Protein AF-A0A939XTM3-F1 (afdb_monomer)

Radius of gyration: 48.1 Å; Cα contacts (8 Å, |Δi|>4): 481; chains: 1; bounding box: 72×71×160 Å

Nearest PDB structures (foldseek):
  4gyo-assembly3_B  TM=5.994E-01  e=8.500E-05  Bacillus subtilis subsp. subtilis str. 168
  1hz4-assembly1_A  TM=5.408E-01  e=3.241E-03  Escherichia coli
  8rte-assembly1_A  TM=5.990E-01  e=7.246E-03  Bacillus phage phi105
  1qqe-assembly1_A  TM=4.190E-01  e=3.241E-03  Saccharomyces cerevisiae
  3jco-assembly1_Q  TM=5.150E-01  e=4.220E-01  Saccharomyces cerevisiae S288C

Foldseek 3Di:
DVVVVVVVVVVVVVVVVVVVPDPCPDPLVVVLVVLVCCLPPPNLVVSQVVLVPDDCVPDDLQSQLSSLLSNLSSCLVVVNAQDDLVSLVSSLVVCVVVVLLLSNLSSLQSSLSNCVSVVVNLSSLVSLVVNLPPDCVSPVQSNLSSLQSNLVSQLPAPDDRLVVSLVSLVVSLVSCVVVVVLPSNLSSLLSNLLSQLVPPVRLVVSLVSLVVSLVSCVVVVPLPSVLSSLLSQLVSCVPPVVVLVSSLVSLCVNVVDDCVNDLAQSSLLSNLSSCVSVLNLVVSVVSLVVGHDQPDLVSLLSSLQSQLSSCCSPVVDNPSNVVSNVVSVVSVVVCVVVRPDCPVVVSVVVVVVVVVVVVVVVVVVVVVVVVVVVVVVVVVVVVVVVVVVVVVVVVVVLVVVLVVVLVVLVVVLVVLVVVLVVLVVVCVPDVPDPPVSVVVNVVSVVVNVVSVVLVVCSVVDDRVVSVVVVVVVCVVVPD

Structure (mmCIF, N/CA/C/O backbone):
data_AF-A0A939XTM3-F1
#
_entry.id   AF-A0A939XTM3-F1
#
loop_
_atom_site.group_PDB
_atom_site.id
_atom_site.type_symbol
_atom_site.label_atom_id
_atom_site.label_alt_id
_atom_site.label_comp_id
_atom_site.label_asym_id
_atom_site.label_entity_id
_atom_site.label_seq_id
_atom_site.pdbx_PDB_ins_code
_atom_site.Cartn_x
_atom_site.Cartn_y
_atom_site.Cartn_z
_atom_site.occupancy
_atom_site.B_iso_or_equiv
_atom_site.auth_seq_id
_atom_site.auth_comp_id
_atom_site.auth_asym_id
_atom_site.auth_atom_id
_atom_site.pdbx_PDB_model_num
ATOM 1 N N . MET A 1 1 ? 22.898 -42.899 -48.467 1.00 51.53 1 MET A N 1
ATOM 2 C CA . MET A 1 1 ? 21.648 -42.665 -47.702 1.00 51.53 1 MET A CA 1
ATOM 3 C C . MET A 1 1 ? 21.580 -43.394 -46.353 1.00 51.53 1 MET A C 1
ATOM 5 O O . MET A 1 1 ? 20.879 -42.914 -45.477 1.00 51.53 1 MET A O 1
ATOM 9 N N . ILE A 1 2 ? 22.319 -44.492 -46.133 1.00 51.59 2 ILE A N 1
ATOM 10 C CA . ILE A 1 2 ? 22.261 -45.262 -44.870 1.00 51.59 2 ILE A CA 1
ATOM 11 C C . ILE A 1 2 ? 23.042 -44.582 -43.721 1.00 51.59 2 ILE A C 1
ATOM 13 O O . ILE A 1 2 ? 22.596 -44.610 -42.580 1.00 51.59 2 ILE A O 1
ATOM 17 N N . HIS A 1 3 ? 24.134 -43.864 -44.014 1.00 50.91 3 HIS A N 1
ATOM 18 C CA . HIS A 1 3 ? 24.928 -43.170 -42.985 1.00 50.91 3 HIS A CA 1
ATOM 19 C C . HIS A 1 3 ? 24.251 -41.944 -42.352 1.00 50.91 3 HIS A C 1
ATOM 21 O O . HIS A 1 3 ? 24.504 -41.650 -41.190 1.00 50.91 3 HIS A O 1
ATOM 27 N N . PHE A 1 4 ? 23.352 -41.263 -43.069 1.00 47.72 4 PHE A N 1
ATOM 28 C CA . PHE A 1 4 ? 22.661 -40.072 -42.552 1.00 47.72 4 PHE A CA 1
ATOM 29 C C . PHE A 1 4 ? 21.600 -40.434 -41.496 1.00 47.72 4 PHE A C 1
ATOM 31 O O . PHE A 1 4 ? 21.377 -39.696 -40.540 1.00 47.72 4 PHE A O 1
ATOM 38 N N . ARG A 1 5 ? 20.990 -41.621 -41.621 1.00 51.50 5 ARG A N 1
ATOM 39 C CA . ARG A 1 5 ? 19.947 -42.109 -40.707 1.00 51.50 5 ARG A CA 1
ATOM 40 C C . ARG A 1 5 ? 20.506 -42.545 -39.346 1.00 51.50 5 ARG A C 1
ATOM 42 O O . ARG A 1 5 ? 19.820 -42.407 -38.342 1.00 51.50 5 ARG A O 1
ATOM 49 N N . ASN A 1 6 ? 21.763 -42.992 -39.303 1.00 52.38 6 ASN A N 1
ATOM 50 C CA . ASN A 1 6 ? 22.410 -43.478 -38.078 1.00 52.38 6 ASN A CA 1
ATOM 51 C C . ASN A 1 6 ? 22.975 -42.360 -37.181 1.00 52.38 6 ASN A C 1
ATOM 53 O O . ASN A 1 6 ? 23.348 -42.642 -36.050 1.00 52.38 6 ASN A O 1
ATOM 57 N N . ILE A 1 7 ? 23.020 -41.110 -37.661 1.00 59.09 7 ILE A N 1
ATOM 58 C CA . ILE A 1 7 ? 23.468 -39.941 -36.880 1.00 59.09 7 ILE A CA 1
ATOM 59 C C . ILE A 1 7 ? 22.268 -39.132 -36.369 1.00 59.09 7 ILE A C 1
ATOM 61 O O . ILE A 1 7 ? 22.281 -38.655 -35.239 1.00 59.09 7 ILE A O 1
ATOM 65 N N . ILE A 1 8 ? 21.194 -39.028 -37.159 1.00 63.69 8 ILE A N 1
ATOM 66 C CA . ILE A 1 8 ? 20.004 -38.246 -36.786 1.00 63.69 8 ILE A CA 1
ATOM 67 C C . ILE A 1 8 ? 19.239 -38.883 -35.619 1.00 63.69 8 ILE A C 1
ATOM 69 O O . ILE A 1 8 ? 18.767 -38.164 -34.748 1.00 63.69 8 ILE A O 1
ATOM 73 N N . ILE A 1 9 ? 19.137 -40.214 -35.564 1.00 63.91 9 ILE A N 1
ATOM 74 C CA . ILE A 1 9 ? 18.405 -40.914 -34.495 1.00 63.91 9 ILE A CA 1
ATOM 75 C C . ILE A 1 9 ? 19.047 -40.700 -33.108 1.00 63.91 9 ILE A C 1
ATOM 77 O O . ILE A 1 9 ? 18.319 -40.310 -32.195 1.00 63.91 9 ILE A O 1
ATOM 81 N N . PRO A 1 10 ? 20.372 -40.872 -32.909 1.00 62.06 10 PRO A N 1
ATOM 82 C CA . PRO A 1 10 ? 20.985 -40.569 -31.616 1.00 62.06 10 PRO A CA 1
ATOM 83 C C . PRO A 1 10 ? 20.986 -39.066 -31.299 1.00 62.06 10 PRO A C 1
ATOM 85 O O . PRO A 1 10 ? 20.814 -38.705 -30.141 1.00 62.06 10 PRO A O 1
ATOM 88 N N . LEU A 1 11 ? 21.094 -38.179 -32.298 1.00 62.78 11 LEU A N 1
ATOM 89 C CA . LEU A 1 11 ? 21.013 -36.728 -32.078 1.00 62.78 11 LEU A CA 1
ATOM 90 C C . LEU A 1 11 ? 19.604 -36.292 -31.635 1.00 62.78 11 LEU A C 1
ATOM 92 O O . LEU A 1 11 ? 19.465 -35.499 -30.710 1.00 62.78 11 LEU A O 1
ATOM 96 N N . ALA A 1 12 ? 18.556 -36.854 -32.244 1.00 63.50 12 ALA A N 1
ATOM 97 C CA . ALA A 1 12 ? 17.171 -36.630 -31.842 1.00 63.50 12 ALA A CA 1
ATOM 98 C C . ALA A 1 12 ? 16.884 -37.214 -30.451 1.00 63.50 12 ALA A C 1
ATOM 100 O O . ALA A 1 12 ? 16.183 -36.585 -29.668 1.00 63.50 12 ALA A O 1
ATOM 101 N N . ALA A 1 13 ? 17.471 -38.364 -30.102 1.00 60.53 13 ALA A N 1
ATOM 102 C CA . ALA A 1 13 ? 17.362 -38.937 -28.761 1.00 60.53 13 ALA A CA 1
ATOM 103 C C . ALA A 1 13 ? 18.062 -38.077 -27.695 1.00 60.53 13 ALA A C 1
ATOM 105 O O . ALA A 1 13 ? 17.527 -37.933 -26.603 1.00 60.53 13 ALA A O 1
ATOM 106 N N . VAL A 1 14 ? 19.205 -37.454 -28.013 1.00 63.06 14 VAL A N 1
ATOM 107 C CA . VAL A 1 14 ? 19.889 -36.496 -27.124 1.00 63.06 14 VAL A CA 1
ATOM 108 C C . VAL A 1 14 ? 19.088 -35.200 -26.981 1.00 63.06 14 VAL A C 1
ATOM 110 O O . VAL A 1 14 ? 18.982 -34.688 -25.876 1.00 63.06 14 VAL A O 1
ATOM 113 N N . VAL A 1 15 ? 18.453 -34.699 -28.045 1.00 59.09 15 VAL A N 1
ATOM 114 C CA . VAL A 1 15 ? 17.561 -33.524 -27.969 1.00 59.09 15 VAL A CA 1
ATOM 115 C C . VAL A 1 15 ? 16.281 -33.836 -27.183 1.00 59.09 15 VAL A C 1
ATOM 117 O O . VAL A 1 15 ? 15.842 -33.006 -26.396 1.00 59.09 15 VAL A O 1
ATOM 120 N N . VAL A 1 16 ? 15.718 -35.041 -27.310 1.00 57.25 16 VAL A N 1
ATOM 121 C CA . VAL A 1 16 ? 14.581 -35.493 -26.489 1.00 57.25 16 VAL A CA 1
ATOM 122 C C . VAL A 1 16 ? 14.998 -35.719 -25.031 1.00 57.25 16 VAL A C 1
ATOM 124 O O . VAL A 1 16 ? 14.233 -35.377 -24.142 1.00 57.25 16 VAL A O 1
ATOM 127 N N . PHE A 1 17 ? 16.219 -36.194 -24.754 1.00 54.12 17 PHE A N 1
ATOM 128 C CA . PHE A 1 17 ? 16.754 -36.279 -23.385 1.00 54.12 17 PHE A CA 1
ATOM 129 C C . PHE A 1 17 ? 17.086 -34.905 -22.781 1.00 54.12 17 PHE A C 1
ATOM 131 O O . PHE A 1 17 ? 16.922 -34.721 -21.580 1.00 54.12 17 PHE A O 1
ATOM 138 N N . LEU A 1 18 ? 17.503 -33.933 -23.598 1.00 49.38 18 LEU A N 1
ATOM 139 C CA . LEU A 1 18 ? 17.719 -32.545 -23.176 1.00 49.38 18 LEU A CA 1
ATOM 140 C C . LEU A 1 18 ? 16.400 -31.779 -22.982 1.00 49.38 18 LEU A C 1
ATOM 142 O O . LEU A 1 18 ? 16.364 -30.872 -22.162 1.00 49.38 18 LEU A O 1
ATOM 146 N N . MET A 1 19 ? 15.319 -32.164 -23.672 1.00 45.78 19 MET A N 1
ATOM 147 C CA . MET A 1 19 ? 13.963 -31.636 -23.438 1.00 45.78 19 MET A CA 1
ATOM 148 C C . MET A 1 19 ? 13.157 -32.427 -22.394 1.00 45.78 19 MET A C 1
ATOM 150 O O . MET A 1 19 ? 12.114 -31.959 -21.953 1.00 45.78 19 MET A O 1
ATOM 154 N N . ALA A 1 20 ? 13.635 -33.601 -21.969 1.00 40.91 20 ALA A N 1
ATOM 155 C CA . ALA A 1 20 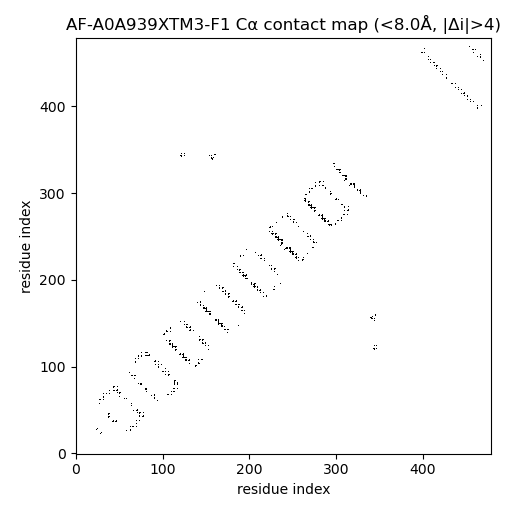? 13.096 -34.352 -20.831 1.00 40.91 20 ALA A CA 1
ATOM 156 C C . ALA A 1 20 ? 13.749 -33.955 -19.491 1.00 40.91 20 ALA A C 1
ATOM 158 O O . ALA A 1 20 ? 13.351 -34.448 -18.436 1.00 40.91 20 ALA A O 1
ATOM 159 N N . GLY A 1 21 ? 14.745 -33.065 -19.515 1.00 44.44 21 GLY A N 1
ATOM 160 C CA . GLY A 1 21 ? 15.274 -32.405 -18.328 1.00 44.44 21 GLY A CA 1
ATOM 161 C C . GLY A 1 21 ? 14.507 -31.112 -18.056 1.00 44.44 21 GLY A C 1
ATOM 162 O O . GLY A 1 21 ? 14.548 -30.207 -18.880 1.00 44.44 21 GLY A O 1
ATOM 163 N N . CYS A 1 22 ? 13.874 -31.036 -16.881 1.00 43.62 22 CYS A N 1
ATOM 164 C CA . CYS A 1 22 ? 13.187 -29.870 -16.297 1.00 43.62 22 CYS A CA 1
ATOM 165 C C . CYS A 1 22 ? 11.677 -29.733 -16.585 1.00 43.62 22 CYS A C 1
ATOM 167 O O . CYS A 1 22 ? 11.182 -28.688 -16.996 1.00 43.62 22 CYS A O 1
ATOM 169 N N . HIS A 1 23 ? 10.910 -30.764 -16.240 1.00 44.00 23 HIS A N 1
ATOM 170 C CA . HIS A 1 23 ? 9.681 -30.545 -15.469 1.00 44.00 23 HIS A CA 1
ATOM 171 C C . HIS A 1 23 ? 9.853 -31.324 -14.166 1.00 44.00 23 HIS A C 1
ATOM 173 O O . HIS A 1 23 ? 9.680 -32.542 -14.135 1.00 44.00 23 HIS A O 1
ATOM 179 N N . HIS A 1 24 ? 10.322 -30.647 -13.114 1.00 51.16 24 HIS A N 1
ATOM 180 C CA . HIS A 1 24 ? 10.414 -31.227 -11.774 1.00 51.16 24 HIS A CA 1
ATOM 181 C C . HIS A 1 24 ? 9.009 -31.200 -11.160 1.00 51.16 24 HIS A C 1
ATOM 183 O O . HIS A 1 24 ? 8.694 -30.397 -10.292 1.00 51.16 24 HIS A O 1
ATOM 189 N N . ASP A 1 25 ? 8.138 -32.059 -11.681 1.00 60.69 25 ASP A N 1
ATOM 190 C CA . ASP A 1 25 ? 6.764 -32.232 -11.214 1.00 60.69 25 ASP A CA 1
ATOM 191 C C . ASP A 1 25 ? 6.774 -33.096 -9.939 1.00 60.69 25 ASP A C 1
ATOM 193 O O . ASP A 1 25 ? 6.330 -34.246 -9.914 1.00 60.69 25 ASP A O 1
ATOM 197 N N . SER A 1 26 ? 7.443 -32.594 -8.897 1.00 82.44 26 SER A N 1
ATOM 198 C CA . SER A 1 26 ? 7.511 -33.268 -7.605 1.00 82.44 26 SER A CA 1
ATOM 199 C C . SER A 1 26 ? 6.161 -33.139 -6.900 1.00 82.44 26 SER A C 1
ATOM 201 O O . SER A 1 26 ? 5.472 -32.123 -7.009 1.00 82.44 26 SER A O 1
ATOM 203 N N . ALA A 1 27 ? 5.787 -34.153 -6.116 1.00 87.25 27 ALA A N 1
ATOM 204 C CA . ALA A 1 27 ? 4.575 -34.084 -5.298 1.00 87.25 27 ALA A CA 1
ATOM 205 C C . ALA A 1 27 ? 4.591 -32.866 -4.350 1.00 87.25 27 ALA A C 1
ATOM 207 O O . ALA A 1 27 ? 3.550 -32.270 -4.088 1.00 87.25 27 ALA A O 1
ATOM 208 N N . THR A 1 28 ? 5.778 -32.462 -3.883 1.00 91.38 28 THR A N 1
ATOM 209 C CA . THR A 1 28 ? 5.977 -31.257 -3.070 1.00 91.38 28 THR A CA 1
ATOM 210 C C . THR A 1 28 ? 5.626 -29.987 -3.842 1.00 91.38 28 THR A C 1
ATOM 212 O O . THR A 1 28 ? 4.915 -29.140 -3.313 1.00 91.38 28 THR A O 1
ATOM 215 N N . MET A 1 29 ? 6.091 -29.847 -5.087 1.00 91.25 29 MET A N 1
ATOM 216 C CA . MET A 1 29 ? 5.832 -28.663 -5.909 1.00 91.25 29 MET A CA 1
ATOM 217 C C . MET A 1 29 ? 4.346 -28.528 -6.262 1.00 91.25 29 MET A C 1
ATOM 219 O O . MET A 1 29 ? 3.785 -27.431 -6.203 1.00 91.25 29 MET A O 1
ATOM 223 N N . GLN A 1 30 ? 3.683 -29.649 -6.560 1.00 90.50 30 GLN A N 1
ATOM 224 C CA . GLN A 1 30 ? 2.234 -29.680 -6.779 1.00 90.50 30 GLN A CA 1
ATOM 225 C C . GLN A 1 30 ? 1.466 -29.243 -5.527 1.00 90.50 30 GLN A C 1
ATOM 227 O O . GLN A 1 30 ? 0.523 -28.457 -5.620 1.00 90.50 30 GLN A O 1
ATOM 232 N N . GLU A 1 31 ? 1.892 -29.707 -4.352 1.00 92.06 31 GLU A N 1
ATOM 233 C CA . GLU A 1 31 ? 1.275 -29.329 -3.084 1.00 92.06 31 GLU A CA 1
ATOM 234 C C . GLU A 1 31 ? 1.501 -27.847 -2.751 1.00 92.06 31 GLU A C 1
ATOM 236 O O . GLU A 1 31 ? 0.557 -27.161 -2.364 1.00 92.06 31 GLU A O 1
ATOM 241 N N . LEU A 1 32 ? 2.705 -27.310 -2.976 1.00 93.88 32 LEU A N 1
ATOM 242 C CA . LEU A 1 32 ? 2.981 -25.877 -2.816 1.00 93.88 32 LEU A CA 1
ATOM 243 C C . LEU A 1 32 ? 2.118 -25.030 -3.758 1.00 93.88 32 LEU A C 1
ATOM 245 O O . LEU A 1 32 ? 1.516 -24.055 -3.319 1.00 93.88 32 LEU A O 1
ATOM 249 N N . SER A 1 33 ? 1.974 -25.444 -5.018 1.00 91.88 33 SER A N 1
ATOM 250 C CA . SER A 1 33 ? 1.120 -24.759 -6.001 1.00 91.88 33 SER A CA 1
ATOM 251 C C . SER A 1 33 ? -0.361 -24.779 -5.597 1.00 91.88 33 SER A C 1
ATOM 253 O O . SER A 1 33 ? -1.090 -23.802 -5.789 1.00 91.88 33 SER A O 1
ATOM 255 N N . ARG A 1 34 ? -0.818 -25.885 -4.993 1.00 90.75 34 ARG A N 1
ATOM 256 C CA . ARG A 1 34 ? -2.167 -26.002 -4.424 1.00 90.75 34 ARG A CA 1
ATOM 257 C C . ARG A 1 34 ? -2.361 -25.029 -3.262 1.00 90.75 34 ARG A C 1
ATOM 259 O O . ARG A 1 34 ? -3.382 -24.345 -3.211 1.00 90.75 34 ARG A O 1
ATOM 266 N N . ILE A 1 35 ? -1.385 -24.950 -2.359 1.00 92.31 35 ILE A N 1
ATOM 267 C CA . ILE A 1 35 ? -1.420 -24.056 -1.197 1.00 92.31 35 ILE A CA 1
ATOM 268 C C . ILE A 1 35 ? -1.325 -22.581 -1.613 1.00 92.31 35 ILE A C 1
ATOM 270 O O . ILE A 1 35 ? -1.998 -21.751 -1.009 1.00 92.31 35 ILE A O 1
ATOM 274 N N . ASP A 1 36 ? -0.561 -22.238 -2.653 1.00 91.75 36 ASP A N 1
ATOM 275 C CA . ASP A 1 36 ? -0.450 -20.869 -3.184 1.00 91.75 36 ASP A CA 1
ATOM 276 C C . ASP A 1 36 ? -1.836 -20.277 -3.470 1.00 91.75 36 ASP A C 1
ATOM 278 O O . ASP A 1 36 ? -2.204 -19.231 -2.937 1.00 91.75 36 ASP A O 1
ATOM 282 N N . SER A 1 37 ? -2.684 -21.031 -4.173 1.00 86.31 37 SER A N 1
ATOM 283 C CA . SER A 1 37 ? -4.064 -20.609 -4.441 1.00 86.31 37 SER A CA 1
ATOM 284 C C . SER A 1 37 ? -4.862 -20.337 -3.154 1.00 86.31 37 SER A C 1
ATOM 286 O O . SER A 1 37 ? -5.687 -19.428 -3.127 1.00 86.31 37 SER A O 1
ATOM 288 N N . MET A 1 38 ? -4.606 -21.074 -2.068 1.00 86.69 38 MET A N 1
ATOM 289 C CA . MET A 1 38 ? -5.281 -20.878 -0.777 1.00 86.69 38 MET A CA 1
ATOM 290 C C . MET A 1 38 ? -4.803 -19.610 -0.056 1.00 86.69 38 MET A C 1
ATOM 292 O O . MET A 1 38 ? -5.622 -18.883 0.505 1.00 86.69 38 MET A O 1
ATOM 296 N N . VAL A 1 39 ? -3.497 -19.320 -0.098 1.00 84.88 39 VAL A N 1
ATOM 297 C CA . VAL A 1 39 ? -2.889 -18.137 0.541 1.00 84.88 39 VAL A CA 1
ATOM 298 C C . VAL A 1 39 ? -3.435 -16.831 -0.050 1.00 84.88 39 VAL A C 1
ATOM 300 O O . VAL A 1 39 ? -3.565 -15.837 0.669 1.00 84.88 39 VAL A O 1
ATOM 303 N N . TYR A 1 40 ? -3.774 -16.817 -1.342 1.00 76.12 40 TYR A N 1
ATOM 304 C CA . TYR A 1 40 ? -4.205 -15.603 -2.044 1.00 76.12 40 TYR A CA 1
ATOM 305 C C . TYR A 1 40 ? -5.714 -15.518 -2.349 1.00 76.12 40 TYR A C 1
ATOM 307 O O . TYR A 1 40 ? -6.165 -14.442 -2.736 1.00 76.12 40 TYR A O 1
ATOM 315 N N . HIS A 1 41 ? -6.509 -16.576 -2.123 1.00 71.12 41 HIS A N 1
ATOM 316 C CA . HIS A 1 41 ? -7.959 -16.597 -2.401 1.00 71.12 41 HIS A CA 1
ATOM 317 C C . HIS A 1 41 ? -8.847 -16.923 -1.181 1.00 71.12 41 HIS A C 1
ATOM 319 O O . HIS A 1 41 ? -9.794 -17.697 -1.298 1.00 71.12 41 HIS A O 1
ATOM 325 N N . TYR A 1 42 ? -8.598 -16.282 -0.034 1.00 63.00 42 TYR A N 1
ATOM 326 C CA . TYR A 1 42 ? -9.479 -16.292 1.153 1.00 63.00 42 TYR A CA 1
ATOM 327 C C . TYR A 1 42 ? -9.543 -17.615 1.952 1.00 63.00 42 TYR A C 1
ATOM 329 O O . TYR A 1 42 ? -10.491 -17.839 2.705 1.00 63.00 42 TYR A O 1
ATOM 337 N N . HIS A 1 43 ? -8.532 -18.484 1.816 1.00 68.50 43 HIS A N 1
ATOM 338 C CA . HIS A 1 43 ? -8.352 -19.704 2.624 1.00 68.50 43 HIS A CA 1
ATOM 339 C C . HIS A 1 43 ? -7.044 -19.669 3.438 1.00 68.50 43 HIS A C 1
ATOM 341 O O . HIS A 1 43 ? -6.429 -20.703 3.718 1.00 68.50 43 HIS A O 1
ATOM 347 N N . GLU A 1 44 ? -6.591 -18.478 3.836 1.00 74.19 44 GLU A N 1
ATOM 348 C CA . GLU A 1 44 ? -5.308 -18.276 4.517 1.00 74.19 44 GLU A CA 1
ATOM 349 C C . GLU A 1 44 ? -5.176 -19.060 5.832 1.00 74.19 44 GLU A C 1
ATOM 351 O O . GLU A 1 44 ? -4.085 -19.542 6.149 1.00 74.19 44 GLU A O 1
ATOM 356 N N . GLN A 1 45 ? -6.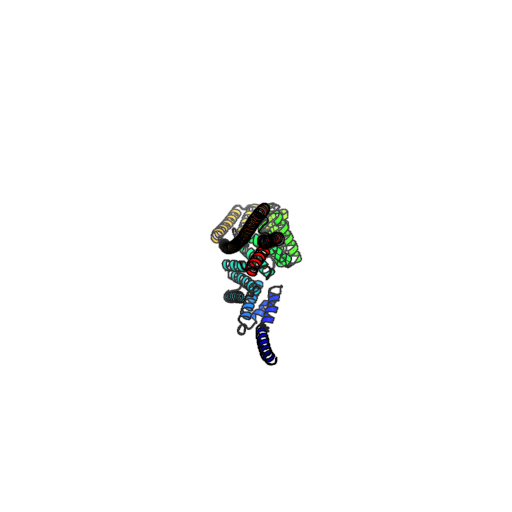273 -19.237 6.576 1.00 77.25 45 GLN A N 1
ATOM 357 C CA . GLN A 1 45 ? -6.289 -19.980 7.845 1.00 77.25 45 GLN A CA 1
ATOM 358 C C . GLN A 1 45 ? -6.067 -21.485 7.644 1.00 77.25 45 GLN A C 1
ATOM 360 O O . GLN A 1 45 ? -5.506 -22.155 8.510 1.00 77.25 45 GLN A O 1
ATOM 365 N N . GLU A 1 46 ? -6.464 -22.019 6.488 1.00 86.25 46 GLU A N 1
ATOM 366 C CA . GLU A 1 46 ? -6.276 -23.427 6.131 1.00 86.25 46 GLU A CA 1
ATOM 367 C C . GLU A 1 46 ? -4.881 -23.682 5.539 1.00 86.25 46 GLU A C 1
ATOM 369 O O . GLU A 1 46 ? -4.323 -24.766 5.707 1.00 86.25 46 GLU A O 1
ATOM 374 N N . ALA A 1 47 ? -4.289 -22.680 4.882 1.00 89.62 47 ALA A N 1
ATOM 375 C CA . ALA A 1 47 ? -2.976 -22.783 4.246 1.00 89.62 47 ALA A CA 1
ATOM 376 C C . ALA A 1 47 ? -1.820 -22.896 5.255 1.00 89.62 47 ALA A C 1
ATOM 378 O O . ALA A 1 47 ? -0.900 -23.697 5.073 1.00 89.62 47 ALA A O 1
ATOM 379 N N . LEU A 1 48 ? -1.860 -22.109 6.335 1.00 92.06 48 LEU A N 1
ATOM 380 C CA . LEU A 1 48 ? -0.779 -22.047 7.320 1.00 92.06 48 LEU A CA 1
ATOM 381 C C . LEU A 1 48 ? -0.426 -23.404 7.967 1.00 92.06 48 LEU A C 1
ATOM 383 O O . LEU A 1 48 ? 0.757 -23.760 7.953 1.00 92.06 48 LEU A O 1
ATOM 387 N N . PRO A 1 49 ? -1.378 -24.188 8.518 1.00 92.75 49 PRO A N 1
ATOM 388 C CA . PRO A 1 49 ? -1.040 -25.468 9.136 1.00 92.75 49 PRO A CA 1
ATOM 389 C C . PRO A 1 49 ? -0.460 -26.467 8.128 1.00 92.75 49 PRO A C 1
ATOM 391 O O . PRO A 1 49 ? 0.417 -27.246 8.500 1.00 92.75 49 PRO A O 1
ATOM 394 N N . LEU A 1 50 ? -0.890 -26.426 6.859 1.00 93.50 50 LEU A N 1
ATOM 395 C CA . LEU A 1 50 ? -0.328 -27.273 5.803 1.00 93.50 50 LEU A CA 1
ATOM 396 C C . LEU A 1 50 ? 1.149 -26.943 5.570 1.00 93.50 50 LEU A C 1
ATOM 398 O O . LEU A 1 50 ? 1.980 -27.848 5.579 1.00 93.50 50 LEU A O 1
ATOM 402 N N . LEU A 1 51 ? 1.491 -25.655 5.459 1.00 93.69 51 LEU A N 1
ATOM 403 C CA . LEU A 1 51 ? 2.872 -25.192 5.274 1.00 93.69 51 LEU A CA 1
ATOM 404 C C . LEU A 1 51 ? 3.767 -25.541 6.466 1.00 93.69 51 LEU A C 1
ATOM 406 O O . LEU A 1 51 ? 4.909 -25.955 6.272 1.00 93.69 51 LEU A O 1
ATOM 410 N N . GLN A 1 52 ? 3.263 -25.402 7.694 1.00 92.94 52 GLN A N 1
ATOM 411 C CA . GLN A 1 52 ? 4.025 -25.692 8.915 1.00 92.94 52 GLN A CA 1
ATOM 412 C C . GLN A 1 52 ? 4.330 -27.185 9.102 1.00 92.94 52 GLN A C 1
ATOM 414 O O . GLN A 1 52 ? 5.319 -27.529 9.747 1.00 92.94 52 GLN A O 1
ATOM 419 N N . GLN A 1 53 ? 3.501 -28.073 8.550 1.00 92.94 53 GLN A N 1
ATOM 420 C CA . GLN A 1 53 ? 3.674 -29.524 8.665 1.00 92.94 53 GLN A CA 1
ATOM 421 C C . GLN A 1 53 ? 4.621 -30.115 7.609 1.00 92.94 53 GLN A C 1
ATOM 423 O O . GLN A 1 53 ? 5.002 -31.283 7.719 1.00 92.94 53 GLN A O 1
ATOM 428 N N . MET A 1 54 ? 5.015 -29.345 6.588 1.00 92.56 54 MET A N 1
ATOM 429 C CA . MET A 1 54 ? 5.874 -29.857 5.520 1.00 92.56 54 MET A CA 1
ATOM 430 C C . MET A 1 54 ? 7.305 -30.129 6.005 1.00 92.56 54 MET A C 1
ATOM 432 O O . MET A 1 54 ? 7.913 -29.335 6.723 1.00 92.56 54 MET A O 1
ATOM 436 N N . ASN A 1 55 ? 7.889 -31.242 5.552 1.00 88.06 55 ASN A N 1
ATOM 437 C CA . ASN A 1 55 ? 9.273 -31.594 5.865 1.00 88.06 55 ASN A CA 1
ATOM 438 C C . ASN A 1 55 ? 10.263 -30.890 4.919 1.00 88.06 55 ASN A C 1
ATOM 440 O O . ASN A 1 55 ? 10.648 -31.433 3.882 1.00 88.06 55 ASN A O 1
ATOM 444 N N . THR A 1 56 ? 10.725 -29.705 5.315 1.00 89.38 56 THR A N 1
ATOM 445 C CA . THR A 1 56 ? 11.636 -28.866 4.517 1.00 89.38 56 THR A CA 1
ATOM 446 C C . THR A 1 56 ? 13.054 -29.432 4.362 1.00 89.38 56 THR A C 1
ATOM 448 O O . THR A 1 56 ? 13.812 -28.965 3.508 1.00 89.38 56 THR A O 1
ATOM 451 N N . ALA A 1 57 ? 13.437 -30.459 5.134 1.00 88.62 57 ALA A N 1
ATOM 452 C CA . ALA A 1 57 ? 14.780 -31.046 5.083 1.00 88.62 57 ALA A CA 1
ATOM 453 C C . ALA A 1 57 ? 15.082 -31.755 3.752 1.00 88.62 57 ALA A C 1
ATOM 455 O O . ALA A 1 57 ? 16.245 -31.899 3.380 1.00 88.62 57 ALA A O 1
ATOM 456 N N . GLN A 1 58 ? 14.042 -32.200 3.043 1.00 87.12 58 GLN A N 1
ATOM 457 C CA . GLN A 1 58 ? 14.154 -32.900 1.759 1.00 87.12 58 GLN A CA 1
ATOM 458 C C . GLN A 1 58 ? 13.924 -31.982 0.555 1.00 87.12 58 GLN A C 1
ATOM 460 O O . GLN A 1 58 ? 14.029 -32.440 -0.579 1.00 87.12 58 GLN A O 1
ATOM 465 N N . PHE A 1 59 ? 13.616 -30.705 0.793 1.00 93.12 59 PHE A N 1
ATOM 466 C CA . PHE A 1 59 ? 13.271 -29.779 -0.276 1.00 93.12 59 PHE A CA 1
ATOM 467 C C . PHE A 1 59 ? 14.478 -29.457 -1.149 1.00 93.12 59 PHE A C 1
ATOM 469 O O . PHE A 1 59 ? 15.583 -29.194 -0.649 1.00 93.12 59 PHE A O 1
ATOM 476 N N . SER A 1 60 ? 14.225 -29.397 -2.454 1.00 93.50 60 SER A N 1
ATOM 477 C CA . SER A 1 60 ? 15.099 -28.726 -3.405 1.00 93.50 60 SER A CA 1
ATOM 478 C C . SER A 1 60 ? 15.246 -27.241 -3.037 1.00 93.50 60 SER A C 1
ATOM 480 O O . SER A 1 60 ? 14.517 -26.695 -2.203 1.00 93.50 60 SER A O 1
ATOM 482 N N . GLN A 1 61 ? 16.217 -26.557 -3.644 1.00 93.75 61 GLN A N 1
ATOM 483 C CA . GLN A 1 61 ? 16.396 -25.125 -3.398 1.00 93.75 61 GLN A CA 1
ATOM 484 C C . GLN A 1 61 ? 15.167 -24.306 -3.835 1.00 93.75 61 GLN A C 1
ATOM 486 O O . GLN A 1 61 ? 14.800 -23.356 -3.149 1.00 93.75 61 GLN A O 1
ATOM 491 N N . GLU A 1 62 ? 14.525 -24.710 -4.932 1.00 94.94 62 GLU A N 1
ATOM 492 C CA . GLU A 1 62 ? 13.310 -24.089 -5.468 1.00 94.94 62 GLU A CA 1
ATOM 493 C C . GLU A 1 62 ? 12.118 -24.275 -4.528 1.00 94.94 62 GLU A C 1
ATOM 495 O O . GLU A 1 62 ? 11.476 -23.307 -4.134 1.00 94.94 62 GLU A O 1
ATOM 500 N N . GLU A 1 63 ? 11.876 -25.514 -4.092 1.00 95.56 63 GLU A N 1
ATOM 501 C CA . GLU A 1 63 ? 10.784 -25.855 -3.174 1.00 95.56 63 GLU A CA 1
ATOM 502 C C . GLU A 1 63 ? 10.933 -25.117 -1.841 1.00 95.56 63 GLU A C 1
ATOM 504 O O . GLU A 1 63 ? 9.953 -24.630 -1.283 1.00 95.56 63 GLU A O 1
ATOM 509 N N . ARG A 1 64 ? 12.168 -24.980 -1.340 1.00 96.25 64 ARG A N 1
ATOM 510 C CA . ARG A 1 64 ? 12.454 -24.216 -0.121 1.00 96.25 64 ARG A CA 1
ATOM 511 C C . ARG A 1 64 ? 12.206 -22.723 -0.303 1.00 96.25 64 ARG A C 1
ATOM 513 O O . ARG A 1 64 ? 11.642 -22.106 0.596 1.00 96.25 64 ARG A O 1
ATOM 520 N N . ALA A 1 65 ? 12.605 -22.153 -1.439 1.00 97.25 65 ALA A N 1
ATOM 521 C CA . ALA A 1 65 ? 12.345 -20.751 -1.746 1.00 97.25 65 ALA A CA 1
ATOM 522 C C . ALA A 1 65 ? 10.838 -20.481 -1.863 1.00 97.25 65 ALA A C 1
ATOM 524 O O . ALA A 1 65 ? 10.335 -19.541 -1.252 1.00 97.25 65 ALA A O 1
ATOM 525 N N . TYR A 1 66 ? 10.101 -21.333 -2.576 1.00 96.94 66 TYR A N 1
ATOM 526 C CA . TYR A 1 66 ? 8.658 -21.180 -2.749 1.00 96.94 66 TYR A CA 1
ATOM 527 C C . TYR A 1 66 ? 7.902 -21.361 -1.427 1.00 96.94 66 TYR A C 1
ATOM 529 O O . TYR A 1 66 ? 7.053 -20.543 -1.075 1.00 96.94 66 TYR A O 1
ATOM 537 N N . HIS A 1 67 ? 8.273 -22.370 -0.635 1.00 97.19 67 HIS A N 1
ATOM 538 C CA . HIS A 1 67 ? 7.732 -22.566 0.709 1.00 97.19 67 HIS A CA 1
ATOM 539 C C . HIS A 1 67 ? 7.969 -21.359 1.616 1.00 97.19 67 HIS A C 1
ATOM 541 O O . HIS A 1 67 ? 7.041 -20.951 2.307 1.00 97.19 67 HIS A O 1
ATOM 547 N N . ALA A 1 68 ? 9.158 -20.746 1.577 1.00 97.75 68 ALA A N 1
ATOM 548 C CA . ALA A 1 68 ? 9.447 -19.544 2.356 1.00 97.75 68 ALA A CA 1
ATOM 549 C C . ALA A 1 68 ? 8.524 -18.376 1.975 1.00 97.75 68 ALA A C 1
ATOM 551 O O . ALA A 1 68 ? 7.970 -17.732 2.863 1.00 97.75 68 ALA A O 1
ATOM 552 N N . VAL A 1 69 ? 8.291 -18.147 0.676 1.00 97.69 69 VAL A N 1
ATOM 553 C CA . VAL A 1 69 ? 7.347 -17.119 0.197 1.00 97.69 69 VAL A CA 1
ATOM 554 C C . VAL A 1 69 ? 5.938 -17.381 0.730 1.00 97.69 69 VAL A C 1
ATOM 556 O O . VAL A 1 69 ? 5.324 -16.489 1.319 1.00 97.69 69 VAL A O 1
ATOM 559 N N . LEU A 1 70 ? 5.434 -18.609 0.571 1.00 96.50 70 LEU A N 1
ATOM 560 C CA . LEU A 1 70 ? 4.083 -18.970 1.004 1.00 96.50 70 LEU A CA 1
ATOM 561 C C . LEU A 1 70 ? 3.923 -18.916 2.523 1.00 96.50 70 LEU A C 1
ATOM 563 O O . LEU A 1 70 ? 2.918 -18.403 3.008 1.00 96.50 70 LEU A O 1
ATOM 567 N N . LEU A 1 71 ? 4.904 -19.410 3.281 1.00 96.31 71 LEU A N 1
ATOM 568 C CA . LEU A 1 71 ? 4.870 -19.401 4.741 1.00 96.31 71 LEU A CA 1
ATOM 569 C C . LEU A 1 71 ? 4.888 -17.973 5.282 1.00 96.31 71 LEU A C 1
ATOM 571 O O . LEU A 1 71 ? 4.064 -17.654 6.135 1.00 96.31 71 LEU A O 1
ATOM 575 N N . SER A 1 72 ? 5.766 -17.108 4.768 1.00 96.44 72 SER A N 1
ATOM 576 C CA . SER A 1 72 ? 5.817 -15.700 5.174 1.00 96.44 72 SER A CA 1
ATOM 577 C C . SER A 1 72 ? 4.491 -14.988 4.918 1.00 96.44 72 SER A C 1
ATOM 579 O O . SER A 1 72 ? 3.981 -14.307 5.807 1.00 96.44 72 SER A O 1
ATOM 581 N N . MET A 1 73 ? 3.885 -15.202 3.746 1.00 94.81 73 MET A N 1
ATOM 582 C CA . MET A 1 73 ? 2.577 -14.629 3.413 1.00 94.81 73 MET A CA 1
ATOM 583 C C . MET A 1 73 ? 1.439 -15.208 4.254 1.00 94.81 73 MET A C 1
ATOM 585 O O . MET A 1 73 ? 0.554 -14.463 4.673 1.00 94.81 73 MET A O 1
ATOM 589 N N . ALA A 1 74 ? 1.448 -16.515 4.521 1.00 93.88 74 ALA A N 1
ATOM 590 C CA . ALA A 1 74 ? 0.443 -17.162 5.355 1.00 93.88 74 ALA A CA 1
ATOM 591 C C . ALA A 1 74 ? 0.519 -16.663 6.802 1.00 93.88 74 ALA A C 1
ATOM 593 O O . ALA A 1 74 ? -0.514 -16.332 7.376 1.00 93.88 74 ALA A O 1
ATOM 594 N N . LEU A 1 75 ? 1.719 -16.550 7.378 1.00 93.75 75 LEU A N 1
ATOM 595 C CA . LEU A 1 75 ? 1.928 -15.954 8.703 1.00 93.75 75 LEU A CA 1
ATOM 596 C C . LEU A 1 75 ? 1.386 -14.525 8.743 1.00 93.75 75 LEU A C 1
ATOM 598 O O . LEU A 1 75 ? 0.543 -14.206 9.583 1.00 93.75 75 LEU A O 1
ATOM 602 N N . TYR A 1 76 ? 1.787 -13.721 7.758 1.00 92.56 76 TYR A N 1
ATOM 603 C CA . TYR A 1 76 ? 1.391 -12.327 7.638 1.00 92.56 76 TYR A CA 1
ATOM 604 C C . TYR A 1 76 ? -0.138 -12.153 7.581 1.00 92.56 76 TYR A C 1
ATOM 606 O O . TYR A 1 76 ? -0.724 -11.395 8.353 1.00 92.56 76 TYR A O 1
ATOM 614 N N . LYS A 1 77 ? -0.818 -12.905 6.704 1.00 89.75 77 LYS A N 1
ATOM 615 C CA . LYS A 1 77 ? -2.283 -12.856 6.538 1.00 89.75 77 LYS A CA 1
ATOM 616 C C . LYS A 1 77 ? -3.058 -13.406 7.739 1.00 89.75 77 LYS A C 1
ATOM 618 O O . LYS A 1 77 ? -4.196 -13.008 7.951 1.00 89.75 77 LYS A O 1
ATOM 623 N N . ASN A 1 78 ? -2.447 -14.284 8.532 1.00 88.62 78 ASN A N 1
ATOM 624 C CA . ASN A 1 78 ? -3.027 -14.800 9.773 1.00 88.62 78 ASN A CA 1
ATOM 625 C C . ASN A 1 78 ? -2.672 -13.950 11.006 1.00 88.62 78 ASN A C 1
ATOM 627 O O . ASN A 1 78 ? -2.942 -14.378 12.127 1.00 88.62 78 ASN A O 1
ATOM 631 N N . TYR A 1 79 ? -2.079 -12.763 10.822 1.00 88.56 79 TYR A N 1
ATOM 632 C CA . TYR A 1 79 ? -1.658 -11.866 11.905 1.00 88.56 79 TYR A CA 1
ATOM 633 C C . TYR A 1 79 ? -0.680 -12.521 12.896 1.00 88.56 79 TYR A C 1
ATOM 635 O O . TYR A 1 79 ? -0.669 -12.207 14.089 1.00 88.56 79 TYR A O 1
ATOM 643 N N . ILE A 1 80 ? 0.152 -13.442 12.406 1.00 91.75 80 ILE A N 1
ATOM 644 C CA . ILE A 1 80 ? 1.231 -14.066 13.171 1.00 91.75 80 ILE A CA 1
ATOM 645 C C . ILE A 1 80 ? 2.539 -13.431 12.718 1.00 91.75 80 ILE A C 1
ATOM 647 O O . ILE A 1 80 ? 2.925 -13.559 11.561 1.00 91.75 80 ILE A O 1
ATOM 651 N N . LEU A 1 81 ? 3.226 -12.769 13.650 1.00 89.88 81 LEU A N 1
ATOM 652 C CA . LEU A 1 81 ? 4.431 -12.002 13.345 1.00 89.88 81 LEU A CA 1
ATOM 653 C C . LEU A 1 81 ? 5.539 -12.884 12.764 1.00 89.88 81 LEU A C 1
ATOM 655 O O . LEU A 1 81 ? 5.981 -13.854 13.390 1.00 89.88 81 LEU A O 1
ATOM 659 N N . ASN A 1 82 ? 6.052 -12.484 11.603 1.00 93.62 82 ASN A N 1
ATOM 660 C CA . ASN A 1 82 ? 7.333 -12.966 11.114 1.00 93.62 82 ASN A CA 1
ATOM 661 C C . ASN A 1 82 ? 8.466 -12.437 12.009 1.00 93.62 82 ASN A C 1
ATOM 663 O O . ASN A 1 82 ? 8.536 -11.253 12.327 1.00 93.62 82 ASN A O 1
ATOM 667 N N . THR A 1 83 ? 9.371 -13.326 12.423 1.00 89.88 83 THR A N 1
ATOM 668 C CA . THR A 1 83 ? 10.457 -12.997 13.369 1.00 89.88 83 THR A CA 1
ATOM 669 C C . THR A 1 83 ? 11.853 -13.045 12.748 1.00 89.88 83 THR A C 1
ATOM 671 O O . THR A 1 83 ? 12.836 -12.721 13.415 1.00 89.88 83 THR A O 1
ATOM 674 N N . SER A 1 84 ? 11.962 -13.450 11.480 1.00 93.19 84 SER A N 1
ATOM 675 C CA . SER A 1 84 ? 13.222 -13.524 10.742 1.00 93.19 84 SER A CA 1
ATOM 676 C C . SER A 1 84 ? 12.999 -13.298 9.250 1.00 93.19 84 SER A C 1
ATOM 678 O O . SER A 1 84 ? 12.047 -13.816 8.672 1.00 93.19 84 SER A O 1
ATOM 680 N N . ASP A 1 85 ? 13.935 -12.588 8.630 1.00 94.00 85 ASP A N 1
ATOM 681 C CA . ASP A 1 85 ? 13.988 -12.276 7.204 1.00 94.00 85 ASP A CA 1
ATOM 682 C C . ASP A 1 85 ? 14.924 -13.207 6.409 1.00 94.00 85 ASP A C 1
ATOM 684 O O . ASP A 1 85 ? 14.969 -13.151 5.182 1.00 94.00 85 ASP A O 1
ATOM 688 N N . SER A 1 86 ? 15.657 -14.109 7.072 1.00 95.12 86 SER A N 1
ATOM 689 C CA . SER A 1 86 ? 16.691 -14.931 6.423 1.00 95.12 86 SER A CA 1
ATOM 690 C C . SER A 1 86 ? 16.130 -15.792 5.288 1.00 95.12 86 SER A C 1
ATOM 692 O O . SER A 1 86 ? 16.653 -15.770 4.176 1.00 95.12 86 SER A O 1
ATOM 694 N N . ALA A 1 87 ? 15.052 -16.536 5.553 1.00 95.75 87 ALA A N 1
ATOM 695 C CA . ALA A 1 87 ? 14.467 -17.448 4.572 1.00 95.75 87 ALA A CA 1
ATOM 696 C C . ALA A 1 87 ? 13.861 -16.698 3.377 1.00 95.75 87 ALA A C 1
ATOM 698 O O . ALA A 1 87 ? 14.020 -17.128 2.233 1.00 95.75 87 ALA A O 1
ATOM 699 N N . ILE A 1 88 ? 13.209 -15.556 3.626 1.00 98.19 88 ILE A N 1
ATOM 700 C CA . ILE A 1 88 ? 12.605 -14.773 2.549 1.00 98.19 88 ILE A CA 1
ATOM 701 C C . ILE A 1 88 ? 13.669 -14.057 1.706 1.00 98.19 88 ILE A C 1
ATOM 703 O O . ILE A 1 88 ? 13.568 -14.049 0.482 1.00 98.19 88 ILE A O 1
ATOM 707 N N . ASN A 1 89 ? 14.748 -13.561 2.318 1.00 97.94 89 ASN A N 1
ATOM 708 C CA . ASN A 1 89 ? 15.875 -12.958 1.602 1.00 97.94 89 ASN A CA 1
ATOM 709 C C . ASN A 1 89 ? 16.579 -13.978 0.690 1.00 97.94 89 ASN A C 1
ATOM 711 O O . ASN A 1 89 ? 16.943 -13.658 -0.446 1.00 97.94 89 ASN A O 1
ATOM 715 N N . GLU A 1 90 ? 16.739 -15.222 1.153 1.00 97.50 90 GLU A N 1
ATOM 716 C CA . GLU A 1 90 ? 17.243 -16.321 0.322 1.00 97.50 90 GLU A CA 1
ATOM 717 C C . GLU A 1 90 ? 16.310 -16.620 -0.858 1.00 97.50 90 GLU A C 1
ATOM 719 O O . GLU A 1 90 ? 16.790 -16.778 -1.985 1.00 97.50 90 GLU A O 1
ATOM 724 N N . ALA A 1 91 ? 14.992 -16.644 -0.629 1.00 98.06 91 ALA A N 1
ATOM 725 C CA . ALA A 1 91 ? 13.998 -16.878 -1.674 1.00 98.06 91 ALA A CA 1
ATOM 726 C C . ALA A 1 91 ? 13.998 -15.771 -2.740 1.00 98.06 91 ALA A C 1
ATOM 728 O O . ALA A 1 91 ? 14.060 -16.070 -3.932 1.00 98.06 91 ALA A O 1
ATOM 729 N N . VAL A 1 92 ? 14.029 -14.497 -2.333 1.00 98.44 92 VAL A N 1
ATOM 730 C CA . VAL A 1 92 ? 14.158 -13.347 -3.248 1.00 98.44 92 VAL A CA 1
ATOM 731 C C . VAL A 1 92 ? 15.425 -13.478 -4.096 1.00 98.44 92 VAL A C 1
ATOM 733 O O . VAL A 1 92 ? 15.383 -13.341 -5.321 1.00 98.44 92 VAL A O 1
ATOM 736 N N . GLY A 1 93 ? 16.560 -13.797 -3.466 1.00 97.88 93 GLY A N 1
ATOM 737 C CA . GLY A 1 93 ? 17.833 -13.991 -4.159 1.00 97.88 93 GLY A CA 1
ATOM 738 C C . GLY A 1 93 ? 17.832 -15.180 -5.124 1.00 97.88 93 GLY A C 1
ATOM 739 O O . GLY A 1 93 ? 18.499 -15.121 -6.161 1.00 97.88 93 GLY A O 1
ATOM 740 N N . TYR A 1 94 ? 17.097 -16.244 -4.802 1.00 98.00 94 TYR A N 1
ATOM 741 C CA . TYR A 1 94 ? 16.910 -17.404 -5.667 1.00 98.00 94 TYR A CA 1
ATOM 742 C C . TYR A 1 94 ? 16.059 -17.054 -6.892 1.00 98.00 94 TYR A C 1
ATOM 744 O O . TYR A 1 94 ? 16.537 -17.205 -8.019 1.00 98.00 94 TYR A O 1
ATOM 752 N N . PHE A 1 95 ? 14.851 -16.515 -6.696 1.00 97.94 95 PHE A N 1
ATOM 753 C CA . PHE A 1 95 ? 13.931 -16.249 -7.803 1.00 97.94 95 PHE A CA 1
ATOM 754 C C . PHE A 1 95 ? 14.464 -15.183 -8.760 1.00 97.94 95 PHE A C 1
ATOM 756 O O . PHE A 1 95 ? 14.407 -15.376 -9.975 1.00 97.94 95 PHE A O 1
ATOM 763 N N . LYS A 1 96 ? 15.158 -14.162 -8.239 1.00 97.31 96 LYS A N 1
ATOM 764 C CA . LYS A 1 96 ? 15.884 -13.185 -9.065 1.00 97.31 96 LYS A CA 1
ATOM 765 C C . LYS A 1 96 ? 16.888 -13.830 -10.023 1.00 97.31 96 LYS A C 1
ATOM 767 O O . LYS A 1 96 ? 17.059 -13.367 -11.145 1.00 97.31 96 LYS A O 1
ATOM 772 N N . LYS A 1 97 ? 17.602 -14.867 -9.572 1.00 97.50 97 LYS A N 1
ATOM 773 C CA . LYS A 1 97 ? 18.600 -15.583 -10.386 1.00 97.50 97 LYS A CA 1
ATOM 774 C C . LYS A 1 97 ? 17.959 -16.593 -11.331 1.00 97.50 97 LYS A C 1
ATOM 776 O O . LYS A 1 97 ? 18.533 -16.861 -12.381 1.00 97.50 97 LYS A O 1
ATOM 781 N N . SER A 1 98 ? 16.818 -17.160 -10.944 1.00 95.56 98 SER A N 1
ATOM 782 C CA . SER A 1 98 ? 16.082 -18.136 -11.752 1.00 95.56 98 SER A CA 1
ATOM 783 C C . SER A 1 98 ? 15.463 -17.522 -13.013 1.00 95.56 98 SER A C 1
ATOM 785 O O . SER A 1 98 ? 15.356 -18.209 -14.024 1.00 95.56 98 SER A O 1
ATOM 787 N N . GLY A 1 99 ? 15.102 -16.232 -12.969 1.00 93.56 99 GLY A N 1
ATOM 788 C CA . GLY A 1 99 ? 14.357 -15.561 -14.038 1.00 93.56 99 GLY A CA 1
ATOM 789 C C . GLY A 1 99 ? 12.845 -15.816 -14.002 1.00 93.56 99 GLY A C 1
ATOM 790 O O . GLY A 1 99 ? 12.157 -15.467 -14.956 1.00 93.56 99 GLY A O 1
ATOM 791 N N . ASP A 1 100 ? 12.325 -16.427 -12.932 1.00 95.50 100 ASP A N 1
ATOM 792 C CA . ASP A 1 100 ? 10.887 -16.504 -12.670 1.00 95.50 100 ASP A CA 1
ATOM 793 C C . ASP A 1 100 ? 10.389 -15.165 -12.106 1.00 95.50 100 ASP A C 1
ATOM 795 O O . ASP A 1 100 ? 10.440 -14.909 -10.900 1.00 95.50 100 ASP A O 1
ATOM 799 N N . ASP A 1 101 ? 9.937 -14.291 -13.005 1.00 96.44 101 ASP A N 1
ATOM 800 C CA . ASP A 1 101 ? 9.471 -12.947 -12.662 1.00 96.44 101 ASP A CA 1
ATOM 801 C C . ASP A 1 101 ? 8.228 -12.958 -11.755 1.00 96.44 101 ASP A C 1
ATOM 803 O O . ASP A 1 101 ? 8.073 -12.065 -10.918 1.00 96.44 101 ASP A O 1
ATOM 807 N N . LEU A 1 102 ? 7.357 -13.969 -11.876 1.00 96.06 102 LEU A N 1
ATOM 808 C CA . LEU A 1 102 ? 6.161 -14.092 -11.040 1.00 96.06 102 LEU A CA 1
ATOM 809 C C . LEU A 1 102 ? 6.545 -14.447 -9.603 1.00 96.06 102 LEU A C 1
ATOM 811 O O . LEU A 1 102 ? 6.099 -13.788 -8.660 1.00 96.06 102 LEU A O 1
ATOM 815 N N . MET A 1 103 ? 7.388 -15.464 -9.420 1.00 96.81 103 MET A N 1
ATOM 816 C CA . MET A 1 103 ? 7.849 -15.847 -8.086 1.00 96.81 103 MET A CA 1
ATOM 817 C C . MET A 1 103 ? 8.765 -14.794 -7.475 1.00 96.81 103 MET A C 1
ATOM 819 O O . MET A 1 103 ? 8.701 -14.557 -6.270 1.00 96.81 103 MET A O 1
ATOM 823 N N . TYR A 1 104 ? 9.562 -14.098 -8.287 1.00 98.38 104 TYR A N 1
ATOM 824 C CA . TYR A 1 104 ? 10.351 -12.962 -7.821 1.00 98.38 104 TYR A CA 1
ATOM 825 C C . TYR A 1 104 ? 9.457 -11.827 -7.306 1.00 98.38 104 TYR A C 1
ATOM 827 O O . TYR A 1 104 ? 9.696 -11.325 -6.207 1.00 98.38 104 TYR A O 1
ATOM 835 N N . LEU A 1 105 ? 8.384 -11.481 -8.027 1.00 98.31 105 LEU A N 1
ATOM 836 C CA . LEU A 1 105 ? 7.391 -10.500 -7.583 1.00 98.31 105 LEU A CA 1
ATOM 837 C C . LEU A 1 105 ? 6.728 -10.912 -6.260 1.00 98.31 105 LEU A C 1
ATOM 839 O O . LEU A 1 105 ? 6.702 -10.123 -5.314 1.00 98.31 105 LEU A O 1
ATOM 843 N N . LYS A 1 106 ? 6.237 -12.155 -6.157 1.00 97.75 106 LYS A N 1
ATOM 844 C CA . LYS A 1 106 ? 5.638 -12.673 -4.914 1.00 97.75 106 LYS A CA 1
ATOM 845 C C . LYS A 1 106 ? 6.633 -12.655 -3.751 1.00 97.75 106 LYS A C 1
ATOM 847 O O . LYS A 1 106 ? 6.261 -12.287 -2.638 1.00 97.75 106 LYS A O 1
ATOM 852 N N . ALA A 1 107 ? 7.894 -13.003 -4.006 1.00 98.31 107 ALA A N 1
ATOM 853 C CA . ALA A 1 107 ? 8.947 -12.987 -2.999 1.00 98.31 107 ALA A CA 1
ATOM 854 C C . ALA A 1 107 ? 9.269 -11.569 -2.508 1.00 98.31 107 ALA A C 1
ATOM 856 O O . ALA A 1 107 ? 9.428 -11.384 -1.307 1.00 98.31 107 ALA A O 1
ATOM 857 N N . LEU A 1 108 ? 9.315 -10.566 -3.394 1.00 98.62 108 LEU A N 1
ATOM 858 C CA . LEU A 1 108 ? 9.507 -9.159 -3.011 1.00 98.62 108 LEU A CA 1
ATOM 859 C C . LEU A 1 108 ? 8.352 -8.639 -2.146 1.00 98.62 108 LEU A C 1
ATOM 861 O O . LEU A 1 108 ? 8.580 -7.978 -1.134 1.00 98.62 108 LEU A O 1
ATOM 865 N N . VAL A 1 109 ? 7.110 -8.976 -2.505 1.00 98.25 109 VAL A N 1
ATOM 866 C CA . VAL A 1 109 ? 5.928 -8.628 -1.700 1.00 98.25 109 VAL A CA 1
ATOM 867 C C . VAL A 1 109 ? 6.003 -9.273 -0.314 1.00 98.25 109 VAL A C 1
ATOM 869 O O . VAL A 1 109 ? 5.820 -8.591 0.694 1.00 98.25 109 VAL A O 1
ATOM 872 N N . ALA A 1 110 ? 6.315 -10.567 -0.252 1.00 98.00 110 ALA A N 1
ATOM 873 C CA . ALA A 1 110 ? 6.465 -11.294 1.004 1.00 98.00 110 ALA A CA 1
ATOM 874 C C . ALA A 1 110 ? 7.633 -10.759 1.851 1.00 98.00 110 ALA A C 1
ATOM 876 O O . ALA A 1 110 ? 7.500 -10.637 3.065 1.00 98.00 110 ALA A O 1
ATOM 877 N N . GLN A 1 111 ? 8.748 -10.373 1.226 1.00 98.62 111 GLN A N 1
ATOM 878 C CA . GLN A 1 111 ? 9.878 -9.720 1.890 1.00 98.62 111 GLN A CA 1
ATOM 879 C C . GLN A 1 111 ? 9.458 -8.387 2.513 1.00 98.62 111 GLN A C 1
ATOM 881 O O . GLN A 1 111 ? 9.783 -8.126 3.670 1.00 98.62 111 GLN A O 1
ATOM 886 N N . GLY A 1 112 ? 8.687 -7.580 1.780 1.00 97.69 112 GLY A N 1
ATOM 887 C CA . GLY A 1 112 ? 8.091 -6.359 2.311 1.00 97.69 112 GLY A CA 1
ATOM 888 C C . GLY A 1 112 ? 7.253 -6.640 3.559 1.00 97.69 112 GLY A C 1
ATOM 889 O O . GLY A 1 112 ? 7.478 -6.021 4.594 1.00 97.69 112 GLY A O 1
ATOM 890 N N . CYS A 1 113 ? 6.373 -7.643 3.499 1.00 96.12 113 CYS A N 1
ATOM 891 C CA . CYS A 1 113 ? 5.509 -8.042 4.614 1.00 96.12 113 CYS A CA 1
ATOM 892 C C . CYS A 1 113 ? 6.304 -8.504 5.848 1.00 96.12 113 CYS A C 1
ATOM 894 O O . CYS A 1 113 ? 5.998 -8.103 6.969 1.00 96.12 113 CYS A O 1
ATOM 896 N N . VAL A 1 114 ? 7.354 -9.305 5.652 1.00 97.81 114 VAL A N 1
ATOM 897 C CA . VAL A 1 114 ? 8.238 -9.758 6.738 1.00 97.81 114 VAL A CA 1
ATOM 898 C C . VAL A 1 114 ? 8.956 -8.578 7.391 1.00 97.81 114 VAL A C 1
ATOM 900 O O . VAL A 1 114 ? 9.011 -8.487 8.616 1.00 97.81 114 VAL A O 1
ATOM 903 N N . ASN A 1 115 ? 9.467 -7.646 6.586 1.00 95.88 115 ASN A N 1
ATOM 904 C CA . ASN A 1 115 ? 10.131 -6.450 7.096 1.00 95.88 115 ASN A CA 1
ATOM 905 C C . ASN A 1 115 ? 9.162 -5.544 7.870 1.00 95.88 115 ASN A C 1
ATOM 907 O O . ASN A 1 115 ? 9.551 -4.978 8.891 1.00 95.88 115 ASN A O 1
ATOM 911 N N . GLU A 1 116 ? 7.898 -5.447 7.446 1.00 92.38 116 GLU A N 1
ATOM 912 C CA . GLU A 1 116 ? 6.860 -4.745 8.209 1.00 92.38 116 GLU A CA 1
ATOM 913 C C . GLU A 1 116 ? 6.635 -5.364 9.594 1.00 92.38 116 GLU A C 1
ATOM 915 O O . GLU A 1 116 ? 6.680 -4.636 10.587 1.00 92.38 116 GLU A O 1
ATOM 920 N N . ASP A 1 117 ? 6.460 -6.688 9.681 1.00 91.94 117 ASP A N 1
ATOM 921 C CA . ASP A 1 117 ? 6.279 -7.398 10.960 1.00 91.94 117 ASP A CA 1
ATOM 922 C C . ASP A 1 117 ? 7.472 -7.202 11.907 1.00 91.94 117 ASP A C 1
ATOM 924 O O . ASP A 1 117 ? 7.311 -7.109 13.126 1.00 91.94 117 ASP A O 1
ATOM 928 N N . MET A 1 118 ? 8.680 -7.101 11.347 1.00 92.75 118 MET A N 1
ATOM 929 C CA . MET A 1 118 ? 9.917 -6.853 12.091 1.00 92.75 118 MET A CA 1
ATOM 930 C C . MET A 1 118 ? 10.143 -5.369 12.438 1.00 92.75 118 MET A C 1
ATOM 932 O O . MET A 1 118 ? 11.145 -5.039 13.077 1.00 92.75 118 MET A O 1
ATOM 936 N N . GLY A 1 119 ? 9.253 -4.461 12.022 1.00 87.50 119 GLY A N 1
ATOM 937 C CA . GLY A 1 119 ? 9.381 -3.013 12.230 1.00 87.50 119 GLY A CA 1
ATOM 938 C C . GLY A 1 119 ? 10.446 -2.334 11.356 1.00 87.50 119 GLY A C 1
ATOM 939 O O . GLY A 1 119 ? 10.796 -1.176 11.588 1.00 87.50 119 GLY A O 1
ATOM 940 N N . GLN A 1 120 ? 10.961 -3.034 10.346 1.00 90.00 120 GLN A N 1
ATOM 941 C CA . GLN A 1 120 ? 11.970 -2.578 9.388 1.00 90.00 120 GLN A CA 1
ATOM 942 C C . GLN A 1 120 ? 11.308 -1.836 8.217 1.00 90.00 120 GLN A C 1
ATOM 944 O O . GLN A 1 120 ? 11.305 -2.285 7.071 1.00 90.00 120 GLN A O 1
ATOM 949 N N . LEU A 1 121 ? 10.684 -0.695 8.520 1.00 87.69 121 LEU A N 1
ATOM 950 C CA . LEU A 1 121 ? 9.806 -0.001 7.570 1.00 87.69 121 LEU A CA 1
ATOM 951 C C . LEU A 1 121 ? 10.543 0.508 6.320 1.00 87.69 121 LEU A C 1
ATOM 953 O O . LEU A 1 121 ? 9.959 0.545 5.242 1.00 87.69 121 LEU A O 1
ATOM 957 N N . GLU A 1 122 ? 11.815 0.888 6.451 1.00 88.62 122 GLU A N 1
ATOM 958 C CA . GLU A 1 122 ? 12.637 1.364 5.330 1.00 88.62 122 GLU A CA 1
ATOM 959 C C . GLU A 1 122 ? 12.876 0.236 4.311 1.00 88.62 122 GLU A C 1
ATOM 961 O O . GLU A 1 122 ? 12.643 0.411 3.117 1.00 88.62 122 GLU A O 1
ATOM 966 N N . GLN A 1 123 ? 13.247 -0.951 4.793 1.00 91.50 123 GLN A N 1
ATOM 967 C CA . GLN A 1 123 ? 13.462 -2.153 3.986 1.00 91.50 123 GLN A CA 1
ATOM 968 C C . GLN A 1 123 ? 12.150 -2.673 3.388 1.00 91.50 123 GLN A C 1
ATOM 970 O O . GLN A 1 123 ? 12.132 -3.175 2.261 1.00 91.50 123 GLN A O 1
ATOM 975 N N . ALA A 1 124 ? 11.042 -2.550 4.125 1.00 94.19 124 ALA A N 1
ATOM 976 C CA . ALA A 1 124 ? 9.721 -2.896 3.619 1.00 94.19 124 ALA A CA 1
ATOM 977 C C . ALA A 1 124 ? 9.345 -2.028 2.411 1.00 94.19 124 ALA A C 1
ATOM 979 O O . ALA A 1 124 ? 8.982 -2.557 1.361 1.00 94.19 124 ALA A O 1
ATOM 980 N N . VAL A 1 125 ? 9.508 -0.706 2.536 1.00 93.50 125 VAL A N 1
ATOM 981 C CA . VAL A 1 125 ? 9.283 0.255 1.447 1.00 93.50 125 VAL A CA 1
ATOM 982 C C . VAL A 1 125 ? 10.155 -0.070 0.232 1.00 93.50 125 VAL A C 1
ATOM 984 O O . VAL A 1 125 ? 9.624 -0.186 -0.870 1.00 93.50 125 VAL A O 1
ATOM 987 N N . GLU A 1 126 ? 11.460 -0.302 0.415 1.00 93.31 126 GLU A N 1
ATOM 988 C CA . GLU A 1 126 ? 12.363 -0.689 -0.683 1.00 93.31 126 GLU A CA 1
ATOM 989 C C . GLU A 1 126 ? 11.887 -1.968 -1.401 1.00 93.31 126 GLU A C 1
ATOM 991 O O . GLU A 1 126 ? 11.848 -2.016 -2.633 1.00 93.31 126 GLU A O 1
ATOM 996 N N . SER A 1 127 ? 11.454 -2.982 -0.645 1.00 96.62 127 SER A N 1
ATOM 997 C CA . SER A 1 127 ? 10.961 -4.253 -1.200 1.00 96.62 127 SER A CA 1
ATOM 998 C C . SER A 1 127 ? 9.693 -4.056 -2.039 1.00 96.62 127 SER A C 1
ATOM 1000 O O . SER A 1 127 ? 9.583 -4.595 -3.143 1.00 96.62 127 SER A O 1
ATOM 1002 N N . TYR A 1 128 ? 8.746 -3.245 -1.559 1.00 97.81 128 TYR A N 1
ATOM 1003 C CA . TYR A 1 128 ? 7.518 -2.958 -2.302 1.00 97.81 128 TYR A CA 1
ATOM 1004 C C . TYR A 1 128 ? 7.739 -2.071 -3.522 1.00 97.81 128 TYR A C 1
ATOM 1006 O O . TYR A 1 128 ? 7.049 -2.262 -4.523 1.00 97.81 128 TYR A O 1
ATOM 1014 N N . HIS A 1 129 ? 8.697 -1.144 -3.484 1.00 95.62 129 HIS A N 1
ATOM 1015 C CA . HIS A 1 129 ? 9.038 -0.384 -4.682 1.00 95.62 129 HIS A CA 1
ATOM 1016 C C . HIS A 1 129 ? 9.634 -1.272 -5.771 1.00 95.62 129 HIS A C 1
ATOM 1018 O O . HIS A 1 129 ? 9.213 -1.209 -6.924 1.00 95.62 129 HIS A O 1
ATOM 1024 N N . HIS A 1 130 ? 10.544 -2.175 -5.401 1.00 95.69 130 HIS A N 1
ATOM 1025 C CA . HIS A 1 130 ? 11.054 -3.167 -6.342 1.00 95.69 130 HIS A CA 1
ATOM 1026 C C . HIS A 1 130 ? 9.942 -4.057 -6.915 1.00 95.69 130 HIS A C 1
ATOM 1028 O O . HIS A 1 130 ? 10.013 -4.438 -8.082 1.00 95.69 130 HIS A O 1
ATOM 1034 N N . ALA A 1 131 ? 8.908 -4.370 -6.127 1.00 97.50 131 ALA A N 1
ATOM 1035 C CA . ALA A 1 131 ? 7.745 -5.111 -6.607 1.00 97.50 131 ALA A CA 1
ATOM 1036 C C . ALA A 1 131 ? 6.885 -4.291 -7.589 1.00 97.50 131 ALA A C 1
ATOM 1038 O O . ALA A 1 131 ? 6.498 -4.811 -8.633 1.00 97.50 131 ALA A O 1
ATOM 1039 N N . GLU A 1 132 ? 6.583 -3.020 -7.298 1.00 94.81 132 GLU A N 1
ATOM 1040 C CA . GLU A 1 132 ? 5.699 -2.206 -8.153 1.00 94.81 132 GLU A CA 1
ATOM 1041 C C . GLU A 1 132 ? 6.341 -1.747 -9.474 1.00 94.81 132 GLU A C 1
ATOM 1043 O O . GLU A 1 132 ? 5.620 -1.322 -10.379 1.00 94.81 132 GLU A O 1
ATOM 1048 N N . GLU A 1 133 ? 7.671 -1.815 -9.588 1.00 92.12 133 GLU A N 1
ATOM 1049 C CA . GLU A 1 133 ? 8.414 -1.552 -10.829 1.00 92.12 133 GLU A CA 1
ATOM 1050 C C . GLU A 1 133 ? 8.309 -2.683 -11.852 1.00 92.12 133 GLU A C 1
ATOM 1052 O O . GLU A 1 133 ? 8.542 -2.463 -13.047 1.00 92.12 133 GLU A O 1
ATOM 1057 N N . LEU A 1 134 ? 7.970 -3.896 -11.406 1.00 95.81 134 LEU A N 1
ATOM 1058 C CA . LEU A 1 134 ? 7.787 -5.019 -12.311 1.00 95.81 134 LEU A CA 1
ATOM 1059 C C . LEU A 1 134 ? 6.577 -4.772 -13.234 1.00 95.81 134 LEU A C 1
ATOM 1061 O O . LEU A 1 134 ? 5.581 -4.170 -12.823 1.00 95.81 134 LEU A O 1
ATOM 1065 N N . PRO A 1 135 ? 6.636 -5.214 -14.506 1.00 96.25 135 PRO A N 1
ATOM 1066 C CA . PRO A 1 135 ? 5.533 -5.044 -15.443 1.00 96.25 135 PRO A CA 1
ATOM 1067 C C . PRO A 1 135 ? 4.189 -5.553 -14.907 1.00 96.25 135 PRO A C 1
ATOM 1069 O O . PRO A 1 135 ? 4.064 -6.712 -14.519 1.00 96.25 135 PRO A O 1
ATOM 1072 N N . ILE A 1 136 ? 3.145 -4.722 -15.015 1.00 94.62 136 ILE A N 1
ATOM 1073 C CA . ILE A 1 136 ? 1.758 -5.063 -14.628 1.00 94.62 136 ILE A CA 1
ATOM 1074 C C . ILE A 1 136 ? 1.261 -6.357 -15.300 1.00 94.62 136 ILE A C 1
ATOM 1076 O O . ILE A 1 136 ? 0.411 -7.051 -14.751 1.00 94.62 136 ILE A O 1
ATOM 1080 N N . SER A 1 137 ? 1.807 -6.709 -16.468 1.00 95.81 137 SER A N 1
ATOM 1081 C CA . SER A 1 137 ? 1.492 -7.948 -17.187 1.00 95.81 137 SER A CA 1
ATOM 1082 C C . SER A 1 137 ? 1.966 -9.232 -16.500 1.00 95.81 137 SER A C 1
ATOM 1084 O O . SER A 1 137 ? 1.537 -10.299 -16.926 1.00 95.81 137 SER A O 1
ATOM 1086 N N . ILE A 1 138 ? 2.859 -9.152 -15.506 1.00 96.31 138 ILE A N 1
ATOM 1087 C CA . ILE A 1 138 ? 3.315 -10.315 -14.727 1.00 96.31 138 ILE A CA 1
ATOM 1088 C C . ILE A 1 138 ? 2.201 -10.759 -13.781 1.00 96.31 138 ILE A C 1
ATOM 1090 O O . ILE A 1 138 ? 1.714 -11.879 -13.890 1.00 96.31 138 ILE A O 1
ATOM 1094 N N . ASP A 1 139 ? 1.787 -9.869 -12.877 1.00 95.25 139 ASP A N 1
ATOM 1095 C CA . ASP A 1 139 ? 0.669 -10.090 -11.962 1.00 95.25 139 ASP A CA 1
ATOM 1096 C C . ASP A 1 139 ? 0.146 -8.742 -11.448 1.00 95.25 139 ASP A C 1
ATOM 1098 O O . ASP A 1 139 ? 0.720 -8.105 -10.557 1.00 95.25 139 ASP A O 1
ATOM 1102 N N . SER A 1 140 ? -0.976 -8.293 -12.011 1.00 96.19 140 SER A N 1
ATOM 1103 C CA . SER A 1 140 ? -1.598 -7.030 -11.614 1.00 96.19 140 SER A CA 1
ATOM 1104 C C . SER A 1 140 ? -2.115 -7.042 -10.175 1.00 96.19 140 SER A C 1
ATOM 1106 O O . SER A 1 140 ? -2.214 -5.975 -9.573 1.00 96.19 140 SER A O 1
ATOM 1108 N N . SER A 1 141 ? -2.444 -8.213 -9.619 1.00 94.56 141 SER A N 1
ATOM 1109 C CA . SER A 1 141 ? -2.932 -8.349 -8.245 1.00 94.56 141 SER A CA 1
ATOM 1110 C C . SER A 1 141 ? -1.806 -8.125 -7.245 1.00 94.56 141 SER A C 1
ATOM 1112 O O . SER A 1 141 ? -1.945 -7.316 -6.329 1.00 94.56 141 SER A O 1
ATOM 1114 N N . MET A 1 142 ? -0.654 -8.770 -7.448 1.00 95.19 142 MET A N 1
ATOM 1115 C CA . MET A 1 142 ? 0.513 -8.578 -6.578 1.00 95.19 142 MET A CA 1
ATOM 1116 C C . MET A 1 142 ? 1.065 -7.151 -6.655 1.00 95.19 142 MET A C 1
ATOM 1118 O O . MET A 1 142 ? 1.423 -6.581 -5.626 1.00 95.19 142 MET A O 1
ATOM 1122 N N . ILE A 1 143 ? 1.071 -6.534 -7.840 1.00 97.62 143 ILE A N 1
ATOM 1123 C CA . ILE A 1 143 ? 1.495 -5.133 -7.998 1.00 97.62 143 ILE A CA 1
ATOM 1124 C C . ILE A 1 143 ? 0.510 -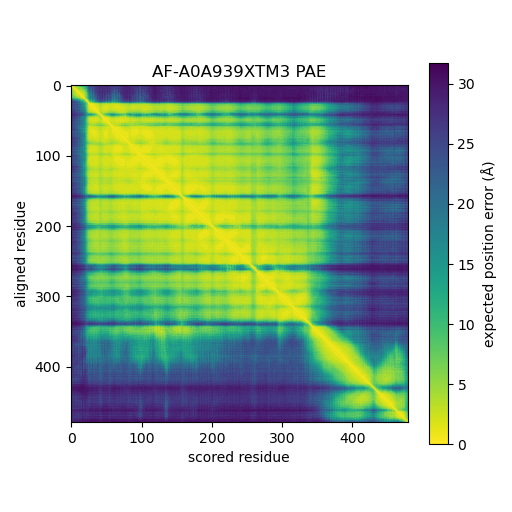4.173 -7.320 1.00 97.62 143 ILE A C 1
ATOM 1126 O O . ILE A 1 143 ? 0.933 -3.244 -6.630 1.00 97.62 143 ILE A O 1
ATOM 1130 N N . ALA A 1 144 ? -0.801 -4.400 -7.461 1.00 97.25 144 ALA A N 1
ATOM 1131 C CA . ALA A 1 144 ? -1.810 -3.623 -6.741 1.00 97.25 144 ALA A CA 1
ATOM 1132 C C . ALA A 1 144 ? -1.656 -3.772 -5.223 1.00 97.25 144 ALA A C 1
ATOM 1134 O O . ALA A 1 144 ? -1.747 -2.785 -4.492 1.00 97.25 144 ALA A O 1
ATOM 1135 N N . TYR A 1 145 ? -1.362 -4.985 -4.752 1.00 96.00 145 TYR A N 1
ATOM 1136 C CA . TYR A 1 145 ? -1.109 -5.255 -3.344 1.00 96.00 145 TYR A CA 1
ATOM 1137 C C . TYR A 1 145 ? 0.147 -4.531 -2.842 1.00 96.00 145 TYR A C 1
ATOM 1139 O O . TYR A 1 145 ? 0.064 -3.836 -1.835 1.00 96.00 145 TYR A O 1
ATOM 1147 N N . ALA A 1 146 ? 1.273 -4.577 -3.562 1.00 97.81 146 ALA A N 1
ATOM 1148 C CA . ALA A 1 146 ? 2.480 -3.818 -3.209 1.00 97.81 146 ALA A CA 1
ATOM 1149 C C . ALA A 1 146 ? 2.203 -2.307 -3.089 1.00 97.81 146 ALA A C 1
ATOM 1151 O O . ALA A 1 146 ? 2.592 -1.669 -2.109 1.00 97.81 146 ALA A O 1
ATOM 1152 N N . LYS A 1 147 ? 1.447 -1.740 -4.039 1.00 98.06 147 LYS A N 1
ATOM 1153 C CA . LYS A 1 147 ? 1.010 -0.334 -4.005 1.00 98.06 147 LYS A CA 1
ATOM 1154 C C . LYS A 1 147 ? 0.131 -0.030 -2.798 1.00 98.06 147 LYS A C 1
ATOM 1156 O O . LYS A 1 147 ? 0.345 0.971 -2.117 1.00 98.06 147 LYS A O 1
ATOM 1161 N N . LEU A 1 148 ? -0.828 -0.902 -2.496 1.00 97.19 148 LEU A N 1
ATOM 1162 C CA . LEU A 1 148 ? -1.654 -0.795 -1.296 1.00 97.19 148 LEU A CA 1
ATOM 1163 C C . LEU A 1 148 ? -0.784 -0.763 -0.031 1.00 97.19 148 LEU A C 1
ATOM 1165 O O . LEU A 1 148 ? -1.003 0.088 0.829 1.00 97.19 148 LEU A O 1
ATOM 1169 N N . ARG A 1 149 ? 0.224 -1.640 0.062 1.00 96.25 149 ARG A N 1
ATOM 1170 C CA . ARG A 1 149 ? 1.145 -1.706 1.206 1.00 96.25 149 ARG A CA 1
ATOM 1171 C C . ARG A 1 149 ? 1.966 -0.441 1.383 1.00 96.25 149 ARG A C 1
ATOM 1173 O O . ARG A 1 149 ? 2.013 0.088 2.492 1.00 96.25 149 ARG A O 1
ATOM 1180 N N . LEU A 1 150 ? 2.527 0.095 0.299 1.00 95.69 150 LEU A N 1
ATOM 1181 C CA . LEU A 1 150 ? 3.187 1.404 0.318 1.00 95.69 150 LEU A CA 1
ATOM 1182 C C . LEU A 1 150 ? 2.229 2.494 0.811 1.00 95.69 150 LEU A C 1
ATOM 1184 O O . LEU A 1 150 ? 2.595 3.293 1.670 1.00 95.69 150 LEU A O 1
ATOM 1188 N N . GLY A 1 151 ? 0.983 2.496 0.326 1.00 94.62 151 GLY A N 1
ATOM 1189 C CA . GLY A 1 151 ? -0.060 3.412 0.788 1.00 94.62 151 GLY A CA 1
ATOM 1190 C C . GLY A 1 151 ? -0.275 3.354 2.303 1.00 94.62 151 GLY A C 1
ATOM 1191 O O . GLY A 1 151 ? -0.281 4.397 2.961 1.00 94.62 151 GLY A O 1
ATOM 1192 N N . VAL A 1 152 ? -0.383 2.146 2.865 1.00 91.75 152 VAL A N 1
ATOM 1193 C CA . VAL A 1 152 ? -0.556 1.913 4.312 1.00 91.75 152 VAL A CA 1
ATOM 1194 C C . VAL A 1 152 ? 0.650 2.413 5.103 1.00 91.75 152 VAL A C 1
ATOM 1196 O O . VAL A 1 152 ? 0.484 3.167 6.066 1.00 91.75 152 VAL A O 1
ATOM 1199 N N . LEU A 1 153 ? 1.865 2.062 4.675 1.00 90.06 153 LEU A N 1
ATOM 1200 C CA . LEU A 1 153 ? 3.096 2.490 5.338 1.00 90.06 153 LEU A CA 1
ATOM 1201 C C . LEU A 1 153 ? 3.236 4.012 5.336 1.00 90.06 153 LEU A C 1
ATOM 1203 O O . LEU A 1 153 ? 3.489 4.606 6.387 1.00 90.06 153 LEU A O 1
ATOM 1207 N N . TYR A 1 154 ? 2.990 4.664 4.200 1.00 88.44 154 TYR A N 1
ATOM 1208 C CA . TYR A 1 154 ? 3.050 6.119 4.108 1.00 88.44 154 TYR A CA 1
ATOM 1209 C C . TYR A 1 154 ? 1.951 6.811 4.910 1.00 88.44 154 TYR A C 1
ATOM 1211 O O . TYR A 1 154 ? 2.221 7.845 5.517 1.00 88.44 154 TYR A O 1
ATOM 1219 N N . GLN A 1 155 ? 0.740 6.259 4.964 1.00 84.75 155 GLN A N 1
ATOM 1220 C CA . GLN A 1 155 ? -0.351 6.825 5.761 1.00 84.75 155 GLN A CA 1
ATOM 1221 C C . GLN A 1 155 ? -0.118 6.686 7.271 1.00 84.75 155 GLN A C 1
ATOM 1223 O O . GLN A 1 155 ? -0.577 7.528 8.040 1.00 84.75 155 GLN A O 1
ATOM 1228 N N . SER A 1 156 ? 0.597 5.644 7.705 1.00 77.44 156 SER A N 1
ATOM 1229 C CA . SER A 1 156 ? 0.926 5.427 9.120 1.00 77.44 156 SER A CA 1
ATOM 1230 C C . SER A 1 156 ? 1.930 6.444 9.684 1.00 77.44 156 SER A C 1
ATOM 1232 O O . SER A 1 156 ? 2.072 6.562 10.902 1.00 77.44 156 SER A O 1
ATOM 1234 N N . GLN A 1 157 ? 2.607 7.211 8.821 1.00 73.69 157 GLN A N 1
ATOM 1235 C CA . GLN A 1 157 ? 3.541 8.257 9.233 1.00 73.69 157 GLN A CA 1
ATOM 1236 C C . GLN A 1 157 ? 2.806 9.548 9.603 1.00 73.69 157 GLN A C 1
ATOM 1238 O O . GLN A 1 157 ? 1.915 10.023 8.902 1.00 73.69 157 GLN A O 1
ATOM 1243 N N . VAL A 1 158 ? 3.225 10.153 10.714 1.00 57.62 158 VAL A N 1
ATOM 1244 C CA . VAL A 1 158 ? 2.510 11.267 11.357 1.00 57.62 158 VAL A CA 1
ATOM 1245 C C . VAL A 1 158 ? 2.570 12.565 10.527 1.00 57.62 158 VAL A C 1
ATOM 1247 O O . VAL A 1 158 ? 1.676 13.401 10.651 1.00 57.62 158 VAL A O 1
ATOM 1250 N N . ILE A 1 159 ? 3.588 12.765 9.669 1.00 64.50 159 ILE A N 1
ATOM 1251 C CA . ILE A 1 159 ? 3.811 14.036 8.947 1.00 64.50 159 ILE A CA 1
ATOM 1252 C C . ILE A 1 159 ? 4.335 13.822 7.514 1.00 64.50 159 ILE A C 1
ATOM 1254 O O . ILE A 1 159 ? 5.374 13.203 7.303 1.00 64.50 159 ILE A O 1
ATOM 1258 N N . GLY A 1 160 ? 3.687 14.473 6.538 1.00 66.00 160 GLY A N 1
ATOM 1259 C CA . GLY A 1 160 ? 4.289 14.819 5.238 1.00 66.00 160 GLY A CA 1
ATOM 1260 C C . GLY A 1 160 ? 4.183 13.784 4.112 1.00 66.00 160 GLY A C 1
ATOM 1261 O O . GLY A 1 160 ? 4.580 14.088 2.992 1.00 66.00 160 GLY A O 1
ATOM 1262 N N . THR A 1 161 ? 3.624 12.603 4.370 1.00 76.50 161 THR A N 1
ATOM 1263 C CA . THR A 1 161 ? 3.552 11.477 3.412 1.00 76.50 161 THR A CA 1
ATOM 1264 C C . THR A 1 161 ? 2.138 11.165 2.920 1.00 76.50 161 THR A C 1
ATOM 1266 O O . THR A 1 161 ? 1.971 10.327 2.039 1.00 76.50 161 THR A O 1
ATOM 1269 N N . ASN A 1 162 ? 1.107 11.855 3.422 1.00 82.00 162 ASN A N 1
ATOM 1270 C CA . ASN A 1 162 ? -0.291 11.620 3.026 1.00 82.00 162 ASN A CA 1
ATOM 1271 C C . ASN A 1 162 ? -0.537 11.788 1.518 1.00 82.00 162 ASN A C 1
ATOM 1273 O O . ASN A 1 162 ? -1.396 11.111 0.961 1.00 82.00 162 ASN A O 1
ATOM 1277 N N . THR A 1 163 ? 0.204 12.672 0.849 1.00 87.00 163 THR A N 1
ATOM 1278 C CA . THR A 1 163 ? 0.127 12.844 -0.610 1.00 87.00 163 THR A CA 1
ATOM 1279 C C . THR A 1 163 ? 0.681 11.634 -1.358 1.00 87.00 163 THR A C 1
ATOM 1281 O O . THR A 1 163 ? 0.065 11.197 -2.326 1.00 87.00 163 THR A O 1
ATOM 1284 N N . ILE A 1 164 ? 1.790 11.061 -0.879 1.00 89.44 164 ILE A N 1
ATOM 1285 C CA . ILE A 1 164 ? 2.390 9.840 -1.435 1.00 89.44 164 ILE A CA 1
ATOM 1286 C C . ILE A 1 164 ? 1.450 8.657 -1.185 1.00 89.44 164 ILE A C 1
ATOM 1288 O O . ILE A 1 164 ? 1.098 7.941 -2.118 1.00 89.44 164 ILE A O 1
ATOM 1292 N N . ALA A 1 165 ? 0.955 8.505 0.048 1.00 91.81 165 ALA A N 1
ATOM 1293 C CA . ALA A 1 165 ? -0.015 7.469 0.396 1.00 91.81 165 ALA A CA 1
ATOM 1294 C C . ALA A 1 165 ? -1.248 7.521 -0.517 1.00 91.81 165 ALA A C 1
ATOM 1296 O O . ALA A 1 165 ? -1.655 6.511 -1.090 1.00 91.81 165 ALA A O 1
ATOM 1297 N N . LEU A 1 166 ? -1.808 8.721 -0.699 1.00 93.94 166 LEU A N 1
ATOM 1298 C CA . LEU A 1 166 ? -2.946 8.949 -1.579 1.00 93.94 166 LEU A CA 1
ATOM 1299 C C . LEU A 1 166 ? -2.650 8.517 -3.017 1.00 93.94 166 LEU A C 1
ATOM 1301 O O . LEU A 1 166 ? -3.476 7.826 -3.609 1.00 93.94 166 LEU A O 1
ATOM 1305 N N . GLN A 1 167 ? -1.491 8.893 -3.562 1.00 94.50 167 GLN A N 1
ATOM 1306 C CA . GLN A 1 167 ? -1.089 8.483 -4.904 1.00 94.50 167 GLN A CA 1
ATOM 1307 C C . GLN A 1 167 ? -1.057 6.954 -5.024 1.00 94.50 167 GLN A C 1
ATOM 1309 O O . GLN A 1 167 ? -1.673 6.402 -5.934 1.00 94.50 167 GLN A O 1
ATOM 1314 N N . LYS A 1 168 ? -0.420 6.257 -4.076 1.00 96.75 168 LYS A N 1
ATOM 1315 C CA . LYS A 1 168 ? -0.329 4.789 -4.094 1.00 96.75 168 LYS A CA 1
ATOM 1316 C C . LYS A 1 168 ? -1.706 4.121 -4.029 1.00 96.75 168 LYS A C 1
ATOM 1318 O O . LYS A 1 168 ? -1.979 3.205 -4.804 1.00 96.75 168 LYS A O 1
ATOM 1323 N N . TYR A 1 169 ? -2.621 4.624 -3.196 1.00 97.50 169 TYR A N 1
ATOM 1324 C CA . TYR A 1 169 ? -4.001 4.129 -3.167 1.00 97.50 169 TYR A CA 1
ATOM 1325 C C . TYR A 1 169 ? -4.768 4.407 -4.467 1.00 97.50 169 TYR A C 1
ATOM 1327 O O . TYR A 1 169 ? -5.534 3.557 -4.918 1.00 97.50 169 TYR A O 1
ATOM 1335 N N . GLN A 1 170 ? -4.567 5.572 -5.089 1.00 96.69 170 GLN A N 1
ATOM 1336 C CA . GLN A 1 170 ? -5.197 5.918 -6.367 1.00 96.69 170 GLN A CA 1
ATOM 1337 C C . GLN A 1 170 ? -4.674 5.077 -7.535 1.00 96.69 170 GLN A C 1
ATOM 1339 O O . GLN A 1 170 ? -5.436 4.803 -8.460 1.00 96.69 170 GLN A O 1
ATOM 1344 N N . GLU A 1 171 ? -3.412 4.652 -7.492 1.00 97.06 171 GLU A N 1
ATOM 1345 C CA . GLU A 1 171 ? -2.834 3.721 -8.464 1.00 97.06 171 GLU A CA 1
ATOM 1346 C C . GLU A 1 171 ? -3.338 2.282 -8.253 1.00 97.06 171 GLU A C 1
ATOM 1348 O O . GLU A 1 171 ? -3.599 1.580 -9.229 1.00 97.06 171 GLU A O 1
ATOM 1353 N N . ALA A 1 172 ? -3.526 1.844 -7.002 1.00 97.88 172 ALA A N 1
ATOM 1354 C CA . ALA A 1 172 ? -3.998 0.494 -6.674 1.00 97.88 172 ALA A CA 1
ATOM 1355 C C . ALA A 1 172 ? -5.507 0.289 -6.916 1.00 97.88 172 ALA A C 1
ATOM 1357 O O . ALA A 1 172 ? -5.924 -0.746 -7.437 1.00 97.88 172 ALA A O 1
ATOM 1358 N N . LEU A 1 173 ? -6.339 1.283 -6.585 1.00 98.06 173 LEU A N 1
ATOM 1359 C CA . LEU A 1 173 ? -7.802 1.213 -6.691 1.00 98.06 173 LEU A CA 1
ATOM 1360 C C . LEU A 1 173 ? -8.334 0.730 -8.061 1.00 98.06 173 LEU A C 1
ATOM 1362 O O . LEU A 1 173 ? -9.179 -0.169 -8.078 1.00 98.06 173 LEU A O 1
ATOM 1366 N N . PRO A 1 174 ? -7.908 1.281 -9.218 1.00 97.94 174 PRO A N 1
ATOM 1367 C CA . PRO A 1 174 ? -8.399 0.815 -10.514 1.00 97.94 174 PRO A CA 1
ATOM 1368 C C . PRO A 1 174 ? -7.980 -0.627 -10.828 1.00 97.94 174 PRO A C 1
ATOM 1370 O O . PRO A 1 174 ? -8.714 -1.316 -11.534 1.00 97.94 174 PRO A O 1
ATOM 1373 N N . LEU A 1 175 ? -6.848 -1.098 -10.291 1.00 97.69 175 LEU A N 1
ATOM 1374 C CA . LEU A 1 175 ? -6.398 -2.479 -10.467 1.00 97.69 175 LEU A CA 1
ATOM 1375 C C . LEU A 1 175 ? -7.307 -3.444 -9.698 1.00 97.69 175 LEU A C 1
ATOM 1377 O O . LEU A 1 175 ? -7.814 -4.391 -10.292 1.00 97.69 175 LEU A O 1
ATOM 1381 N N . PHE A 1 176 ? -7.609 -3.164 -8.425 1.00 96.75 176 PHE A N 1
ATOM 1382 C CA . PHE A 1 176 ? -8.534 -3.997 -7.644 1.00 96.75 176 PHE A CA 1
ATOM 1383 C C . PHE A 1 176 ? -9.946 -4.019 -8.232 1.00 96.75 176 PHE A C 1
ATOM 1385 O O . PHE A 1 176 ? -10.559 -5.081 -8.320 1.00 96.75 176 PHE A O 1
ATOM 1392 N N . ARG A 1 177 ? -10.431 -2.881 -8.746 1.00 97.06 177 ARG A N 1
ATOM 1393 C CA . ARG A 1 177 ? -11.707 -2.818 -9.476 1.00 97.06 177 ARG A CA 1
ATOM 1394 C C . ARG A 1 177 ? -11.717 -3.686 -10.729 1.00 97.06 177 ARG A C 1
ATOM 1396 O O . ARG A 1 177 ? -12.705 -4.368 -10.981 1.00 97.06 177 ARG A O 1
ATOM 1403 N N . ALA A 1 178 ? -10.638 -3.665 -11.511 1.00 96.94 178 ALA A N 1
ATOM 1404 C CA . ALA A 1 178 ? -10.516 -4.494 -12.709 1.00 96.94 178 ALA A CA 1
ATOM 1405 C C . ALA A 1 178 ? -10.440 -5.993 -12.374 1.00 96.94 178 ALA A C 1
ATOM 1407 O O . ALA A 1 178 ? -10.956 -6.814 -13.129 1.00 96.94 178 ALA A O 1
ATOM 1408 N N . LEU A 1 179 ? -9.835 -6.334 -11.234 1.00 94.75 179 LEU A N 1
ATOM 1409 C CA . LEU A 1 179 ? -9.739 -7.698 -10.711 1.00 94.75 179 LEU A CA 1
ATOM 1410 C C . LEU A 1 179 ? -11.030 -8.180 -10.028 1.00 94.75 179 LEU A C 1
ATOM 1412 O O . LEU A 1 179 ? -11.197 -9.379 -9.826 1.00 94.75 179 LEU A O 1
ATOM 1416 N N . GLY A 1 180 ? -11.942 -7.269 -9.677 1.00 94.38 180 GLY A N 1
ATOM 1417 C CA . GLY A 1 180 ? -13.133 -7.583 -8.887 1.00 94.38 180 GLY A CA 1
ATOM 1418 C C . GLY A 1 180 ? -12.836 -7.874 -7.411 1.00 94.38 180 GLY A C 1
ATOM 1419 O O . GLY A 1 180 ? -13.682 -8.459 -6.733 1.00 94.38 180 GLY A O 1
ATOM 1420 N N . ASP A 1 181 ? -11.665 -7.473 -6.905 1.00 92.94 181 ASP A N 1
ATOM 1421 C CA . ASP A 1 181 ? -11.290 -7.636 -5.498 1.00 92.94 181 ASP A CA 1
ATOM 1422 C C . ASP A 1 181 ? -11.959 -6.552 -4.646 1.00 92.94 181 ASP A C 1
ATOM 1424 O O . ASP A 1 181 ? -11.429 -5.464 -4.406 1.00 92.94 181 ASP A O 1
ATOM 1428 N N . ALA A 1 182 ? -13.178 -6.860 -4.212 1.00 94.75 182 ALA A N 1
ATOM 1429 C CA . ALA A 1 182 ? -14.004 -5.944 -3.442 1.00 94.75 182 ALA A CA 1
ATOM 1430 C C . ALA A 1 182 ? -13.418 -5.632 -2.053 1.00 94.75 182 ALA A C 1
ATOM 1432 O O . ALA A 1 182 ? -13.682 -4.556 -1.515 1.00 94.75 182 ALA A O 1
ATOM 1433 N N . HIS A 1 183 ? -12.631 -6.546 -1.472 1.00 92.88 183 HIS A N 1
ATOM 1434 C CA . HIS A 1 183 ? -12.020 -6.331 -0.164 1.00 92.88 183 HIS A CA 1
ATOM 1435 C C . HIS A 1 183 ? -10.934 -5.257 -0.255 1.00 92.88 183 HIS A C 1
ATOM 1437 O O . HIS A 1 183 ? -11.007 -4.250 0.449 1.00 92.88 183 HIS A O 1
ATOM 1443 N N . TYR A 1 184 ? -9.969 -5.400 -1.166 1.00 94.69 184 TYR A N 1
ATOM 1444 C CA . TYR A 1 184 ? -8.926 -4.383 -1.314 1.00 94.69 184 TYR A CA 1
ATOM 1445 C C . TYR A 1 184 ? -9.430 -3.093 -1.973 1.00 94.69 184 TYR A C 1
ATOM 1447 O O . TYR A 1 184 ? -8.930 -2.016 -1.641 1.00 94.69 184 TYR A O 1
ATOM 1455 N N . GLU A 1 185 ? -10.475 -3.149 -2.810 1.00 97.31 185 GLU A N 1
ATOM 1456 C CA . GLU A 1 185 ? -11.194 -1.941 -3.237 1.00 97.31 185 GLU A CA 1
ATOM 1457 C C . GLU A 1 185 ? -11.707 -1.145 -2.026 1.00 97.31 185 GLU A C 1
ATOM 1459 O O . GLU A 1 185 ? -11.498 0.069 -1.948 1.00 97.31 185 GLU A O 1
ATOM 1464 N N . LEU A 1 186 ? -12.341 -1.819 -1.061 1.00 97.75 186 LEU A N 1
ATOM 1465 C CA . LEU A 1 186 ? -12.876 -1.187 0.143 1.00 97.75 186 LEU A CA 1
ATOM 1466 C C . LEU A 1 186 ? -11.780 -0.559 1.011 1.00 97.75 186 LEU A C 1
ATOM 1468 O O . LEU A 1 186 ? -11.957 0.567 1.496 1.00 97.75 186 LEU A O 1
ATOM 1472 N N . VAL A 1 187 ? -10.645 -1.243 1.172 1.00 96.00 187 VAL A N 1
ATOM 1473 C CA . VAL A 1 187 ? -9.482 -0.698 1.890 1.00 96.00 187 VAL A CA 1
ATOM 1474 C C . VAL A 1 187 ? -9.008 0.591 1.209 1.00 96.00 187 VAL A C 1
ATOM 1476 O O . VAL A 1 187 ? -8.901 1.628 1.866 1.00 96.00 187 VAL A O 1
ATOM 1479 N N . CYS A 1 188 ? -8.811 0.577 -0.116 1.00 97.81 188 CYS A N 1
ATOM 1480 C CA . CYS A 1 188 ? -8.408 1.766 -0.872 1.00 97.81 188 CYS A CA 1
ATOM 1481 C C . CYS A 1 188 ? -9.401 2.925 -0.714 1.00 97.81 188 CYS A C 1
ATOM 1483 O O . CYS A 1 188 ? -8.983 4.052 -0.449 1.00 97.81 188 CYS A O 1
ATOM 1485 N N . LEU A 1 189 ? -10.707 2.674 -0.859 1.00 97.94 189 LEU A N 1
ATOM 1486 C CA . LEU A 1 189 ? -11.732 3.713 -0.717 1.00 97.94 189 LEU A CA 1
ATOM 1487 C C . LEU A 1 189 ? -11.724 4.324 0.686 1.00 97.94 189 LEU A C 1
ATOM 1489 O O . LEU A 1 189 ? -11.739 5.548 0.823 1.00 97.94 189 LEU A O 1
ATOM 1493 N N . THR A 1 190 ? -11.633 3.490 1.722 1.00 96.31 190 THR A N 1
ATOM 1494 C CA . THR A 1 190 ? -11.585 3.949 3.116 1.00 96.31 190 THR A CA 1
ATOM 1495 C C . THR A 1 190 ? -10.367 4.838 3.360 1.00 96.31 190 THR A C 1
ATOM 1497 O O . THR A 1 190 ? -10.496 5.938 3.906 1.00 96.31 190 THR A O 1
ATOM 1500 N N . SER A 1 191 ? -9.189 4.414 2.897 1.00 95.75 191 SER A N 1
ATOM 1501 C CA . SER A 1 191 ? -7.957 5.185 3.058 1.00 95.75 191 SER A CA 1
ATOM 1502 C C . SER A 1 191 ? -7.977 6.498 2.274 1.00 95.75 191 SER A C 1
ATOM 1504 O O . SER A 1 191 ? -7.614 7.540 2.824 1.00 95.75 191 SER A O 1
ATOM 1506 N N . ILE A 1 192 ? -8.465 6.491 1.028 1.00 95.75 192 ILE A N 1
ATOM 1507 C CA . ILE A 1 192 ? -8.617 7.703 0.207 1.00 95.75 192 ILE A CA 1
ATOM 1508 C C . ILE A 1 192 ? -9.590 8.681 0.872 1.00 95.75 192 ILE A C 1
ATOM 1510 O O . ILE A 1 192 ? -9.260 9.859 1.008 1.00 95.75 192 ILE A O 1
ATOM 1514 N N . GLY A 1 193 ? -10.756 8.215 1.332 1.00 94.50 193 GLY A N 1
ATOM 1515 C CA . GLY A 1 193 ? -11.730 9.044 2.047 1.00 94.50 193 GLY A CA 1
ATOM 1516 C C . GLY A 1 193 ? -11.143 9.654 3.324 1.00 94.50 193 GLY A C 1
ATOM 1517 O O . GLY A 1 193 ? -11.309 10.849 3.588 1.00 94.50 193 GLY A O 1
ATOM 1518 N N . GLY A 1 194 ? -10.373 8.856 4.069 1.00 91.00 194 GLY A N 1
ATOM 1519 C CA . GLY A 1 194 ? -9.640 9.287 5.255 1.00 91.00 194 GLY A CA 1
ATOM 1520 C C . GLY A 1 194 ? -8.578 10.356 4.984 1.00 91.00 194 GLY A C 1
ATOM 1521 O O . GLY A 1 194 ? -8.381 11.220 5.835 1.00 91.00 194 GLY A O 1
ATOM 1522 N N . ILE A 1 195 ? -7.928 10.343 3.815 1.00 90.81 195 ILE A N 1
ATOM 1523 C CA . ILE A 1 195 ? -6.956 11.374 3.416 1.00 90.81 195 ILE A CA 1
ATOM 1524 C C . ILE A 1 195 ? -7.666 12.614 2.855 1.00 90.81 195 ILE A C 1
ATOM 1526 O O . ILE A 1 195 ? -7.342 13.734 3.248 1.00 90.81 195 ILE A O 1
ATOM 1530 N N . TYR A 1 196 ? -8.666 12.443 1.984 1.00 91.50 196 TYR A N 1
ATOM 1531 C CA . TYR A 1 196 ? -9.395 13.548 1.347 1.00 91.50 196 TYR A CA 1
ATOM 1532 C C . TYR A 1 196 ? -10.061 14.489 2.348 1.00 91.50 196 TYR A C 1
ATOM 1534 O O . TYR A 1 196 ? -10.090 15.692 2.110 1.00 91.50 196 TYR A O 1
ATOM 1542 N N . ARG A 1 197 ? -10.538 13.989 3.494 1.00 87.81 197 ARG A N 1
ATOM 1543 C CA . ARG A 1 197 ? -11.140 14.843 4.538 1.00 87.81 197 ARG A CA 1
ATOM 1544 C C . ARG A 1 197 ? -10.165 15.881 5.124 1.00 87.81 197 ARG A C 1
ATOM 1546 O O . ARG A 1 197 ? -10.597 16.856 5.736 1.00 87.81 197 ARG A O 1
ATOM 1553 N N . ASN A 1 198 ? -8.861 15.650 4.973 1.00 82.88 198 ASN A N 1
ATOM 1554 C CA . ASN A 1 198 ? -7.798 16.523 5.466 1.00 82.88 198 ASN A CA 1
ATOM 1555 C C . ASN A 1 198 ? -7.254 17.456 4.367 1.00 82.88 198 ASN A C 1
ATOM 1557 O O . ASN A 1 198 ? -6.364 18.254 4.647 1.00 82.88 198 ASN A O 1
ATOM 1561 N N . ILE A 1 199 ? -7.773 17.372 3.136 1.00 83.75 199 ILE A N 1
ATOM 1562 C CA . ILE A 1 199 ? -7.368 18.201 1.995 1.00 83.75 199 ILE A CA 1
ATOM 1563 C C . ILE A 1 199 ? -8.527 19.131 1.636 1.00 83.75 199 ILE A C 1
ATOM 1565 O O . ILE A 1 199 ? -9.570 18.668 1.175 1.00 83.75 199 ILE A O 1
ATOM 1569 N N . ASP A 1 200 ? -8.321 20.441 1.792 1.00 78.38 200 ASP A N 1
ATOM 1570 C CA . ASP A 1 200 ? -9.406 21.424 1.683 1.00 78.38 200 ASP A CA 1
ATOM 1571 C C . ASP A 1 200 ? -10.138 21.394 0.328 1.00 78.38 200 ASP A C 1
ATOM 1573 O O . ASP A 1 200 ? -11.363 21.486 0.271 1.00 78.38 200 ASP A O 1
ATOM 1577 N N . GLU A 1 201 ? -9.412 21.173 -0.769 1.00 81.56 201 GLU A N 1
ATOM 1578 C CA . GLU A 1 201 ? -9.972 21.109 -2.128 1.00 81.56 201 GLU A CA 1
ATOM 1579 C C . GLU A 1 201 ? -10.701 19.789 -2.451 1.00 81.56 201 GLU A C 1
ATOM 1581 O O . GLU A 1 201 ? -11.288 19.651 -3.525 1.00 81.56 201 GLU A O 1
ATOM 1586 N N . LYS A 1 202 ? -10.639 18.779 -1.572 1.00 82.69 202 LYS A N 1
ATOM 1587 C CA . LYS A 1 202 ? -11.160 17.420 -1.829 1.00 82.69 202 LYS A CA 1
ATOM 1588 C C . LYS A 1 202 ? -12.320 17.020 -0.924 1.00 82.69 202 LYS A C 1
ATOM 1590 O O . LYS A 1 202 ? -12.757 15.874 -0.981 1.00 82.69 202 LYS A O 1
ATOM 1595 N N . HIS A 1 203 ? -12.860 17.940 -0.136 1.00 79.31 203 HIS A N 1
ATOM 1596 C CA . HIS A 1 203 ? -13.916 17.662 0.836 1.00 79.31 203 HIS A CA 1
ATOM 1597 C C . HIS A 1 203 ? -15.185 17.030 0.237 1.00 79.31 203 HIS A C 1
ATOM 1599 O O . HIS A 1 203 ? -15.611 15.972 0.705 1.00 79.31 203 HIS A O 1
ATOM 1605 N N . ASP A 1 204 ? -15.723 17.583 -0.855 1.00 80.44 204 ASP A N 1
ATOM 1606 C CA . ASP A 1 204 ? -16.898 17.006 -1.528 1.00 80.44 204 ASP A CA 1
ATOM 1607 C C . ASP A 1 204 ? -16.621 15.582 -2.030 1.00 80.44 204 ASP A C 1
ATOM 1609 O O . ASP A 1 204 ? -17.453 14.680 -1.906 1.00 80.44 204 ASP A O 1
ATOM 1613 N N . SER A 1 205 ? -15.407 15.354 -2.542 1.00 89.62 205 SER A N 1
ATOM 1614 C CA . SER A 1 205 ? -14.959 14.024 -2.965 1.00 89.62 205 SER A CA 1
ATOM 1615 C C . SER A 1 205 ? -14.807 13.071 -1.776 1.00 89.62 205 SER A C 1
ATOM 1617 O O . SER A 1 205 ? -15.111 11.890 -1.907 1.00 89.62 205 SER A O 1
ATOM 1619 N N . ALA A 1 206 ? -14.384 13.566 -0.608 1.00 91.44 206 ALA A N 1
ATOM 1620 C CA . ALA A 1 206 ? -14.214 12.771 0.604 1.00 91.44 206 ALA A CA 1
ATOM 1621 C C . ALA A 1 206 ? -15.539 12.130 1.036 1.00 91.44 206 ALA A C 1
ATOM 1623 O O . ALA A 1 206 ? -15.594 10.926 1.281 1.00 91.44 206 ALA A O 1
ATOM 1624 N N . VAL A 1 207 ? -16.619 12.918 1.088 1.00 94.69 207 VAL A N 1
ATOM 1625 C CA . VAL A 1 207 ? -17.948 12.436 1.500 1.00 94.69 207 VAL A CA 1
ATOM 1626 C C . VAL A 1 207 ? -18.486 11.388 0.531 1.00 94.69 207 VAL A C 1
ATOM 1628 O O . VAL A 1 207 ? -19.068 10.399 0.978 1.00 94.69 207 VAL A O 1
ATOM 1631 N N . VAL A 1 208 ? -18.298 11.585 -0.777 1.00 96.38 208 VAL A N 1
ATOM 1632 C CA . VAL A 1 208 ? -18.710 10.608 -1.798 1.00 96.38 208 VAL A CA 1
ATOM 1633 C C . VAL A 1 208 ? -17.944 9.301 -1.617 1.00 96.38 208 VAL A C 1
ATOM 1635 O O . VAL A 1 208 ? -18.565 8.260 -1.430 1.00 96.38 208 VAL A O 1
ATOM 1638 N N . VAL A 1 209 ? -16.611 9.364 -1.554 1.00 96.88 209 VAL A N 1
ATOM 1639 C CA . VAL A 1 209 ? -15.754 8.178 -1.405 1.00 96.88 209 VAL A CA 1
ATOM 1640 C C . VAL A 1 209 ? -16.066 7.408 -0.116 1.00 96.88 209 VAL A C 1
ATOM 1642 O O . VAL A 1 209 ? -16.189 6.187 -0.150 1.00 96.88 209 VAL A O 1
ATOM 1645 N N . MET A 1 210 ? -16.264 8.098 1.012 1.00 97.19 210 MET A N 1
ATOM 1646 C CA . MET A 1 210 ? -16.636 7.449 2.277 1.00 97.19 210 MET A CA 1
ATOM 1647 C C . MET A 1 210 ? -18.020 6.787 2.215 1.00 97.19 210 MET A C 1
ATOM 1649 O O . MET A 1 210 ? -18.229 5.736 2.818 1.00 97.19 210 MET A O 1
ATOM 1653 N N . LYS A 1 211 ? -18.986 7.369 1.490 1.00 97.00 211 LYS A N 1
ATOM 1654 C CA . LYS A 1 211 ? -20.311 6.756 1.296 1.00 97.00 211 LYS A CA 1
ATOM 1655 C C . LYS A 1 211 ? -20.252 5.536 0.381 1.00 97.00 211 LYS A C 1
ATOM 1657 O O . LYS A 1 211 ? -20.919 4.547 0.680 1.00 97.00 211 LYS A O 1
ATOM 1662 N N . ASP A 1 212 ? -19.439 5.584 -0.670 1.00 97.38 212 ASP A N 1
ATOM 1663 C CA . ASP A 1 212 ? -19.191 4.434 -1.543 1.00 97.38 212 ASP A CA 1
ATOM 1664 C C . ASP A 1 212 ? -18.540 3.289 -0.753 1.00 97.38 212 ASP A C 1
ATOM 1666 O O . ASP A 1 212 ? -18.991 2.145 -0.834 1.00 97.38 212 ASP A O 1
ATOM 1670 N N . ALA A 1 213 ? -17.555 3.604 0.097 1.00 97.75 213 ALA A N 1
ATOM 1671 C CA . ALA A 1 213 ? -16.940 2.644 1.010 1.00 97.75 213 ALA A CA 1
ATOM 1672 C C . ALA A 1 213 ? -17.958 2.040 1.993 1.00 97.75 213 ALA A C 1
ATOM 1674 O O . ALA A 1 213 ? -17.976 0.829 2.182 1.00 97.75 213 ALA A O 1
ATOM 1675 N N . ILE A 1 214 ? -18.862 2.841 2.575 1.00 96.94 214 ILE A N 1
ATOM 1676 C CA . ILE A 1 214 ? -19.946 2.332 3.439 1.00 96.94 214 ILE A CA 1
ATOM 1677 C C . ILE A 1 214 ? -20.842 1.348 2.686 1.00 96.94 214 ILE A C 1
ATOM 1679 O O . ILE A 1 214 ? -21.150 0.282 3.217 1.00 96.94 214 ILE A O 1
ATOM 1683 N N . ALA A 1 215 ? -21.266 1.688 1.468 1.00 97.44 215 ALA A N 1
ATOM 1684 C CA . ALA A 1 215 ? -22.135 0.826 0.672 1.00 97.44 215 ALA A CA 1
ATOM 1685 C C . ALA A 1 215 ? -21.446 -0.504 0.323 1.00 97.44 215 ALA A C 1
ATOM 1687 O O . ALA A 1 215 ? -22.069 -1.567 0.396 1.00 97.44 215 ALA A O 1
ATOM 1688 N N . LEU A 1 216 ? -20.153 -0.458 -0.009 1.00 97.56 216 LEU A N 1
ATOM 1689 C CA . LEU A 1 216 ? -19.361 -1.651 -0.293 1.00 97.56 216 LEU A CA 1
ATOM 1690 C C . LEU A 1 216 ? -19.127 -2.495 0.968 1.00 97.56 216 LEU A C 1
ATOM 1692 O O . LEU A 1 216 ? -19.354 -3.701 0.931 1.00 97.56 216 LEU A O 1
ATOM 1696 N N . ALA A 1 217 ? -18.782 -1.873 2.096 1.00 95.31 217 ALA A N 1
ATOM 1697 C CA . ALA A 1 217 ? -18.627 -2.549 3.383 1.00 95.31 217 ALA A CA 1
ATOM 1698 C C . ALA A 1 217 ? -19.908 -3.286 3.801 1.00 95.31 217 ALA A C 1
ATOM 1700 O O . ALA A 1 217 ? -19.856 -4.453 4.178 1.00 95.31 217 ALA A O 1
ATOM 1701 N N . GLN A 1 218 ? -21.076 -2.653 3.636 1.00 94.69 218 GLN A N 1
ATOM 1702 C CA . GLN A 1 218 ? -22.376 -3.288 3.890 1.00 94.69 218 GLN A CA 1
ATOM 1703 C C . GLN A 1 218 ? -22.625 -4.504 2.996 1.00 94.69 218 GLN A C 1
ATOM 1705 O O . GLN A 1 218 ? -23.176 -5.499 3.458 1.00 94.69 218 GLN A O 1
ATOM 1710 N N . LYS A 1 219 ? -22.227 -4.437 1.721 1.00 96.25 219 LYS A N 1
ATOM 1711 C CA . LYS A 1 219 ? -22.360 -5.558 0.783 1.00 96.25 219 LYS A CA 1
ATOM 1712 C C . LYS A 1 219 ? -21.454 -6.732 1.164 1.00 96.25 219 LYS A C 1
ATOM 1714 O O . LYS A 1 219 ? -21.844 -7.876 0.952 1.00 96.25 219 LYS A O 1
ATOM 1719 N N . LEU A 1 220 ? -20.265 -6.446 1.692 1.00 94.06 220 LEU A N 1
ATOM 1720 C CA . LEU A 1 220 ? -19.288 -7.453 2.110 1.00 94.06 220 LEU A CA 1
ATOM 1721 C C . LEU A 1 220 ? -19.528 -7.988 3.527 1.00 94.06 220 LEU A C 1
ATOM 1723 O O . LEU A 1 220 ? -18.956 -9.012 3.881 1.00 94.06 220 LEU A O 1
ATOM 1727 N N . GLY A 1 221 ? -20.356 -7.315 4.332 1.00 91.56 221 GLY A N 1
ATOM 1728 C CA . GLY A 1 221 ? -20.460 -7.600 5.765 1.00 91.56 221 GLY A CA 1
ATOM 1729 C C . GLY A 1 221 ? -19.196 -7.212 6.542 1.00 91.56 221 GLY A C 1
ATOM 1730 O O . GLY A 1 221 ? -18.929 -7.777 7.598 1.00 91.56 221 GLY A O 1
ATOM 1731 N N . ASP A 1 222 ? -18.401 -6.274 6.015 1.00 90.00 222 ASP A N 1
ATOM 1732 C CA . ASP A 1 222 ? -17.176 -5.787 6.653 1.00 90.00 222 ASP A CA 1
ATOM 1733 C C . ASP A 1 222 ? -17.519 -4.702 7.684 1.00 90.00 222 ASP A C 1
ATOM 1735 O O . ASP A 1 222 ? -17.611 -3.508 7.382 1.00 90.00 222 ASP A O 1
ATOM 1739 N N . GLU A 1 223 ? -17.750 -5.133 8.922 1.00 88.44 223 GLU A N 1
ATOM 1740 C CA . GLU A 1 223 ? -18.126 -4.249 10.029 1.00 88.44 223 GLU A CA 1
ATOM 1741 C C . GLU A 1 223 ? -17.009 -3.260 10.410 1.00 88.44 223 GLU A C 1
ATOM 1743 O O . GLU A 1 223 ? -17.299 -2.134 10.824 1.00 88.44 223 GLU A O 1
ATOM 1748 N N . TYR A 1 224 ? -15.736 -3.628 10.217 1.00 87.75 224 TYR A N 1
ATOM 1749 C CA . TYR A 1 224 ? -14.599 -2.762 10.538 1.00 87.75 224 TYR A CA 1
ATOM 1750 C C . TYR A 1 224 ? -14.566 -1.526 9.634 1.00 87.75 224 TYR A C 1
ATOM 1752 O O . TYR A 1 224 ? -14.551 -0.389 10.115 1.00 87.75 224 TYR A O 1
ATOM 1760 N N . HIS A 1 225 ? -14.604 -1.718 8.316 1.00 91.06 225 HIS A N 1
ATOM 1761 C CA . HIS A 1 225 ? -14.591 -0.606 7.368 1.00 91.06 225 HIS A CA 1
ATOM 1762 C C . HIS A 1 225 ? -15.916 0.163 7.379 1.00 91.06 225 HIS A C 1
ATOM 1764 O O . HIS A 1 225 ? -15.929 1.379 7.156 1.00 91.06 225 HIS A O 1
ATOM 1770 N N . LEU A 1 226 ? -17.032 -0.501 7.698 1.00 91.94 226 LEU A N 1
ATOM 1771 C CA . LEU A 1 226 ? -18.312 0.165 7.921 1.00 91.94 226 LEU A CA 1
ATOM 1772 C C . LEU A 1 226 ? -18.231 1.148 9.094 1.00 91.94 226 LEU A C 1
ATOM 1774 O O . LEU A 1 226 ? -18.642 2.307 8.964 1.00 91.94 226 LEU A O 1
ATOM 1778 N N . PHE A 1 227 ? -17.663 0.708 10.217 1.00 90.56 227 PHE A N 1
ATOM 1779 C CA . PHE A 1 227 ? -17.362 1.560 11.360 1.00 90.56 227 PHE A CA 1
ATOM 1780 C C . PHE A 1 227 ? -16.425 2.702 10.985 1.00 90.56 227 PHE A C 1
ATOM 1782 O O . PHE A 1 227 ? -16.762 3.864 11.224 1.00 90.56 227 PHE A O 1
ATOM 1789 N N . ALA A 1 228 ? -15.284 2.385 10.367 1.00 90.44 228 ALA A N 1
ATOM 1790 C CA . ALA A 1 228 ? -14.248 3.355 10.041 1.00 90.44 228 ALA A CA 1
ATOM 1791 C C . ALA A 1 228 ? -14.810 4.502 9.194 1.00 90.44 228 ALA A C 1
ATOM 1793 O O . ALA A 1 228 ? -14.644 5.668 9.544 1.00 90.44 228 ALA A O 1
ATOM 1794 N N . ASN A 1 229 ? -15.562 4.204 8.132 1.00 94.00 229 ASN A N 1
ATOM 1795 C CA . ASN A 1 229 ? -16.112 5.246 7.263 1.00 94.00 229 ASN A CA 1
ATOM 1796 C C . ASN A 1 229 ? -17.239 6.056 7.918 1.00 94.00 229 ASN A C 1
ATOM 1798 O O . ASN A 1 229 ? -17.339 7.262 7.690 1.00 94.00 229 ASN A O 1
ATOM 1802 N N . ARG A 1 230 ? -18.071 5.449 8.775 1.00 93.62 230 ARG A N 1
ATOM 1803 C CA . ARG A 1 230 ? -19.074 6.194 9.561 1.00 93.62 230 ARG A CA 1
ATOM 1804 C C . ARG A 1 230 ? -18.413 7.120 10.578 1.00 93.62 230 ARG A C 1
ATOM 1806 O O . ARG A 1 230 ? -18.832 8.268 10.724 1.00 93.62 230 ARG A O 1
ATOM 1813 N N . TYR A 1 231 ? -17.357 6.649 11.233 1.00 91.44 231 TYR A N 1
ATOM 1814 C CA . TYR A 1 231 ? -16.517 7.460 12.106 1.00 91.44 231 TYR A CA 1
ATOM 1815 C C . TYR A 1 231 ? -15.894 8.640 11.340 1.00 91.44 231 TYR A C 1
ATOM 1817 O O . TYR A 1 231 ? -16.000 9.782 11.789 1.00 91.44 231 TYR A O 1
ATOM 1825 N N . LEU A 1 232 ? -15.316 8.397 10.158 1.00 92.69 232 LEU A N 1
ATOM 1826 C CA . LEU A 1 232 ? -14.706 9.443 9.330 1.00 92.69 232 LEU A CA 1
ATOM 1827 C C . LEU A 1 232 ? -15.738 10.480 8.854 1.00 92.69 232 LEU A C 1
ATOM 1829 O O . LEU A 1 232 ? -15.450 11.676 8.883 1.00 92.69 232 LEU A O 1
ATOM 1833 N N . LEU A 1 233 ? -16.955 10.057 8.489 1.00 94.50 233 LEU A N 1
ATOM 1834 C CA . LEU A 1 233 ? -18.051 10.980 8.171 1.00 94.50 233 LEU A CA 1
ATOM 1835 C C . LEU A 1 233 ? -18.488 11.797 9.390 1.00 94.50 233 LEU A C 1
ATOM 1837 O O . LEU A 1 233 ? -18.730 12.995 9.257 1.00 94.50 233 LEU A O 1
ATOM 1841 N N . SER A 1 234 ? -18.577 11.182 10.573 1.00 94.06 234 SER A N 1
ATOM 1842 C CA . SER A 1 234 ? -18.867 11.910 11.813 1.00 94.06 234 SER A CA 1
ATOM 1843 C C . SER A 1 234 ? -17.828 13.003 12.055 1.00 94.06 234 SER A C 1
ATOM 1845 O O . SER A 1 234 ? -18.187 14.163 12.238 1.00 94.06 234 SER A O 1
ATOM 1847 N N . GLU A 1 235 ? -16.543 12.662 11.961 1.00 91.62 235 GLU A N 1
ATOM 1848 C CA . GLU A 1 235 ? -15.448 13.619 12.109 1.00 91.62 235 GLU A CA 1
ATOM 1849 C C . GLU A 1 235 ? -15.505 14.742 11.060 1.00 91.62 235 GLU A C 1
ATOM 1851 O O . GLU A 1 235 ? -15.340 15.911 11.413 1.00 91.62 235 GLU A O 1
ATOM 1856 N N . TYR A 1 236 ? -15.795 14.413 9.797 1.00 93.25 236 TYR A N 1
ATOM 1857 C CA . TYR A 1 236 ? -15.954 15.395 8.722 1.00 93.25 236 TYR A CA 1
ATOM 1858 C C . TYR A 1 236 ? -17.035 16.435 9.057 1.00 93.25 236 TYR A C 1
ATOM 1860 O O . TYR A 1 236 ? -16.759 17.638 9.063 1.00 93.25 236 TYR A O 1
ATOM 1868 N N . TYR A 1 237 ? -18.248 15.984 9.395 1.00 94.56 237 TYR A N 1
ATOM 1869 C CA . TYR A 1 237 ? -19.356 16.889 9.710 1.00 94.56 237 TYR A CA 1
ATOM 1870 C C . TYR A 1 237 ? -19.124 17.676 11.004 1.00 94.56 237 TYR A C 1
ATOM 1872 O O . TYR A 1 237 ? -19.544 18.827 11.092 1.00 94.56 237 TYR A O 1
ATOM 1880 N N . LEU A 1 238 ? -18.427 17.094 11.986 1.00 93.19 238 LEU A N 1
ATOM 1881 C CA . LEU A 1 238 ? -18.080 17.761 13.241 1.00 93.19 238 LEU A CA 1
ATOM 1882 C C . LEU A 1 238 ? -17.120 18.934 13.025 1.00 93.19 238 LEU A C 1
ATOM 1884 O O . LEU A 1 238 ? -17.349 20.026 13.540 1.00 93.19 238 LEU A O 1
ATOM 1888 N N . VAL A 1 239 ? -16.014 18.681 12.321 1.00 90.00 239 VAL A N 1
ATOM 1889 C CA . VAL A 1 239 ? -14.873 19.604 12.268 1.00 90.00 239 VAL A CA 1
ATOM 1890 C C . VAL A 1 239 ? -15.024 20.613 11.136 1.00 90.00 239 VAL A C 1
ATOM 1892 O O . VAL A 1 239 ? -14.737 21.794 11.334 1.00 90.00 239 VAL A O 1
ATOM 1895 N N . ARG A 1 240 ? -15.459 20.165 9.953 1.00 88.62 240 ARG A N 1
ATOM 1896 C CA . ARG A 1 240 ? -15.482 20.997 8.742 1.00 88.62 240 ARG A CA 1
ATOM 1897 C C . ARG A 1 240 ? -16.796 21.746 8.592 1.00 88.62 240 ARG A C 1
ATOM 1899 O O . ARG A 1 240 ? -16.801 22.970 8.641 1.00 88.62 240 ARG A O 1
ATOM 1906 N N . GLU A 1 241 ? -17.897 21.010 8.472 1.00 89.69 241 GLU A N 1
ATOM 1907 C CA . GLU A 1 241 ? -19.228 21.606 8.280 1.00 89.69 241 GLU A CA 1
ATOM 1908 C C . GLU A 1 241 ? -19.789 22.214 9.570 1.00 89.69 241 GLU A C 1
ATOM 1910 O O . GLU A 1 241 ? -20.667 23.073 9.527 1.00 89.69 241 GLU A O 1
ATOM 1915 N N . LYS A 1 242 ? -19.301 21.746 10.730 1.00 92.69 242 LYS A N 1
ATOM 1916 C CA . LYS A 1 242 ? -19.890 22.011 12.053 1.00 92.69 242 LYS A CA 1
ATOM 1917 C C . LYS A 1 242 ? -21.380 21.646 12.116 1.00 92.69 242 LYS A C 1
ATOM 1919 O O . LYS A 1 242 ? -22.139 22.201 12.908 1.00 92.69 242 LYS A O 1
ATOM 1924 N N . ASP A 1 243 ? -21.796 20.671 11.308 1.00 96.38 243 ASP A N 1
ATOM 1925 C CA . ASP A 1 243 ? -23.121 20.067 11.386 1.00 96.38 243 ASP A CA 1
ATOM 1926 C C . ASP A 1 243 ? -23.105 18.987 12.470 1.00 96.38 243 ASP A C 1
ATOM 1928 O O . ASP A 1 243 ? -22.881 17.792 12.236 1.00 96.38 243 ASP A O 1
ATOM 1932 N N . TYR A 1 244 ? -23.340 19.428 13.702 1.00 96.44 244 TYR A N 1
ATOM 1933 C CA . TYR A 1 244 ? -23.339 18.552 14.866 1.00 96.44 244 TYR A CA 1
ATOM 1934 C C . TYR A 1 244 ? -24.459 17.497 14.826 1.00 96.44 244 TYR A C 1
ATOM 1936 O O . TYR A 1 244 ? -24.320 16.438 15.443 1.00 96.44 244 TYR A O 1
ATOM 1944 N N . GLN A 1 245 ? -25.553 17.728 14.085 1.00 97.25 245 GLN A N 1
ATOM 1945 C CA . GLN A 1 245 ? -26.634 16.745 13.947 1.00 97.25 245 GLN A CA 1
ATOM 1946 C C . GLN A 1 245 ? -26.224 15.594 13.030 1.00 97.25 245 GLN A C 1
ATOM 1948 O O . GLN A 1 245 ? -26.414 14.428 13.393 1.00 97.25 245 GLN A O 1
ATOM 1953 N N . LEU A 1 246 ? -25.638 15.897 11.868 1.00 96.19 246 LEU A N 1
ATOM 1954 C CA . LEU A 1 246 ? -25.096 14.871 10.977 1.00 96.19 246 LEU A CA 1
ATOM 1955 C C . LEU A 1 246 ? -23.914 14.151 11.616 1.00 96.19 246 LEU A C 1
ATOM 1957 O O . LEU A 1 246 ? -23.869 12.921 11.558 1.00 96.19 246 LEU A O 1
ATOM 1961 N N . SER A 1 247 ? -23.023 14.875 12.297 1.00 96.25 247 SER A N 1
ATOM 1962 C CA . SER A 1 247 ? -21.938 14.247 13.049 1.00 96.25 247 SER A CA 1
ATOM 1963 C C . SER A 1 247 ? -22.474 13.238 14.065 1.00 96.25 247 SER A C 1
ATOM 1965 O O . SER A 1 247 ? -22.074 12.074 14.045 1.00 96.25 247 SER A O 1
ATOM 1967 N N . LYS A 1 248 ? -23.447 13.641 14.895 1.00 95.69 248 LYS A N 1
ATOM 1968 C CA . LYS A 1 248 ? -24.101 12.753 15.863 1.00 95.69 248 LYS A CA 1
ATOM 1969 C C . LYS A 1 248 ? -24.733 11.539 15.184 1.00 95.69 248 LYS A C 1
ATOM 1971 O O . LYS A 1 248 ? -24.568 10.423 15.665 1.00 95.69 248 LYS A O 1
ATOM 1976 N N . LYS A 1 249 ? -25.449 11.734 14.070 1.00 95.25 249 LYS A N 1
ATOM 1977 C CA . LYS A 1 249 ? -26.083 10.641 13.317 1.00 95.25 249 LYS A CA 1
ATOM 1978 C C . LYS A 1 249 ? -25.059 9.580 12.913 1.00 95.25 249 LYS A C 1
ATOM 1980 O O . LYS A 1 249 ? -25.273 8.407 13.205 1.00 95.25 249 LYS A O 1
ATOM 1985 N N . TYR A 1 250 ? -23.970 9.976 12.255 1.00 93.50 250 TYR A N 1
ATOM 1986 C CA . TYR A 1 250 ? -22.954 9.021 11.805 1.00 93.50 250 TYR A CA 1
ATOM 1987 C C . TYR A 1 250 ? -22.145 8.439 12.969 1.00 93.50 250 TYR A C 1
ATOM 1989 O O . TYR A 1 250 ? -21.844 7.251 12.949 1.00 93.50 250 TYR A O 1
ATOM 1997 N N . GLY A 1 251 ? -21.880 9.220 14.021 1.00 91.94 251 GLY A N 1
ATOM 1998 C CA . GLY A 1 251 ? -21.234 8.730 15.239 1.00 91.94 251 GLY A CA 1
ATOM 1999 C C . GLY A 1 251 ? -22.048 7.632 15.930 1.00 91.94 251 GLY A C 1
ATOM 2000 O O . GLY A 1 251 ? -21.491 6.606 16.309 1.00 91.94 251 GLY A O 1
ATOM 2001 N N . LEU A 1 252 ? -23.376 7.789 16.017 1.00 91.25 252 LEU A N 1
ATOM 2002 C CA . LEU A 1 252 ? -24.277 6.773 16.578 1.00 91.25 252 LEU A CA 1
ATOM 2003 C C . LEU A 1 252 ? -24.297 5.503 15.722 1.00 91.25 252 LEU A C 1
ATOM 2005 O O . LEU A 1 252 ? -24.302 4.403 16.259 1.00 91.25 252 LEU A O 1
ATOM 2009 N N . GLN A 1 253 ? -24.278 5.655 14.395 1.00 90.00 253 GLN A N 1
ATOM 2010 C CA . GLN A 1 253 ? -24.187 4.527 13.465 1.00 90.00 253 GLN A CA 1
ATOM 2011 C C . GLN A 1 253 ? -22.823 3.822 13.508 1.00 90.00 253 GLN A C 1
ATOM 2013 O O . GLN A 1 253 ? -22.732 2.655 13.129 1.00 90.00 253 GLN A O 1
ATOM 2018 N N . ALA A 1 254 ? -21.755 4.521 13.900 1.00 87.94 254 ALA A N 1
ATOM 2019 C CA . ALA A 1 254 ? -20.441 3.919 14.083 1.00 87.94 254 ALA A CA 1
ATOM 2020 C C . ALA A 1 254 ? -20.445 3.031 15.338 1.00 87.94 254 ALA A C 1
ATOM 2022 O O . ALA A 1 254 ? -20.128 1.853 15.253 1.00 87.94 254 ALA A O 1
ATOM 2023 N N . ILE A 1 255 ? -20.904 3.547 16.482 1.00 82.44 255 ILE A N 1
ATOM 2024 C CA . ILE A 1 255 ? -20.912 2.781 17.743 1.00 82.44 255 ILE A CA 1
ATOM 2025 C C . ILE A 1 255 ? -22.003 1.699 17.826 1.00 82.44 255 ILE A C 1
ATOM 2027 O O . ILE A 1 255 ? -22.033 0.947 18.793 1.00 82.44 255 ILE A O 1
ATOM 2031 N N . SER A 1 256 ? -22.939 1.646 16.870 1.00 75.62 256 SER A N 1
ATOM 2032 C CA . SER A 1 256 ? -24.029 0.658 16.868 1.00 75.62 256 SER A CA 1
ATOM 2033 C C . SER A 1 256 ? -23.609 -0.737 16.397 1.00 75.62 256 SER A C 1
ATOM 2035 O O . SER A 1 256 ? -24.439 -1.642 16.405 1.00 75.62 256 SER A O 1
ATOM 2037 N N . ALA A 1 257 ? -22.378 -0.890 15.913 1.00 67.06 257 ALA A N 1
ATOM 2038 C CA . ALA A 1 257 ? -21.832 -2.175 15.499 1.00 67.06 257 ALA A CA 1
ATOM 2039 C C . ALA A 1 257 ? -21.310 -2.974 16.710 1.00 67.06 257 ALA A C 1
ATOM 2041 O O . ALA A 1 257 ? -21.216 -2.442 17.817 1.00 67.06 257 ALA A O 1
ATOM 2042 N N . ASP A 1 258 ? -21.064 -4.273 16.516 1.00 62.53 258 ASP A N 1
ATOM 2043 C CA . ASP A 1 258 ? -20.749 -5.208 17.602 1.00 62.53 258 ASP A CA 1
ATOM 2044 C C . ASP A 1 258 ? -19.544 -4.712 18.438 1.00 62.53 258 ASP A C 1
ATOM 2046 O O . ASP A 1 258 ? -18.449 -4.547 17.887 1.00 62.53 258 ASP A O 1
ATOM 2050 N N . PRO A 1 259 ? -19.706 -4.490 19.759 1.00 61.22 259 PRO A N 1
ATOM 2051 C CA . PRO A 1 259 ? -18.613 -4.091 20.644 1.00 61.22 259 PRO A CA 1
ATOM 2052 C C . PRO A 1 259 ? -17.425 -5.063 20.647 1.00 61.22 259 PRO A C 1
ATOM 2054 O O . PRO A 1 259 ? -16.315 -4.651 20.967 1.00 61.22 259 PRO A O 1
ATOM 2057 N N . ALA A 1 260 ? -17.630 -6.337 20.289 1.00 58.75 260 ALA A N 1
ATOM 2058 C CA . ALA A 1 260 ? -16.552 -7.316 20.144 1.00 58.75 260 ALA A CA 1
ATOM 2059 C C . ALA A 1 260 ?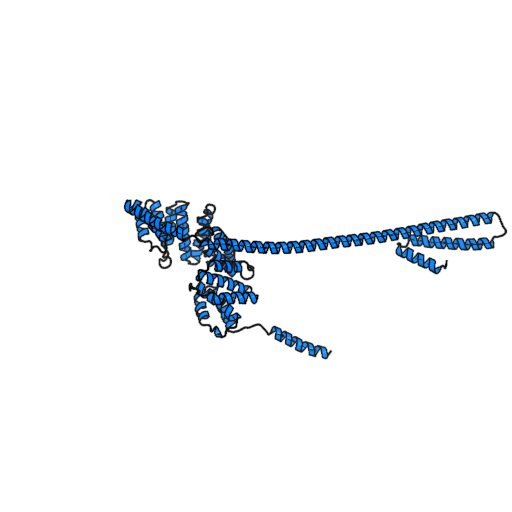 -15.668 -7.067 18.906 1.00 58.75 260 ALA A C 1
ATOM 2061 O O . ALA A 1 260 ? -14.534 -7.537 18.861 1.00 58.75 260 ALA A O 1
ATOM 2062 N N . ILE A 1 261 ? -16.178 -6.333 17.912 1.00 58.59 261 ILE A N 1
ATOM 2063 C CA . ILE A 1 261 ? -15.478 -5.979 16.668 1.00 58.59 261 ILE A CA 1
ATOM 2064 C C . ILE A 1 261 ? -14.890 -4.566 16.773 1.00 58.59 261 ILE A C 1
ATOM 2066 O O . ILE A 1 261 ? -13.843 -4.274 16.196 1.00 58.59 261 ILE A O 1
ATOM 2070 N N . ILE A 1 262 ? -15.558 -3.674 17.510 1.00 61.38 262 ILE A N 1
ATOM 2071 C CA . ILE A 1 262 ? -15.220 -2.252 17.592 1.00 61.38 262 ILE A CA 1
ATOM 2072 C C . ILE A 1 262 ? -15.083 -1.850 19.057 1.00 61.38 262 ILE A C 1
ATOM 2074 O O . ILE A 1 262 ? -15.972 -1.255 19.668 1.00 61.38 262 ILE A O 1
ATOM 2078 N N . ASP A 1 263 ? -13.906 -2.132 19.600 1.00 64.12 263 ASP A N 1
ATOM 2079 C CA . ASP A 1 263 ? -13.436 -1.545 20.846 1.00 64.12 263 ASP A CA 1
ATOM 2080 C C . ASP A 1 263 ? -12.496 -0.381 20.507 1.00 64.12 263 ASP A C 1
ATOM 2082 O O . ASP A 1 263 ? -11.281 -0.521 20.567 1.00 64.12 263 ASP A O 1
ATOM 2086 N N . HIS A 1 264 ? -13.028 0.757 20.036 1.00 69.81 264 HIS A N 1
ATOM 2087 C CA . HIS A 1 264 ? -12.205 1.946 19.770 1.00 69.81 264 HIS A CA 1
ATOM 2088 C C . HIS A 1 264 ? -12.815 3.208 20.404 1.00 69.81 264 HIS A C 1
ATOM 2090 O O . HIS A 1 264 ? -13.925 3.622 20.041 1.00 69.81 264 HIS A O 1
ATOM 2096 N N . PRO A 1 265 ? -12.083 3.909 21.296 1.00 79.81 265 PRO A N 1
ATOM 2097 C CA . PRO A 1 265 ? -12.625 5.064 22.017 1.00 79.81 265 PRO A CA 1
ATOM 2098 C C . PRO A 1 265 ? -12.987 6.276 21.140 1.00 79.81 265 PRO A C 1
ATOM 2100 O O . PRO A 1 265 ? -13.862 7.066 21.496 1.00 79.81 265 PRO A O 1
ATOM 2103 N N . ARG A 1 266 ? -12.382 6.427 19.953 1.00 78.81 266 ARG A N 1
ATOM 2104 C CA . ARG A 1 266 ? -12.519 7.644 19.134 1.00 78.81 266 ARG A CA 1
ATOM 2105 C C . ARG A 1 266 ? -13.938 7.908 18.636 1.00 78.81 266 ARG A C 1
ATOM 2107 O O . ARG A 1 266 ? -14.327 9.068 18.542 1.00 78.81 266 ARG A O 1
ATOM 2114 N N . ALA A 1 267 ? -14.739 6.883 18.349 1.00 80.81 267 ALA A N 1
ATOM 2115 C CA . ALA A 1 267 ? -16.126 7.104 17.931 1.00 80.81 267 ALA A CA 1
ATOM 2116 C C . ALA A 1 267 ? -16.998 7.664 19.064 1.00 80.81 267 ALA A C 1
ATOM 2118 O O . ALA A 1 267 ? -17.811 8.560 18.829 1.00 80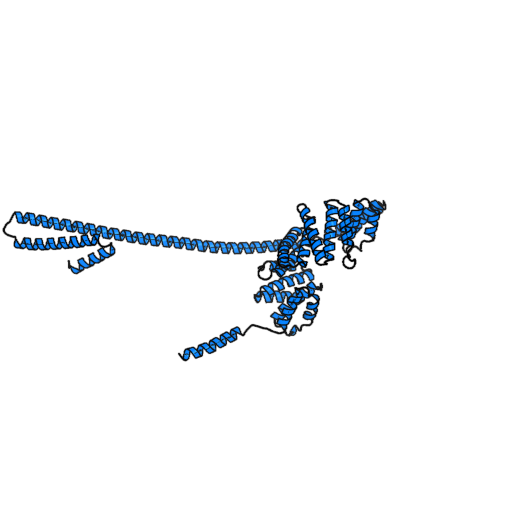.81 267 ALA A O 1
ATOM 2119 N N . HIS A 1 268 ? -16.763 7.215 20.301 1.00 88.81 268 HIS A N 1
ATOM 2120 C CA . HIS A 1 268 ? -17.389 7.803 21.484 1.00 88.81 268 HIS A CA 1
ATOM 2121 C C . HIS A 1 268 ? -16.960 9.262 21.645 1.00 88.81 268 HIS A C 1
ATOM 2123 O O . HIS A 1 268 ? -17.807 10.131 21.826 1.00 88.81 268 HIS A O 1
ATOM 2129 N N . TYR A 1 269 ? -15.674 9.564 21.461 1.00 90.44 269 TYR A N 1
ATOM 2130 C CA . TYR A 1 269 ? -15.154 10.932 21.536 1.00 90.44 269 TYR A CA 1
ATOM 2131 C C . TYR A 1 269 ? -15.825 11.878 20.531 1.00 90.44 269 TYR A C 1
ATOM 2133 O O . TYR A 1 269 ? -16.226 12.981 20.900 1.00 90.44 269 TYR A O 1
ATOM 2141 N N . ARG A 1 270 ? -16.051 11.441 19.283 1.00 90.56 270 ARG A N 1
ATOM 2142 C CA . ARG A 1 270 ? -16.788 12.252 18.292 1.00 90.56 270 ARG A CA 1
ATOM 2143 C C . ARG A 1 270 ? -18.233 12.500 18.697 1.00 90.56 270 ARG A C 1
ATOM 2145 O O . ARG A 1 270 ? -18.738 13.603 18.478 1.00 90.56 270 ARG A O 1
ATOM 2152 N N . LEU A 1 271 ? -18.896 11.521 19.312 1.00 92.75 271 LEU A N 1
ATOM 2153 C CA . LEU A 1 271 ? -20.238 11.721 19.856 1.00 92.75 271 LEU A CA 1
ATOM 2154 C C . LEU A 1 271 ? -20.239 12.755 20.975 1.00 92.75 271 LEU A C 1
ATOM 2156 O O . LEU A 1 271 ? -21.068 13.659 20.939 1.00 92.75 271 LEU A O 1
ATOM 2160 N N . VAL A 1 272 ? -19.288 12.677 21.904 1.00 94.94 272 VAL A N 1
ATOM 2161 C CA . VAL A 1 272 ? -19.128 13.648 22.998 1.00 94.94 272 VAL A CA 1
ATOM 2162 C C . VAL A 1 272 ? -18.982 15.061 22.434 1.00 94.94 272 VAL A C 1
ATOM 2164 O O . VAL A 1 272 ? -19.778 15.932 22.779 1.00 94.94 272 VAL A O 1
ATOM 2167 N N . SER A 1 273 ? -18.070 15.276 21.479 1.00 95.44 273 SER A N 1
ATOM 2168 C CA . SER A 1 273 ? -17.922 16.575 20.805 1.00 95.44 273 SER A CA 1
ATOM 2169 C C . SER A 1 273 ? -19.193 17.025 20.077 1.00 95.44 273 SER A C 1
ATOM 2171 O O . SER A 1 273 ? -19.525 18.208 20.088 1.00 95.44 273 SER A O 1
ATOM 2173 N N . SER A 1 274 ? -19.924 16.097 19.454 1.00 96.19 274 SER A N 1
ATOM 2174 C CA . SER A 1 274 ? -21.174 16.412 18.751 1.00 96.19 274 SER A CA 1
ATOM 2175 C C . SER A 1 274 ? -22.265 16.868 19.718 1.00 96.19 274 SER A C 1
ATOM 2177 O O . SER A 1 274 ? -22.963 17.837 19.440 1.00 96.19 274 SER A O 1
ATOM 2179 N N . TYR A 1 275 ? -22.404 16.200 20.865 1.00 97.00 275 TYR A N 1
ATOM 2180 C CA . TYR A 1 275 ? -23.361 16.580 21.903 1.00 97.00 275 TYR A CA 1
ATOM 2181 C C . TYR A 1 275 ? -23.001 17.916 22.557 1.00 97.00 275 TYR A C 1
ATOM 2183 O O . TYR A 1 275 ? -23.887 18.749 22.736 1.00 97.00 275 TYR A O 1
ATOM 2191 N N . LEU A 1 276 ? -21.717 18.170 22.828 1.00 95.50 276 LEU A N 1
ATOM 2192 C CA . LEU A 1 276 ? -21.247 19.474 23.313 1.00 95.50 276 LEU A CA 1
ATOM 2193 C C . LEU A 1 276 ? -21.563 20.594 22.312 1.00 95.50 276 LEU A C 1
ATOM 2195 O O . LEU A 1 276 ? -22.123 21.616 22.697 1.00 95.50 276 LEU A O 1
ATOM 2199 N N . GLY A 1 277 ? -21.312 20.379 21.016 1.00 93.81 277 GLY A N 1
ATOM 2200 C CA . GLY A 1 277 ? -21.667 21.338 19.959 1.00 93.81 277 GLY A CA 1
ATOM 2201 C C . GLY A 1 277 ? -23.174 21.604 19.831 1.00 93.81 277 GLY A C 1
ATOM 2202 O O . GLY A 1 277 ? -23.581 22.685 19.411 1.00 93.81 277 GLY A O 1
ATOM 2203 N N . LEU A 1 278 ? -24.015 20.650 20.242 1.00 96.44 278 LEU A N 1
ATOM 2204 C CA . LEU A 1 278 ? -25.473 20.803 20.322 1.00 96.44 278 LEU A CA 1
ATOM 2205 C C . LEU A 1 278 ? -25.960 21.440 21.634 1.00 96.44 278 LEU A C 1
ATOM 2207 O O . LEU A 1 278 ? -27.169 21.599 21.805 1.00 96.44 278 LEU A O 1
ATOM 2211 N N . GLY A 1 279 ? -25.061 21.774 22.564 1.00 94.94 279 GLY A N 1
ATOM 2212 C CA . GLY A 1 279 ? -25.422 22.263 23.895 1.00 94.94 279 GLY A CA 1
ATOM 2213 C C . GLY A 1 279 ? -26.079 21.194 24.775 1.00 94.94 279 GLY A C 1
ATOM 2214 O O . GLY A 1 279 ? -26.934 21.518 25.596 1.00 94.94 279 GLY A O 1
ATOM 2215 N N . GLN A 1 280 ? -25.708 19.921 24.593 1.00 96.56 280 GLN A N 1
ATOM 2216 C CA . GLN A 1 280 ? -26.223 18.756 25.329 1.00 96.56 280 GLN A CA 1
ATOM 2217 C C . GLN A 1 280 ? -25.113 18.111 26.185 1.00 96.56 280 GLN A C 1
ATOM 2219 O O . GLN A 1 280 ? -24.678 16.986 25.911 1.00 96.56 280 GLN A O 1
ATOM 2224 N N . PRO A 1 281 ? -24.590 18.820 27.203 1.00 94.38 281 PRO A N 1
ATOM 2225 C CA . PRO A 1 281 ? -23.420 18.376 27.960 1.00 94.38 281 PRO A CA 1
ATOM 2226 C C . PRO A 1 281 ? -23.703 17.164 28.869 1.00 94.38 281 PRO A C 1
ATOM 2228 O O . PRO A 1 281 ? -22.788 16.413 29.197 1.00 94.38 281 PRO A O 1
ATOM 2231 N N . ASP A 1 282 ? -24.966 16.917 29.217 1.00 94.00 282 ASP A N 1
ATOM 2232 C CA . ASP A 1 282 ? -25.431 15.719 29.928 1.00 94.00 282 ASP A CA 1
ATOM 2233 C C . ASP A 1 282 ? -25.232 14.443 29.093 1.00 94.00 282 ASP A C 1
ATOM 2235 O O . ASP A 1 282 ? -24.664 13.449 29.552 1.00 94.00 282 ASP A O 1
ATOM 2239 N N . SER A 1 283 ? -25.637 14.497 27.825 1.00 94.69 283 SER A N 1
ATOM 2240 C CA . SER A 1 283 ? -25.448 13.420 26.858 1.00 94.69 283 SER A CA 1
ATOM 2241 C C . SER A 1 283 ? -23.968 13.241 26.531 1.00 94.69 283 SER A C 1
ATOM 2243 O O . SER A 1 283 ? -23.495 12.111 26.414 1.00 94.69 283 SER A O 1
ATOM 2245 N N . ALA A 1 284 ? -23.213 14.338 26.445 1.00 95.25 284 ALA A N 1
ATOM 2246 C CA . ALA A 1 284 ? -21.765 14.286 26.284 1.00 95.25 284 ALA A CA 1
ATOM 2247 C C . ALA A 1 284 ? -21.098 13.529 27.446 1.00 95.25 284 ALA A C 1
ATOM 2249 O O . ALA A 1 284 ? -20.370 12.569 27.201 1.00 95.25 284 ALA A O 1
ATOM 2250 N N . ALA A 1 285 ? -21.415 13.869 28.699 1.00 94.19 285 ALA A N 1
ATOM 2251 C CA . ALA A 1 285 ? -20.903 13.166 29.877 1.00 94.19 285 ALA A CA 1
ATOM 2252 C C . ALA A 1 285 ? -21.261 11.667 29.871 1.00 94.19 285 ALA A C 1
ATOM 2254 O O . ALA A 1 285 ? -20.429 10.820 30.202 1.00 94.19 285 ALA A O 1
ATOM 2255 N N . TYR A 1 286 ? -22.475 11.319 29.435 1.00 93.38 286 TYR A N 1
ATOM 2256 C CA . TYR A 1 286 ? -22.911 9.929 29.309 1.00 93.38 286 TYR A CA 1
ATOM 2257 C C . TYR A 1 286 ? -22.059 9.116 28.321 1.00 93.38 286 TYR A C 1
ATOM 2259 O O . TYR A 1 286 ? -21.587 8.029 28.662 1.00 93.38 286 TYR A O 1
ATOM 2267 N N . TYR A 1 287 ? -21.849 9.620 27.099 1.00 91.62 287 TYR A N 1
ATOM 2268 C CA . TYR A 1 287 ? -21.062 8.900 26.084 1.00 91.62 287 TYR A CA 1
ATOM 2269 C C . TYR A 1 287 ? -19.574 8.852 26.414 1.00 91.62 287 TYR A C 1
ATOM 2271 O O . TYR A 1 287 ? -18.890 7.910 26.025 1.00 91.62 287 TYR A O 1
ATOM 2279 N N . LEU A 1 288 ? -19.096 9.837 27.161 1.00 91.81 288 LEU A N 1
ATOM 2280 C CA . LEU A 1 288 ? -17.736 9.902 27.655 1.00 91.81 288 LEU A CA 1
ATOM 2281 C C . LEU A 1 288 ? -17.460 8.840 28.725 1.00 91.81 288 LEU A C 1
ATOM 2283 O O . LEU A 1 288 ? -16.459 8.141 28.640 1.00 91.81 288 LEU A O 1
ATOM 2287 N N . HIS A 1 289 ? -18.388 8.643 29.666 1.00 89.88 289 HIS A N 1
ATOM 2288 C CA . HIS A 1 289 ? -18.326 7.544 30.636 1.00 89.88 289 HIS A CA 1
ATOM 2289 C C . HIS A 1 289 ? -18.445 6.164 29.967 1.00 89.88 289 HIS A C 1
ATOM 2291 O O . HIS A 1 289 ? -17.921 5.174 30.469 1.00 89.88 289 HIS A O 1
ATOM 2297 N N . LYS A 1 290 ? -19.165 6.073 28.843 1.00 88.12 290 LYS A N 1
ATOM 2298 C CA . LYS A 1 290 ? -19.271 4.840 28.051 1.00 88.12 290 LYS A CA 1
ATOM 2299 C C . LYS A 1 290 ? -18.051 4.545 27.184 1.00 88.12 290 LYS A C 1
ATOM 2301 O O . LYS A 1 290 ? -17.956 3.427 26.684 1.00 88.12 290 LYS A O 1
ATOM 2306 N N . ALA A 1 291 ? -17.174 5.521 26.962 1.00 87.31 291 ALA A N 1
ATOM 2307 C CA . ALA A 1 291 ? -16.017 5.320 26.111 1.00 87.31 291 ALA A CA 1
ATOM 2308 C C . ALA A 1 291 ? -15.111 4.223 26.705 1.00 87.31 291 ALA A C 1
ATOM 2310 O O . ALA A 1 291 ? -14.854 4.235 27.912 1.00 87.31 291 ALA A O 1
ATOM 2311 N N . PRO A 1 292 ? -14.611 3.289 25.878 1.00 83.88 292 PRO A N 1
ATOM 2312 C CA . PRO A 1 292 ? -13.552 2.377 26.284 1.00 83.88 292 PRO A CA 1
ATOM 2313 C C . PRO A 1 292 ? -12.319 3.107 26.819 1.00 83.88 292 PRO A C 1
ATOM 2315 O O . PRO A 1 292 ? -12.117 4.297 26.562 1.00 83.88 292 PRO A O 1
ATOM 2318 N N . ALA A 1 293 ? -11.457 2.374 27.524 1.00 83.56 293 ALA A N 1
ATOM 2319 C CA . ALA A 1 293 ? -10.185 2.916 27.985 1.00 83.56 293 ALA A CA 1
ATOM 2320 C C . ALA A 1 293 ? -9.348 3.438 26.802 1.00 83.56 293 ALA A C 1
ATOM 2322 O O . ALA A 1 293 ? -9.335 2.848 25.721 1.00 83.56 293 ALA A O 1
ATOM 2323 N N . ALA A 1 294 ? -8.633 4.546 27.013 1.00 83.06 294 ALA A N 1
ATOM 2324 C CA . ALA A 1 294 ? -7.706 5.075 26.020 1.00 83.06 294 ALA A CA 1
ATOM 2325 C C . ALA A 1 294 ? -6.629 4.028 25.681 1.00 83.06 294 ALA A C 1
ATOM 2327 O O . ALA A 1 294 ? -5.999 3.467 26.578 1.00 83.06 294 ALA A O 1
ATOM 2328 N N . GLN A 1 295 ? -6.419 3.775 24.388 1.00 80.38 295 GLN A N 1
ATOM 2329 C CA . GLN A 1 295 ? -5.523 2.717 23.901 1.00 80.38 295 GLN A CA 1
ATOM 2330 C C . GLN A 1 295 ? -4.151 3.249 23.475 1.00 80.38 295 GLN A C 1
ATOM 2332 O O . GLN A 1 295 ? -3.184 2.498 23.385 1.00 80.38 295 GLN A O 1
ATOM 2337 N N . SER A 1 296 ? -4.047 4.554 23.233 1.00 80.19 296 SER A N 1
ATOM 2338 C CA . SER A 1 296 ? -2.808 5.231 22.868 1.00 80.19 296 SER A CA 1
ATOM 2339 C C . SER A 1 296 ? -2.667 6.556 23.610 1.00 80.19 296 SER A C 1
ATOM 2341 O O . SER A 1 296 ? -3.645 7.131 24.088 1.00 80.19 296 SER A O 1
ATOM 2343 N N . ALA A 1 297 ? -1.447 7.092 23.663 1.00 81.00 297 ALA A N 1
ATOM 2344 C CA . ALA A 1 297 ? -1.212 8.426 24.213 1.00 81.00 297 ALA A CA 1
ATOM 2345 C C . ALA A 1 297 ? -2.006 9.516 23.460 1.00 81.00 297 ALA A C 1
ATOM 2347 O O . ALA A 1 297 ? -2.484 10.451 24.093 1.00 81.00 297 ALA A O 1
ATOM 2348 N N . LEU A 1 298 ? -2.229 9.362 22.146 1.00 80.12 298 LEU A N 1
ATOM 2349 C CA . LEU A 1 298 ? -3.107 10.243 21.361 1.00 80.12 298 LEU A CA 1
ATOM 2350 C C . LEU A 1 298 ? -4.569 10.163 21.818 1.00 80.12 298 LEU A C 1
ATOM 2352 O O . LEU A 1 298 ? -5.238 11.188 21.929 1.00 80.12 298 LEU A O 1
ATOM 2356 N N . ASP A 1 299 ? -5.064 8.962 22.125 1.00 84.50 299 ASP A N 1
ATOM 2357 C CA . ASP A 1 299 ? -6.422 8.800 22.652 1.00 84.50 299 ASP A CA 1
ATOM 2358 C C . ASP A 1 299 ? -6.553 9.405 24.050 1.00 84.50 299 ASP A C 1
ATOM 2360 O O . ASP A 1 299 ? -7.600 9.960 24.371 1.00 84.50 299 ASP A O 1
ATOM 2364 N N . SER A 1 300 ? -5.495 9.338 24.862 1.00 88.00 300 SER A N 1
ATOM 2365 C CA . SER A 1 300 ? -5.452 9.976 26.180 1.00 88.00 300 SER A CA 1
ATOM 2366 C C . SER A 1 300 ? -5.508 11.501 26.083 1.00 88.00 300 SER A C 1
ATOM 2368 O O . SER A 1 300 ? -6.204 12.121 26.884 1.00 88.00 300 SER A O 1
ATOM 2370 N N . VAL A 1 301 ? -4.832 12.114 25.101 1.00 89.31 301 VAL A N 1
ATOM 2371 C CA . VAL A 1 301 ? -4.947 13.563 24.841 1.00 89.31 301 VAL A CA 1
ATOM 2372 C C . VAL A 1 301 ? -6.401 13.921 24.543 1.00 89.31 301 VAL A C 1
ATOM 2374 O O . VAL A 1 301 ? -6.991 14.718 25.270 1.00 89.31 301 VAL A O 1
ATOM 2377 N N . ALA A 1 302 ? -7.004 13.263 23.547 1.00 89.25 302 ALA A N 1
ATOM 2378 C CA . ALA A 1 302 ? -8.389 13.521 23.158 1.00 89.25 302 ALA A CA 1
ATOM 2379 C C . ALA A 1 302 ? -9.374 13.285 24.317 1.00 89.25 302 ALA A C 1
ATOM 2381 O O . ALA A 1 302 ? -10.313 14.055 24.506 1.00 89.25 302 ALA A O 1
ATOM 2382 N N . TYR A 1 303 ? -9.149 12.247 25.126 1.00 92.44 303 TYR A N 1
ATOM 2383 C CA . TYR A 1 303 ? -9.953 11.968 26.312 1.00 92.44 303 TYR A CA 1
ATOM 2384 C C . TYR A 1 303 ? -9.920 13.129 27.311 1.00 92.44 303 TYR A C 1
ATOM 2386 O O . TYR A 1 303 ? -10.971 13.607 27.735 1.00 92.44 303 TYR A O 1
ATOM 2394 N N . TYR A 1 304 ? -8.730 13.605 27.686 1.00 94.12 304 TYR A N 1
ATOM 2395 C CA . TYR A 1 304 ? -8.601 14.673 28.677 1.00 94.12 304 TYR A CA 1
ATOM 2396 C C . TYR A 1 304 ? -9.074 16.035 28.159 1.00 94.12 304 TYR A C 1
ATOM 2398 O O . TYR A 1 304 ? -9.652 16.798 28.931 1.00 94.12 304 TYR A O 1
ATOM 2406 N N . GLU A 1 305 ? -8.922 16.323 26.865 1.00 93.94 305 GLU A N 1
ATOM 2407 C CA . GLU A 1 305 ? -9.545 17.501 26.244 1.00 93.94 305 GLU A CA 1
ATOM 2408 C C . GLU A 1 305 ? -11.072 17.451 26.384 1.00 93.94 305 GLU A C 1
ATOM 2410 O O . GLU A 1 305 ? -11.701 18.426 26.797 1.00 93.94 305 GLU A O 1
ATOM 2415 N N . LEU A 1 306 ? -11.679 16.289 26.132 1.00 94.31 306 LEU A N 1
ATOM 2416 C CA . LEU A 1 306 ? -13.119 16.113 26.296 1.00 94.31 306 LEU A CA 1
ATOM 2417 C C . LEU A 1 306 ? -13.565 16.133 27.760 1.00 94.31 306 LEU A C 1
ATOM 2419 O O . LEU A 1 306 ? -14.637 16.667 28.036 1.00 94.31 306 LEU A O 1
ATOM 2423 N N . MET A 1 307 ? -12.766 15.614 28.705 1.00 93.69 307 MET A N 1
ATOM 2424 C CA . MET A 1 307 ? -13.056 15.776 30.140 1.00 93.69 307 MET A CA 1
ATOM 2425 C C . MET A 1 307 ? -13.107 17.252 30.494 1.00 93.69 307 MET A C 1
ATOM 2427 O O . MET A 1 307 ? -14.006 17.686 31.208 1.00 93.69 307 MET A O 1
ATOM 2431 N N . SER A 1 308 ? -12.120 18.008 30.014 1.00 95.06 308 SER A N 1
ATOM 2432 C CA . SER A 1 308 ? -12.004 19.429 30.297 1.00 95.06 308 SER A CA 1
ATOM 2433 C C . SER A 1 308 ? -13.256 20.178 29.846 1.00 95.06 308 SER A C 1
ATOM 2435 O O . SER A 1 308 ? -13.833 20.939 30.628 1.00 95.06 308 SER A O 1
ATOM 2437 N N . GLU A 1 309 ? -13.720 19.894 28.628 1.00 93.75 309 GLU A N 1
ATOM 2438 C CA . GLU A 1 309 ? -14.897 20.537 28.048 1.00 93.75 309 GLU A CA 1
ATOM 2439 C C . GLU A 1 309 ? -16.202 20.099 28.730 1.00 93.75 309 GLU A C 1
ATOM 2441 O O . GLU A 1 309 ? -17.074 20.923 29.008 1.00 93.75 309 GLU A O 1
ATOM 2446 N N . VAL A 1 310 ? -16.335 18.811 29.064 1.00 95.00 310 VAL A N 1
ATOM 2447 C CA . VAL A 1 310 ? -17.508 18.304 29.789 1.00 95.00 310 VAL A CA 1
ATOM 2448 C C . VAL A 1 310 ? -17.580 18.893 31.196 1.00 95.00 310 VAL A C 1
ATOM 2450 O O . VAL A 1 310 ? -18.647 19.344 31.597 1.00 95.00 310 VAL A O 1
ATOM 2453 N N . GLU A 1 311 ? -16.481 18.959 31.947 1.00 92.62 311 GLU A N 1
ATOM 2454 C CA . GLU A 1 311 ? -16.487 19.556 33.291 1.00 92.62 311 GLU A CA 1
ATOM 2455 C C . GLU A 1 311 ? -16.771 21.064 33.254 1.00 92.62 311 GLU A C 1
ATOM 2457 O O . GLU A 1 311 ? -17.448 21.580 34.146 1.00 92.62 311 GLU A O 1
ATOM 2462 N N . HIS A 1 312 ? -16.323 21.762 32.206 1.00 92.88 312 HIS A N 1
ATOM 2463 C CA . HIS A 1 312 ? -16.636 23.174 31.990 1.00 92.88 312 HIS A CA 1
ATOM 2464 C C . HIS A 1 312 ? -18.130 23.394 31.695 1.00 92.88 312 HIS A C 1
ATOM 2466 O O . HIS A 1 312 ? -18.781 24.207 32.354 1.00 92.88 312 HIS A O 1
ATOM 2472 N N . GLN A 1 313 ? -18.710 22.646 30.749 1.00 90.56 313 GLN A N 1
ATOM 2473 C CA . GLN A 1 313 ? -20.095 22.867 30.313 1.00 90.56 313 GLN A CA 1
ATOM 2474 C C . GLN A 1 313 ? -21.154 22.196 31.203 1.00 90.56 313 GLN A C 1
ATOM 2476 O O . GLN A 1 313 ? -22.219 22.775 31.429 1.00 90.56 313 GLN A O 1
ATOM 2481 N N . TYR A 1 314 ? -20.894 20.977 31.686 1.00 90.94 314 TYR A N 1
ATOM 2482 C CA . TYR A 1 314 ? -21.835 20.183 32.484 1.00 90.94 314 TYR A CA 1
ATOM 2483 C C . TYR A 1 314 ? -21.741 20.529 33.973 1.00 90.94 314 TYR A C 1
ATOM 2485 O O . TYR A 1 314 ? -22.699 21.031 34.562 1.00 90.94 314 TYR A O 1
ATOM 2493 N N . SER A 1 315 ? -20.575 20.277 34.577 1.00 86.56 315 SER A N 1
ATOM 2494 C CA . SER A 1 315 ? -20.353 20.435 36.020 1.00 86.56 315 SER A CA 1
ATOM 2495 C C . SER A 1 315 ? -20.099 21.885 36.434 1.00 86.56 315 SER A C 1
ATOM 2497 O O . SER A 1 315 ? -20.264 22.215 37.609 1.00 86.56 315 SER A O 1
ATOM 2499 N N . LYS A 1 316 ? -19.704 22.749 35.486 1.00 90.31 316 LYS A N 1
ATOM 2500 C CA . LYS A 1 316 ? -19.246 24.131 35.718 1.00 90.31 316 LYS A CA 1
ATOM 2501 C C . LYS A 1 316 ? -18.084 24.210 36.718 1.00 90.31 316 LYS A C 1
ATOM 2503 O O . LYS A 1 316 ? -17.993 25.153 37.505 1.00 90.31 316 LYS A O 1
ATOM 2508 N N . ASP A 1 317 ? -17.208 23.203 36.695 1.00 92.38 317 ASP A N 1
ATOM 2509 C CA . ASP A 1 317 ? -16.032 23.089 37.564 1.00 92.38 317 ASP A CA 1
ATOM 2510 C C . ASP A 1 317 ? -14.765 23.507 36.800 1.00 92.38 317 ASP A C 1
ATOM 2512 O O . ASP A 1 317 ? -14.074 22.699 36.173 1.00 92.38 317 ASP A O 1
ATOM 2516 N N . GLU A 1 318 ? -14.452 24.803 36.868 1.00 92.81 318 GLU A N 1
ATOM 2517 C CA . GLU A 1 318 ? -13.271 25.403 36.226 1.00 92.81 318 GLU A CA 1
ATOM 2518 C C . GLU A 1 318 ? -11.944 24.800 36.717 1.00 92.81 318 GLU A C 1
ATOM 2520 O O . GLU A 1 318 ? -10.961 24.737 35.975 1.00 92.81 318 GLU A O 1
ATOM 2525 N N . GLY A 1 319 ? -11.898 24.340 37.971 1.00 94.38 319 GLY A N 1
ATOM 2526 C CA . GLY A 1 319 ? -10.698 23.748 38.557 1.00 94.38 319 GLY A CA 1
ATOM 2527 C C . GLY A 1 319 ? -10.360 22.416 37.897 1.00 94.38 319 GLY A C 1
ATOM 2528 O O . GLY A 1 319 ? -9.228 22.213 37.444 1.00 94.38 319 GLY A O 1
ATOM 2529 N N . LYS A 1 320 ? -11.354 21.528 37.790 1.00 92.56 320 LYS A N 1
ATOM 2530 C CA . LYS A 1 320 ? -11.207 20.249 37.083 1.00 92.56 320 LYS A CA 1
ATOM 2531 C C . LYS A 1 320 ? -10.981 20.438 35.595 1.00 92.56 320 LYS A C 1
ATOM 2533 O O . LYS A 1 320 ? -10.110 19.774 35.037 1.00 92.56 320 LYS A O 1
ATOM 2538 N N . SER A 1 321 ? -11.715 21.358 34.970 1.00 93.81 321 SER A N 1
ATOM 2539 C CA . SER A 1 321 ? -11.547 21.647 33.548 1.00 93.81 321 SER A CA 1
ATOM 2540 C C . SER A 1 321 ? -10.095 22.017 33.230 1.00 93.81 321 SER A C 1
ATOM 2542 O O . SER A 1 321 ? -9.454 21.377 32.389 1.00 93.81 321 SER A O 1
ATOM 2544 N N . LYS A 1 322 ? -9.518 22.962 33.985 1.00 94.19 322 LYS A N 1
ATOM 2545 C CA . LYS A 1 322 ? -8.119 23.371 33.820 1.00 94.19 322 LYS A CA 1
ATOM 2546 C C . LYS A 1 322 ? -7.132 22.238 34.105 1.00 94.19 322 LYS A C 1
ATOM 2548 O O . LYS A 1 322 ? -6.130 22.115 33.403 1.00 94.19 322 LYS A O 1
ATOM 2553 N N . HIS A 1 323 ? -7.406 21.413 35.115 1.00 95.00 323 HIS A N 1
ATOM 2554 C CA . HIS A 1 323 ? -6.566 20.264 35.446 1.00 95.00 323 HIS A CA 1
ATOM 2555 C C . HIS A 1 323 ? -6.477 19.263 34.285 1.00 95.00 323 HIS A C 1
ATOM 2557 O O . HIS A 1 323 ? -5.375 18.883 33.889 1.00 95.00 323 HIS A O 1
ATOM 2563 N N . TYR A 1 324 ? -7.614 18.883 33.697 1.00 94.75 324 TYR A N 1
ATOM 2564 C CA . TYR A 1 324 ? -7.636 17.953 32.569 1.00 94.75 324 TYR A CA 1
ATOM 2565 C C . TYR A 1 324 ? -6.978 18.533 31.314 1.00 94.75 324 TYR A C 1
ATOM 2567 O O . TYR A 1 324 ? -6.208 17.836 30.657 1.00 94.75 324 TYR A O 1
ATOM 2575 N N . MET A 1 325 ? -7.169 19.826 31.038 1.00 95.50 325 MET A N 1
ATOM 2576 C CA . MET A 1 325 ? -6.474 20.498 29.934 1.00 95.50 325 MET A CA 1
ATOM 2577 C C . MET A 1 325 ? -4.946 20.450 30.106 1.00 95.50 325 MET A C 1
ATOM 2579 O O . MET A 1 325 ? -4.201 20.205 29.159 1.00 95.50 325 MET A O 1
ATOM 2583 N N . GLN A 1 326 ? -4.453 20.623 31.336 1.00 94.75 326 GLN A N 1
ATOM 2584 C CA . GLN A 1 326 ? -3.021 20.547 31.625 1.00 94.75 326 GLN A CA 1
ATOM 2585 C C . GLN A 1 326 ? -2.452 19.131 31.427 1.00 94.75 326 GLN A C 1
ATOM 2587 O O . GLN A 1 326 ? -1.326 18.983 30.941 1.00 94.75 326 GLN A O 1
ATOM 2592 N N . LEU A 1 327 ? -3.222 18.090 31.763 1.00 93.62 327 LEU A N 1
ATOM 2593 C CA . LEU A 1 327 ? -2.847 16.700 31.486 1.00 93.62 327 LEU A CA 1
ATOM 2594 C C . LEU A 1 327 ? -2.762 16.431 29.979 1.00 93.62 327 LEU A C 1
ATOM 2596 O O . LEU A 1 327 ? -1.773 15.850 29.532 1.00 93.62 327 LEU A O 1
ATOM 2600 N N . ALA A 1 328 ? -3.740 16.902 29.198 1.00 92.62 328 ALA A N 1
ATOM 2601 C CA . ALA A 1 328 ? -3.733 16.772 27.741 1.00 92.62 328 ALA A CA 1
ATOM 2602 C C . ALA A 1 328 ? -2.477 17.404 27.119 1.00 92.62 328 ALA A C 1
ATOM 2604 O O . ALA A 1 328 ? -1.756 16.731 26.380 1.00 92.62 328 ALA A O 1
ATOM 2605 N N . HIS A 1 329 ? -2.151 18.649 27.488 1.00 91.75 329 HIS A N 1
ATOM 2606 C CA . HIS A 1 329 ? -0.949 19.335 27.000 1.00 91.75 329 HIS A CA 1
ATOM 2607 C C . HIS A 1 329 ? 0.344 18.604 27.359 1.00 91.75 329 HIS A C 1
ATOM 2609 O O . HIS A 1 329 ? 1.202 18.420 26.503 1.00 91.75 329 HIS A O 1
ATOM 2615 N N . THR A 1 330 ? 0.463 18.118 28.597 1.00 89.75 330 THR A N 1
ATOM 2616 C CA . THR A 1 330 ? 1.666 17.398 29.045 1.00 89.75 330 THR A CA 1
ATOM 2617 C C . THR A 1 330 ? 1.918 16.143 28.200 1.00 89.75 330 THR A C 1
ATOM 2619 O O . THR A 1 330 ? 3.057 15.842 27.839 1.00 89.75 330 THR A O 1
ATOM 2622 N N . ILE A 1 331 ? 0.855 15.412 27.852 1.00 86.38 331 ILE A N 1
ATOM 2623 C CA . ILE A 1 331 ? 0.950 14.222 26.999 1.00 86.38 331 ILE A CA 1
ATOM 2624 C C . ILE A 1 331 ? 1.256 14.622 25.546 1.00 86.38 331 ILE A C 1
ATOM 2626 O O . ILE A 1 331 ? 2.109 14.000 24.912 1.00 86.38 331 ILE A O 1
ATOM 2630 N N . ALA A 1 332 ? 0.610 15.669 25.024 1.00 84.62 332 ALA A N 1
ATOM 2631 C CA . ALA A 1 332 ? 0.828 16.163 23.662 1.00 84.62 332 ALA A CA 1
ATOM 2632 C C . ALA A 1 332 ? 2.268 16.659 23.429 1.00 84.62 332 ALA A C 1
ATOM 2634 O O . ALA A 1 332 ? 2.871 16.354 22.395 1.00 84.62 332 ALA A O 1
ATOM 2635 N N . ASP A 1 333 ? 2.858 17.350 24.405 1.00 81.62 333 ASP A N 1
ATOM 2636 C CA . ASP A 1 333 ? 4.255 17.791 24.356 1.00 81.62 333 ASP A CA 1
ATOM 2637 C C . ASP A 1 333 ? 5.207 16.587 24.305 1.00 81.62 333 ASP A C 1
ATOM 2639 O O . ASP A 1 333 ? 6.132 16.543 23.491 1.00 81.62 333 ASP A O 1
ATOM 2643 N N . SER A 1 334 ? 4.937 15.554 25.111 1.00 79.12 334 SER A N 1
ATOM 2644 C CA . SER A 1 334 ? 5.713 14.308 25.097 1.00 79.12 334 SER A CA 1
ATOM 2645 C C . SER A 1 334 ? 5.620 13.568 23.757 1.00 79.12 334 SER A C 1
ATOM 2647 O O . SER A 1 334 ? 6.621 13.039 23.271 1.00 79.12 334 SER A O 1
ATOM 2649 N N . LEU A 1 335 ? 4.445 13.564 23.124 1.00 71.94 335 LEU A N 1
ATOM 2650 C CA . LEU A 1 335 ? 4.245 12.985 21.794 1.00 71.94 335 LEU A CA 1
ATOM 2651 C C . LEU A 1 335 ? 5.007 13.746 20.708 1.00 71.94 335 LEU A C 1
ATOM 2653 O O . LEU A 1 335 ? 5.645 13.127 19.861 1.00 71.94 335 LEU A O 1
ATOM 2657 N N . THR A 1 336 ? 4.980 15.077 20.752 1.00 65.12 336 THR A N 1
ATOM 2658 C CA . THR A 1 336 ? 5.662 15.936 19.772 1.00 65.12 336 THR A CA 1
ATOM 2659 C C . THR A 1 336 ? 7.179 15.740 19.814 1.00 65.12 336 THR A C 1
ATOM 2661 O O . THR A 1 336 ? 7.833 15.710 18.774 1.00 65.12 336 THR A O 1
ATOM 2664 N N . ILE A 1 337 ? 7.740 15.533 21.008 1.00 55.47 337 ILE A N 1
ATOM 2665 C CA . ILE A 1 337 ? 9.174 15.280 21.207 1.00 55.47 337 ILE A CA 1
ATOM 2666 C C . ILE A 1 337 ? 9.586 13.883 20.704 1.00 55.47 337 ILE A C 1
ATOM 2668 O O . ILE A 1 337 ? 10.697 13.721 20.203 1.00 55.47 337 ILE A O 1
ATOM 2672 N N . ASN A 1 338 ? 8.698 12.887 20.788 1.00 53.28 338 ASN A N 1
ATOM 2673 C CA . ASN A 1 338 ? 8.994 11.494 20.428 1.00 53.28 338 ASN A CA 1
ATOM 2674 C C . ASN A 1 338 ? 8.564 11.092 18.997 1.00 53.28 338 ASN A C 1
ATOM 2676 O O . ASN A 1 338 ? 9.005 10.058 18.501 1.00 53.28 338 ASN A O 1
ATOM 2680 N N . GLY A 1 339 ? 7.699 11.867 18.331 1.00 52.94 339 GLY A N 1
ATOM 2681 C CA . GLY A 1 339 ? 6.975 11.465 17.111 1.00 52.94 339 GLY A CA 1
ATOM 2682 C C . GLY A 1 339 ? 7.604 11.824 15.755 1.00 52.94 339 GLY A C 1
ATOM 2683 O O . GLY A 1 339 ? 6.976 11.605 14.720 1.00 52.94 339 GLY A O 1
ATOM 2684 N N . LEU A 1 340 ? 8.818 12.379 15.715 1.00 53.59 340 LEU A N 1
ATOM 2685 C CA . LEU A 1 340 ? 9.476 12.834 14.478 1.00 53.59 340 LEU A CA 1
ATOM 2686 C C . LEU A 1 340 ? 10.195 11.692 13.738 1.00 53.59 340 LEU A C 1
ATOM 2688 O O . LEU A 1 340 ? 11.422 11.621 13.720 1.00 53.59 340 LEU A O 1
ATOM 2692 N N . ASN A 1 341 ? 9.444 10.810 13.078 1.00 54.88 341 ASN A N 1
ATOM 2693 C CA . ASN A 1 341 ? 10.016 9.832 12.147 1.00 54.88 341 ASN A CA 1
ATOM 2694 C C . ASN A 1 341 ? 9.795 10.276 10.690 1.00 54.88 341 ASN A C 1
ATOM 2696 O O . ASN A 1 341 ? 8.859 9.858 10.026 1.00 54.88 341 ASN A O 1
ATOM 2700 N N . HIS A 1 342 ? 10.694 11.111 10.159 1.00 60.50 342 HIS A N 1
ATOM 2701 C CA . HIS A 1 342 ? 10.719 11.497 8.735 1.00 60.50 342 HIS A CA 1
ATOM 2702 C C . HIS A 1 342 ? 11.361 10.448 7.806 1.00 60.50 342 HIS A C 1
ATOM 2704 O O . HIS A 1 342 ? 11.527 10.69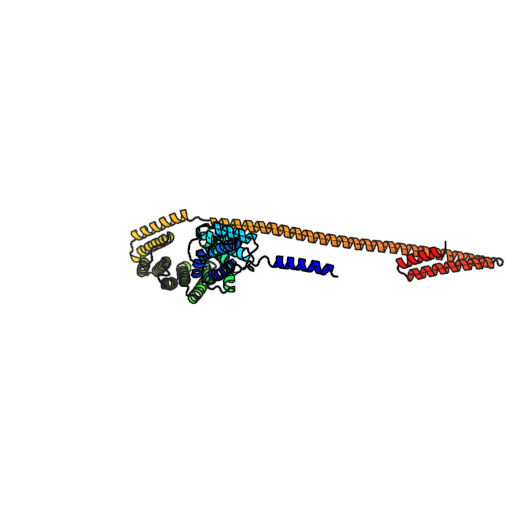6 6.612 1.00 60.50 342 HIS A O 1
ATOM 2710 N N . ARG A 1 343 ? 11.719 9.271 8.329 1.00 71.19 343 ARG A N 1
ATOM 2711 C CA . ARG A 1 343 ? 12.607 8.322 7.642 1.00 71.19 343 ARG A CA 1
ATOM 2712 C C . ARG A 1 343 ? 12.026 7.778 6.338 1.00 71.19 343 ARG A C 1
ATOM 2714 O O . ARG A 1 343 ? 12.741 7.717 5.348 1.00 71.19 343 ARG A O 1
ATOM 2721 N N . LEU A 1 344 ? 10.724 7.484 6.284 1.00 78.12 344 LEU A N 1
ATOM 2722 C CA . LEU A 1 344 ? 10.113 6.977 5.046 1.00 78.12 344 LEU A CA 1
ATOM 2723 C C . LEU A 1 344 ? 10.056 8.026 3.928 1.00 78.12 344 LEU A C 1
ATOM 2725 O O . LEU A 1 344 ? 10.211 7.679 2.764 1.00 78.12 344 LEU A O 1
ATOM 2729 N N . LEU A 1 345 ? 9.904 9.313 4.260 1.00 76.81 345 LEU A N 1
ATOM 2730 C CA . LEU A 1 345 ? 9.971 10.380 3.256 1.00 76.81 345 LEU A CA 1
ATOM 2731 C C . LEU A 1 345 ? 11.387 10.516 2.673 1.00 76.81 345 LEU A C 1
ATOM 2733 O O . LEU A 1 345 ? 11.550 10.864 1.505 1.00 76.81 345 LEU A O 1
ATOM 2737 N N . GLU A 1 346 ? 12.419 10.277 3.484 1.00 79.56 346 GLU A N 1
ATOM 2738 C CA . GLU A 1 346 ? 13.808 10.256 3.017 1.00 79.56 346 GLU A CA 1
ATOM 2739 C C . GLU A 1 346 ? 14.089 9.044 2.125 1.00 79.56 346 GLU A C 1
ATOM 2741 O O . GLU A 1 346 ? 14.742 9.204 1.092 1.00 79.56 346 GLU A O 1
ATOM 2746 N N . VAL A 1 347 ? 13.561 7.867 2.485 1.00 80.94 347 VAL A N 1
ATOM 2747 C CA . VAL A 1 347 ? 13.630 6.657 1.651 1.00 80.94 347 VAL A CA 1
ATOM 2748 C C . VAL A 1 347 ? 12.961 6.898 0.299 1.00 80.94 347 VAL A C 1
ATOM 2750 O O . VAL A 1 347 ? 13.627 6.695 -0.713 1.00 80.94 347 VAL A O 1
ATOM 2753 N N . GLU A 1 348 ? 11.732 7.431 0.263 1.00 84.50 348 GLU A N 1
ATOM 2754 C CA . GLU A 1 348 ? 11.029 7.752 -0.995 1.00 84.50 348 GLU A CA 1
ATOM 2755 C C . GLU A 1 348 ? 11.869 8.692 -1.869 1.00 84.50 348 GLU A C 1
ATOM 2757 O O . GLU A 1 348 ? 12.151 8.406 -3.028 1.00 84.50 348 GLU A O 1
ATOM 2762 N N . LYS A 1 349 ? 12.367 9.798 -1.299 1.00 84.00 349 LYS A N 1
ATOM 2763 C CA . LYS A 1 349 ? 13.192 10.762 -2.047 1.00 84.00 349 LYS A CA 1
ATOM 2764 C C . LYS A 1 349 ? 14.465 10.137 -2.606 1.00 84.00 349 LYS A C 1
ATOM 2766 O O . LYS A 1 349 ? 14.888 10.480 -3.711 1.00 84.00 349 LYS A O 1
ATOM 2771 N N . LYS A 1 350 ? 15.119 9.273 -1.827 1.00 84.06 350 LYS A N 1
ATOM 2772 C CA . LYS A 1 350 ? 16.320 8.556 -2.261 1.00 84.06 350 LYS A CA 1
ATOM 2773 C C . LYS A 1 350 ? 15.980 7.592 -3.396 1.00 84.06 350 LYS A C 1
ATOM 2775 O O . LYS A 1 350 ? 16.739 7.530 -4.363 1.00 84.06 350 LYS A O 1
ATOM 2780 N N . TYR A 1 351 ? 14.851 6.899 -3.292 1.00 84.25 351 TYR A N 1
ATOM 2781 C CA . TYR A 1 351 ? 14.357 5.979 -4.306 1.00 84.25 351 TYR A CA 1
ATOM 2782 C C . TYR A 1 351 ? 14.055 6.701 -5.627 1.00 84.25 351 TYR A C 1
ATOM 2784 O O . TYR A 1 351 ? 14.643 6.381 -6.661 1.00 84.25 351 TYR A O 1
ATOM 2792 N N . ASP A 1 352 ? 13.259 7.771 -5.579 1.00 83.06 352 ASP A N 1
ATOM 2793 C CA . ASP A 1 352 ? 12.940 8.622 -6.731 1.00 83.06 352 ASP A CA 1
ATOM 2794 C C . ASP A 1 352 ? 14.200 9.162 -7.415 1.00 83.06 352 ASP A C 1
ATOM 2796 O O . ASP A 1 352 ? 14.300 9.220 -8.645 1.00 83.06 352 ASP A O 1
ATOM 2800 N N . HIS A 1 353 ? 15.195 9.554 -6.616 1.00 83.50 353 HIS A N 1
ATOM 2801 C CA . HIS A 1 353 ? 16.470 10.029 -7.131 1.00 83.50 353 HIS A CA 1
ATOM 2802 C C . HIS A 1 353 ? 17.226 8.936 -7.896 1.00 83.50 353 HIS A C 1
ATOM 2804 O O . HIS A 1 353 ? 17.724 9.197 -8.993 1.00 83.50 353 HIS A O 1
ATOM 2810 N N . GLN A 1 354 ? 17.284 7.715 -7.355 1.00 83.88 354 GLN A N 1
ATOM 2811 C CA . GLN A 1 354 ? 17.914 6.571 -8.019 1.00 83.88 354 GLN A CA 1
ATOM 2812 C C . GLN A 1 354 ? 17.203 6.215 -9.328 1.00 83.88 354 GLN A C 1
ATOM 2814 O O . GLN A 1 354 ? 17.861 6.024 -10.353 1.00 83.88 354 GLN A O 1
ATOM 2819 N N . LEU A 1 355 ? 15.870 6.206 -9.332 1.00 81.31 355 LEU A N 1
ATOM 2820 C CA . LEU A 1 355 ? 15.085 5.953 -10.538 1.00 81.31 355 LEU A CA 1
ATOM 2821 C C . LEU A 1 355 ? 15.319 7.042 -11.599 1.00 81.31 355 LEU A C 1
ATOM 2823 O O . LEU A 1 355 ? 15.485 6.751 -12.787 1.00 81.31 355 LEU A O 1
ATOM 2827 N N . ALA A 1 356 ? 15.400 8.309 -11.188 1.00 80.88 356 ALA A N 1
ATOM 2828 C CA . ALA A 1 356 ? 15.714 9.418 -12.085 1.00 80.88 356 ALA A CA 1
ATOM 2829 C C . ALA A 1 356 ? 17.133 9.318 -12.677 1.00 80.88 356 ALA A C 1
ATOM 2831 O O . ALA A 1 356 ? 17.329 9.637 -13.853 1.00 80.88 356 ALA A O 1
ATOM 2832 N N . GLU A 1 357 ? 18.123 8.880 -11.897 1.00 82.94 357 GLU A N 1
ATOM 2833 C CA . GLU A 1 357 ? 19.490 8.614 -12.367 1.00 82.94 357 GLU A CA 1
ATOM 2834 C C . GLU A 1 357 ? 19.517 7.492 -13.414 1.00 82.94 357 GLU A C 1
ATOM 2836 O O . GLU A 1 357 ? 20.085 7.671 -14.496 1.00 82.94 357 GLU A O 1
ATOM 2841 N N . LEU A 1 358 ? 18.841 6.370 -13.149 1.00 80.12 358 LEU A N 1
ATOM 2842 C CA . LEU A 1 358 ? 18.735 5.247 -14.086 1.00 80.12 358 LEU A CA 1
ATOM 2843 C C . LEU A 1 358 ? 18.078 5.674 -15.402 1.00 80.12 358 LEU A C 1
ATOM 2845 O O . LEU A 1 358 ? 18.639 5.454 -16.478 1.00 80.12 358 LEU A O 1
ATOM 2849 N N . ASN A 1 359 ? 16.952 6.386 -15.323 1.00 81.12 359 ASN A N 1
ATOM 2850 C CA . ASN A 1 359 ? 16.254 6.916 -16.493 1.00 81.12 359 ASN A CA 1
ATOM 2851 C C . ASN A 1 359 ? 17.121 7.891 -17.302 1.00 81.12 359 ASN A C 1
ATOM 2853 O O . ASN A 1 359 ? 17.064 7.902 -18.533 1.00 81.12 359 ASN A O 1
ATOM 2857 N N . LYS A 1 360 ? 17.957 8.712 -16.651 1.00 82.88 360 LYS A N 1
ATOM 2858 C CA . LYS A 1 360 ? 18.920 9.581 -17.352 1.00 82.88 360 LYS A CA 1
ATOM 2859 C C . LYS A 1 360 ? 19.955 8.764 -18.118 1.00 82.88 360 LYS A C 1
ATOM 2861 O O . LYS A 1 360 ? 20.238 9.090 -19.272 1.00 82.88 360 LYS A O 1
ATOM 2866 N N . VAL A 1 361 ? 20.513 7.721 -17.502 1.00 85.56 361 VAL A N 1
ATOM 2867 C CA . VAL A 1 361 ? 21.496 6.835 -18.146 1.00 85.56 361 VAL A CA 1
ATOM 2868 C C . VAL A 1 361 ? 20.868 6.118 -19.340 1.00 85.56 361 VAL A C 1
ATOM 2870 O O . VAL A 1 361 ? 21.442 6.126 -20.434 1.00 85.56 361 VAL A O 1
ATOM 2873 N N . GLU A 1 362 ? 19.667 5.566 -19.170 1.00 84.00 362 GLU A N 1
ATOM 2874 C CA . GLU A 1 362 ? 18.955 4.882 -20.244 1.00 84.00 362 GLU A CA 1
ATOM 2875 C C . GLU A 1 362 ? 18.625 5.844 -21.394 1.00 84.00 362 GLU A C 1
ATOM 2877 O O . GLU A 1 362 ? 18.960 5.568 -22.548 1.00 84.00 362 GLU A O 1
ATOM 2882 N N . ASN A 1 363 ? 18.073 7.024 -21.104 1.00 83.75 363 ASN A N 1
ATOM 2883 C CA . ASN A 1 363 ? 17.772 8.030 -22.123 1.00 83.75 363 ASN A CA 1
ATOM 2884 C C . ASN A 1 363 ? 19.029 8.530 -22.845 1.00 83.75 363 ASN A C 1
ATOM 2886 O O . ASN A 1 363 ? 19.002 8.718 -24.062 1.00 83.75 363 ASN A O 1
ATOM 2890 N N . ALA A 1 364 ? 20.152 8.688 -22.140 1.00 87.38 364 ALA A N 1
ATOM 2891 C CA . ALA A 1 364 ? 21.428 9.023 -22.763 1.00 87.38 364 ALA A CA 1
ATOM 2892 C C . ALA A 1 364 ? 21.903 7.913 -23.716 1.00 87.38 364 ALA A C 1
ATOM 2894 O O . ALA A 1 364 ? 22.429 8.208 -24.792 1.00 87.38 364 ALA A O 1
ATOM 2895 N N . SER A 1 365 ? 21.700 6.642 -23.360 1.00 84.81 365 SER A N 1
ATOM 2896 C CA . SER A 1 365 ? 22.021 5.505 -24.231 1.00 84.81 365 SER A CA 1
ATOM 2897 C C . SER A 1 365 ? 21.128 5.464 -25.479 1.00 84.81 365 SER A C 1
ATOM 2899 O O . SER A 1 365 ? 21.641 5.356 -26.597 1.00 84.81 365 SER A O 1
ATOM 2901 N N . ARG A 1 366 ? 19.814 5.678 -25.317 1.00 88.00 366 ARG A N 1
ATOM 2902 C CA . ARG A 1 366 ? 18.843 5.770 -26.416 1.00 88.00 366 ARG A CA 1
ATOM 2903 C C . ARG A 1 366 ? 19.196 6.922 -27.355 1.00 88.00 366 ARG A C 1
ATOM 2905 O O . ARG A 1 366 ? 19.281 6.712 -28.563 1.00 88.00 366 ARG A O 1
ATOM 2912 N N . LEU A 1 367 ? 19.517 8.102 -26.818 1.00 90.69 367 LEU A N 1
ATOM 2913 C CA . LEU A 1 367 ? 19.947 9.259 -27.608 1.00 90.69 367 LEU A CA 1
ATOM 2914 C C . LEU A 1 367 ? 21.221 8.962 -28.412 1.00 90.69 367 LEU A C 1
ATOM 2916 O O . LEU A 1 367 ? 21.270 9.258 -29.605 1.00 90.69 367 LEU A O 1
ATOM 2920 N N . LYS A 1 368 ? 22.234 8.332 -27.800 1.00 92.50 368 LYS A N 1
ATOM 2921 C CA . LYS A 1 368 ? 23.459 7.914 -28.507 1.00 92.50 368 LYS A CA 1
ATOM 2922 C C . LYS A 1 368 ? 23.149 6.950 -29.653 1.00 92.50 368 LYS A C 1
ATOM 2924 O O . LYS A 1 368 ? 23.666 7.134 -30.752 1.00 92.50 368 LYS A O 1
ATOM 2929 N N . SER A 1 369 ? 22.290 5.957 -29.418 1.00 89.44 369 SER A N 1
ATOM 2930 C CA . SER A 1 369 ? 21.889 4.998 -30.455 1.00 89.44 369 SER A CA 1
ATOM 2931 C C . SER A 1 369 ? 21.132 5.667 -31.612 1.00 89.44 369 SER A C 1
ATOM 2933 O O . SER A 1 369 ? 21.431 5.404 -32.776 1.00 89.44 369 SER A O 1
ATOM 2935 N N . ALA A 1 370 ? 20.237 6.614 -31.315 1.00 92.94 370 ALA A N 1
ATOM 2936 C CA . ALA A 1 370 ? 19.515 7.384 -32.322 1.00 92.94 370 ALA A CA 1
ATOM 2937 C C . ALA A 1 370 ? 20.459 8.273 -33.149 1.00 92.94 370 ALA A C 1
ATOM 2939 O O . ALA A 1 370 ? 20.366 8.296 -34.375 1.00 92.94 370 ALA A O 1
ATOM 2940 N N . LEU A 1 371 ? 21.413 8.953 -32.504 1.00 94.31 371 LEU A N 1
ATOM 2941 C CA . LEU A 1 371 ? 22.420 9.768 -33.193 1.00 94.31 371 LEU A CA 1
ATOM 2942 C C . LEU A 1 371 ? 23.302 8.929 -34.127 1.00 94.31 371 LEU A C 1
ATOM 2944 O O . LEU A 1 371 ? 23.594 9.368 -35.238 1.00 94.31 371 LEU A O 1
ATOM 2948 N N . LEU A 1 372 ? 23.682 7.714 -33.718 1.00 95.88 372 LEU A N 1
ATOM 2949 C CA . LEU A 1 372 ? 24.419 6.778 -34.573 1.00 95.88 372 LEU A CA 1
ATOM 2950 C C . LEU A 1 372 ? 23.609 6.378 -35.813 1.00 95.88 372 LEU A C 1
ATOM 2952 O O . LEU A 1 372 ? 24.148 6.387 -36.919 1.00 95.88 372 LEU A O 1
ATOM 2956 N N . LEU A 1 373 ? 22.315 6.085 -35.659 1.00 95.56 373 LEU A N 1
ATOM 2957 C CA . LEU A 1 373 ? 21.432 5.768 -36.786 1.00 95.56 373 LEU A CA 1
ATOM 2958 C C . LEU A 1 373 ? 21.294 6.948 -37.755 1.00 95.56 373 LEU A C 1
ATOM 2960 O O . LEU A 1 373 ? 21.409 6.764 -38.967 1.00 95.56 373 LEU A O 1
ATOM 2964 N N . VAL A 1 374 ? 21.114 8.167 -37.238 1.00 96.38 374 VAL A N 1
ATOM 2965 C CA . VAL A 1 374 ? 21.061 9.383 -38.065 1.00 96.38 374 VAL A CA 1
ATOM 2966 C C . VAL A 1 374 ? 22.381 9.596 -38.809 1.00 96.38 374 VAL A C 1
ATOM 2968 O O . VAL A 1 374 ? 22.367 9.872 -40.007 1.00 96.38 374 VAL A O 1
ATOM 2971 N N . ALA A 1 375 ? 23.525 9.412 -38.145 1.00 95.31 375 ALA A N 1
ATOM 2972 C CA . ALA A 1 375 ? 24.836 9.536 -38.779 1.00 95.31 375 ALA A CA 1
ATOM 2973 C C . ALA A 1 375 ? 25.028 8.519 -39.918 1.00 95.31 375 ALA A C 1
ATOM 2975 O O . ALA A 1 375 ? 25.512 8.884 -40.990 1.00 95.31 375 ALA A O 1
ATOM 2976 N N . LEU A 1 376 ? 24.597 7.267 -39.727 1.00 96.50 376 LEU A N 1
ATOM 2977 C CA . LEU A 1 376 ? 24.636 6.234 -40.767 1.00 96.50 376 LEU A CA 1
ATOM 2978 C C . LEU A 1 376 ? 23.738 6.580 -41.961 1.00 96.50 376 LEU A C 1
ATOM 2980 O O . LEU A 1 376 ? 24.155 6.402 -43.105 1.00 96.50 376 LEU A O 1
ATOM 2984 N N . LEU A 1 377 ? 22.542 7.124 -41.717 1.00 96.75 377 LEU A N 1
ATOM 2985 C CA . LEU A 1 377 ? 21.648 7.590 -42.780 1.00 96.75 377 LEU A CA 1
ATOM 2986 C C . LEU A 1 377 ? 22.270 8.740 -43.580 1.00 96.75 377 LEU A C 1
ATOM 2988 O O . LEU A 1 377 ? 22.246 8.714 -44.810 1.00 96.75 377 LEU A O 1
ATOM 2992 N N . VAL A 1 378 ? 22.877 9.718 -42.903 1.00 97.19 378 VAL A N 1
ATOM 2993 C CA . VAL A 1 378 ? 23.569 10.838 -43.559 1.00 97.19 378 VAL A CA 1
ATOM 2994 C C . VAL A 1 378 ? 24.747 10.335 -44.394 1.00 97.19 378 VAL A C 1
ATOM 2996 O O . VAL A 1 378 ? 24.879 10.726 -45.552 1.00 97.19 378 VAL A O 1
ATOM 2999 N N . LEU A 1 379 ? 25.568 9.426 -43.860 1.00 96.69 379 LEU A N 1
ATOM 3000 C CA . LEU A 1 379 ? 26.670 8.814 -44.608 1.00 96.69 379 LEU A CA 1
ATOM 3001 C C . LEU A 1 379 ? 26.170 8.031 -45.828 1.00 96.69 379 LEU A C 1
ATOM 3003 O O . LEU A 1 379 ? 26.765 8.135 -46.899 1.00 96.69 379 LEU A O 1
ATOM 3007 N N . GLY A 1 380 ? 25.058 7.305 -45.699 1.00 95.25 380 GLY A N 1
ATOM 3008 C CA . GLY A 1 380 ? 24.412 6.610 -46.813 1.00 95.25 380 GLY A CA 1
ATOM 3009 C C . GLY A 1 380 ? 23.936 7.567 -47.908 1.00 95.25 380 GLY A C 1
ATOM 3010 O O . GLY A 1 380 ? 24.188 7.326 -49.089 1.00 95.25 380 GLY A O 1
ATOM 3011 N N . LEU A 1 381 ? 23.318 8.691 -47.533 1.00 96.81 381 LEU A N 1
ATOM 3012 C CA . LEU A 1 381 ? 22.895 9.733 -48.473 1.00 96.81 381 LEU A CA 1
ATOM 3013 C C . LEU A 1 381 ? 24.087 10.403 -49.165 1.00 96.81 381 LEU A C 1
ATOM 3015 O O . LEU A 1 381 ? 24.040 10.628 -50.374 1.00 96.81 381 LEU A O 1
ATOM 3019 N N . LEU A 1 382 ? 25.170 10.677 -48.434 1.00 97.06 382 LEU A N 1
ATOM 3020 C CA . LEU A 1 382 ? 26.405 11.224 -49.000 1.00 97.06 382 LEU A CA 1
ATOM 3021 C C . LEU A 1 382 ? 27.070 10.238 -49.968 1.00 97.06 382 LEU A C 1
ATOM 3023 O O . LEU A 1 382 ? 27.497 10.639 -51.050 1.00 97.06 382 LEU A O 1
ATOM 3027 N N . ALA A 1 383 ? 27.112 8.949 -49.624 1.00 95.06 383 ALA A N 1
ATOM 3028 C CA . ALA A 1 383 ? 27.631 7.904 -50.501 1.00 95.06 383 ALA A CA 1
ATOM 3029 C C . ALA A 1 383 ? 26.784 7.767 -51.775 1.00 95.06 383 ALA A C 1
ATOM 3031 O O . ALA A 1 383 ? 27.334 7.693 -52.874 1.00 95.06 383 ALA A O 1
ATOM 3032 N N . LEU A 1 384 ? 25.454 7.805 -51.655 1.00 96.25 384 LEU A N 1
ATOM 3033 C CA . LEU A 1 384 ? 24.547 7.794 -52.802 1.00 96.25 384 LEU A CA 1
ATOM 3034 C C . LEU A 1 384 ? 24.749 9.030 -53.685 1.00 96.25 384 LEU A C 1
ATOM 3036 O O . LEU A 1 384 ? 24.882 8.899 -54.900 1.00 96.25 384 LEU A O 1
ATOM 3040 N N . ALA A 1 385 ? 24.828 10.221 -53.089 1.00 95.56 385 ALA A N 1
ATOM 3041 C CA . ALA A 1 385 ? 25.097 11.460 -53.812 1.00 95.56 385 ALA A CA 1
ATOM 3042 C C . ALA A 1 385 ? 26.444 11.399 -54.549 1.00 95.56 385 ALA A C 1
ATOM 3044 O O . ALA A 1 385 ? 26.525 11.789 -55.714 1.00 95.56 385 ALA A O 1
ATOM 3045 N N . PHE A 1 386 ? 27.479 10.843 -53.914 1.00 96.00 386 PHE A N 1
ATOM 3046 C CA . PHE A 1 386 ? 28.785 10.618 -54.530 1.00 96.00 386 PHE A CA 1
ATOM 3047 C C . PHE A 1 386 ? 28.716 9.625 -55.697 1.00 96.00 386 PHE A C 1
ATOM 3049 O O . PHE A 1 386 ? 29.293 9.887 -56.753 1.00 96.00 386 PHE A O 1
ATOM 3056 N N . LEU A 1 387 ? 27.986 8.515 -55.555 1.00 95.62 387 LEU A N 1
ATOM 3057 C CA . LEU A 1 387 ? 27.779 7.542 -56.632 1.00 95.62 387 LEU A CA 1
ATOM 3058 C C . LEU A 1 387 ? 27.034 8.163 -57.817 1.00 95.62 387 LEU A C 1
ATOM 3060 O O . LEU A 1 387 ? 27.452 7.990 -58.962 1.00 95.62 387 LEU A O 1
ATOM 3064 N N . VAL A 1 388 ? 25.979 8.938 -57.553 1.00 95.56 388 VAL A N 1
ATOM 3065 C CA . VAL A 1 388 ? 25.218 9.658 -58.585 1.00 95.56 388 VAL A CA 1
ATOM 3066 C C . VAL A 1 388 ? 26.096 10.697 -59.279 1.00 95.56 388 VAL A C 1
ATOM 3068 O O . VAL A 1 388 ? 26.097 10.774 -60.508 1.00 95.56 388 VAL A O 1
ATOM 3071 N N . TRP A 1 389 ? 26.872 11.475 -58.522 1.00 96.06 389 TRP A N 1
ATOM 3072 C CA . TRP A 1 389 ? 27.821 12.440 -59.075 1.00 96.06 389 TRP A CA 1
ATOM 3073 C C . TRP A 1 389 ? 28.869 11.752 -59.954 1.00 96.06 389 TRP A C 1
ATOM 3075 O O . TRP A 1 389 ? 29.083 12.169 -61.093 1.00 96.06 389 TRP A O 1
ATOM 3085 N N . ARG A 1 390 ? 29.465 10.655 -59.473 1.00 94.19 390 ARG A N 1
ATOM 3086 C CA . ARG A 1 390 ? 30.450 9.862 -60.217 1.00 94.19 390 ARG A CA 1
ATOM 3087 C C . ARG A 1 390 ? 29.859 9.318 -61.516 1.00 94.19 390 ARG A C 1
ATOM 3089 O O . ARG A 1 390 ? 30.501 9.429 -62.557 1.00 94.19 390 ARG A O 1
ATOM 3096 N N . TYR A 1 391 ? 28.647 8.768 -61.468 1.00 89.69 391 TYR A N 1
ATOM 3097 C CA . TYR A 1 391 ? 27.946 8.253 -62.644 1.00 89.69 391 TYR A CA 1
ATOM 3098 C C . TYR A 1 391 ? 27.665 9.360 -63.669 1.00 89.69 391 TYR A C 1
ATOM 3100 O O . TYR A 1 391 ? 28.010 9.217 -64.841 1.00 89.69 391 TYR A O 1
ATOM 3108 N N . ARG A 1 392 ? 27.129 10.507 -63.227 1.00 89.81 392 ARG A N 1
ATOM 3109 C CA . ARG A 1 392 ? 26.898 11.676 -64.093 1.00 89.81 392 ARG A CA 1
ATOM 3110 C C . ARG A 1 392 ? 28.189 12.198 -64.714 1.00 89.81 392 ARG A C 1
ATOM 3112 O O . ARG A 1 392 ? 28.200 12.542 -65.892 1.00 89.81 392 ARG A O 1
ATOM 3119 N N . ASN A 1 393 ? 29.275 12.242 -63.947 1.00 86.19 393 ASN A N 1
ATOM 3120 C CA . ASN A 1 393 ? 30.563 12.701 -64.450 1.00 86.19 393 ASN A CA 1
ATOM 3121 C C . ASN A 1 393 ? 31.135 11.739 -65.503 1.00 86.19 393 ASN A C 1
ATOM 3123 O O . ASN A 1 393 ? 31.604 12.188 -66.544 1.00 86.19 393 ASN A O 1
ATOM 3127 N N . GLN A 1 394 ? 31.035 10.422 -65.287 1.00 83.00 394 GLN A N 1
ATOM 3128 C CA . GLN A 1 394 ? 31.424 9.431 -66.297 1.00 83.00 394 GLN A CA 1
ATOM 3129 C C . GLN A 1 394 ? 30.597 9.560 -67.580 1.00 83.00 394 GLN A C 1
ATOM 3131 O O . GLN A 1 394 ? 31.169 9.545 -68.667 1.00 83.00 394 GLN A O 1
ATOM 3136 N N . LEU A 1 395 ? 29.277 9.734 -67.462 1.00 81.81 395 LEU A N 1
ATOM 3137 C CA . LEU A 1 395 ? 28.405 9.981 -68.612 1.00 81.81 395 LEU A CA 1
ATOM 3138 C C . LEU A 1 395 ? 28.823 11.235 -69.389 1.00 81.81 395 LEU A C 1
ATOM 3140 O O . LEU A 1 395 ? 28.913 11.186 -70.612 1.00 81.81 395 LEU A O 1
ATOM 3144 N N . LYS A 1 396 ? 29.137 12.332 -68.690 1.00 86.81 396 LYS A N 1
ATOM 3145 C CA . LYS A 1 396 ? 29.582 13.583 -69.318 1.00 86.81 396 LYS A CA 1
ATOM 3146 C C . LYS A 1 396 ? 30.890 13.410 -70.096 1.00 86.81 396 LYS A C 1
ATOM 3148 O O . LYS A 1 396 ? 30.975 13.864 -71.231 1.00 86.81 396 LYS A O 1
ATOM 3153 N N . MET A 1 397 ? 31.885 12.728 -69.521 1.00 78.69 397 MET A N 1
ATOM 3154 C CA . MET A 1 397 ? 33.159 12.467 -70.210 1.00 78.69 397 MET A CA 1
ATOM 3155 C C . MET A 1 397 ? 32.957 11.608 -71.467 1.00 78.69 397 MET A C 1
ATOM 3157 O O . MET A 1 397 ? 33.542 11.898 -72.506 1.00 78.69 397 MET A O 1
ATOM 3161 N N . ARG A 1 398 ? 32.077 10.598 -71.406 1.00 79.50 398 ARG A N 1
ATOM 3162 C CA . ARG A 1 398 ? 31.734 9.768 -72.574 1.00 79.50 398 ARG A CA 1
ATOM 3163 C C . ARG A 1 398 ? 31.014 10.556 -73.667 1.00 79.50 398 ARG A C 1
ATOM 3165 O O . ARG A 1 398 ? 31.270 10.333 -74.844 1.00 79.50 398 ARG A O 1
ATOM 3172 N N . GLN A 1 399 ? 30.127 11.483 -73.301 1.00 79.06 399 GLN A N 1
ATOM 3173 C CA . GLN A 1 399 ? 29.470 12.362 -74.275 1.00 79.06 399 GLN A CA 1
ATOM 3174 C C . GLN A 1 399 ? 30.485 13.247 -75.007 1.00 79.06 399 GLN A C 1
ATOM 3176 O O . GLN A 1 399 ? 30.433 13.333 -76.230 1.00 79.06 399 GLN A O 1
ATOM 3181 N N . GLN A 1 400 ? 31.446 13.828 -74.281 1.00 82.50 400 GLN A N 1
ATOM 3182 C CA . GLN A 1 400 ? 32.515 14.636 -74.879 1.00 82.50 400 GLN A CA 1
ATOM 3183 C C . GLN A 1 400 ? 33.401 13.829 -75.837 1.00 82.50 400 GLN A C 1
ATOM 3185 O O . GLN A 1 400 ? 33.771 14.330 -76.895 1.00 82.50 400 GLN A O 1
ATOM 3190 N N . GLU A 1 401 ? 33.720 12.578 -75.497 1.00 79.44 401 GLU A N 1
ATOM 3191 C CA . GLU A 1 401 ? 34.479 11.676 -76.373 1.00 79.44 401 GLU A CA 1
ATOM 3192 C C . GLU A 1 401 ? 33.734 11.404 -77.692 1.00 79.44 401 GLU A C 1
ATOM 3194 O O . GLU A 1 401 ? 34.319 11.499 -78.771 1.00 79.44 401 GLU A O 1
ATOM 3199 N N . VAL A 1 402 ? 32.425 11.140 -77.625 1.00 77.38 402 VAL A N 1
ATOM 3200 C CA . VAL A 1 402 ? 31.585 10.928 -78.816 1.00 77.38 402 VAL A CA 1
ATOM 3201 C C . VAL A 1 402 ? 31.478 12.194 -79.669 1.00 77.38 402 VAL A C 1
ATOM 3203 O O . VAL A 1 402 ? 31.536 12.099 -80.894 1.00 77.38 402 VAL A O 1
ATOM 3206 N N . GLU A 1 403 ? 31.336 13.372 -79.057 1.00 82.19 403 GLU A N 1
ATOM 3207 C CA . GLU A 1 403 ? 31.322 14.650 -79.785 1.00 82.19 403 GLU A CA 1
ATOM 3208 C C . GLU A 1 403 ? 32.651 14.915 -80.503 1.00 82.19 403 GLU A C 1
ATOM 3210 O O . GLU A 1 403 ? 32.642 15.315 -81.667 1.00 82.19 403 GLU A O 1
ATOM 3215 N N . MET A 1 404 ? 33.786 14.623 -79.859 1.00 82.94 404 MET A N 1
ATOM 3216 C CA . MET A 1 404 ? 35.108 14.733 -80.485 1.00 82.94 404 MET A CA 1
ATOM 3217 C C . MET A 1 404 ? 35.245 13.809 -81.700 1.00 82.94 404 MET A C 1
ATOM 3219 O O . MET A 1 404 ? 35.689 14.254 -82.756 1.00 82.94 404 MET A O 1
ATOM 3223 N N . LEU A 1 405 ? 34.818 12.547 -81.581 1.00 80.44 405 LEU A N 1
ATOM 3224 C CA . LEU A 1 405 ? 34.843 11.587 -82.691 1.00 80.44 405 LEU A CA 1
ATOM 3225 C C . LEU A 1 405 ? 33.954 12.026 -83.863 1.00 80.44 405 LEU A C 1
ATOM 3227 O O . LEU A 1 405 ? 34.325 11.834 -85.018 1.00 80.44 405 LEU A O 1
ATOM 3231 N N . LYS A 1 406 ? 32.791 12.631 -83.586 1.00 77.94 406 LYS A N 1
ATOM 3232 C CA . LYS A 1 406 ? 31.919 13.192 -84.631 1.00 77.94 406 LYS A CA 1
ATOM 3233 C C . LYS A 1 406 ? 32.586 14.362 -85.354 1.00 77.94 406 LYS A C 1
ATOM 3235 O O . LYS A 1 406 ? 32.576 14.388 -86.580 1.00 77.94 406 LYS A O 1
ATOM 3240 N N . ALA A 1 407 ? 33.211 15.277 -84.614 1.00 83.94 407 ALA A N 1
ATOM 3241 C CA . ALA A 1 407 ? 33.920 16.414 -85.199 1.00 83.94 407 ALA A CA 1
ATOM 3242 C C . ALA A 1 407 ? 35.105 15.978 -86.084 1.00 83.94 407 ALA A C 1
ATOM 3244 O O . ALA A 1 407 ? 35.309 16.539 -87.161 1.00 83.94 407 ALA A O 1
ATOM 3245 N N . ASP A 1 408 ? 35.858 14.958 -85.664 1.00 82.12 408 ASP A N 1
ATOM 3246 C CA . ASP A 1 408 ? 36.963 14.390 -86.448 1.00 82.12 408 ASP A CA 1
ATOM 3247 C C . ASP A 1 408 ? 36.470 13.717 -87.744 1.00 82.12 408 ASP A C 1
ATOM 3249 O O . ASP A 1 408 ? 37.061 13.869 -88.820 1.00 82.12 408 ASP A O 1
ATOM 3253 N N . LEU A 1 409 ? 35.321 13.038 -87.667 1.00 81.75 409 LEU A N 1
ATOM 3254 C CA . LEU A 1 409 ? 34.667 12.416 -88.816 1.00 81.75 409 LEU A CA 1
ATOM 3255 C C . LEU A 1 409 ? 34.173 13.459 -89.834 1.00 81.75 409 LEU A C 1
ATOM 3257 O O . LEU A 1 409 ? 34.391 13.293 -91.037 1.00 81.75 409 LEU A O 1
ATOM 3261 N N . ASP A 1 410 ? 33.571 14.554 -89.363 1.00 82.00 410 ASP A N 1
ATOM 3262 C CA . ASP A 1 410 ? 33.141 15.679 -90.203 1.00 82.00 410 ASP A CA 1
ATOM 3263 C C . ASP A 1 410 ? 34.338 16.375 -90.874 1.00 82.00 410 ASP A C 1
ATOM 3265 O O . ASP A 1 410 ? 34.299 16.685 -92.071 1.00 82.00 410 ASP A O 1
ATOM 3269 N N . GLY A 1 411 ? 35.436 16.574 -90.134 1.00 84.88 411 GLY A N 1
ATOM 3270 C CA . GLY A 1 411 ? 36.687 17.121 -90.665 1.00 84.88 411 GLY A CA 1
ATOM 3271 C C . GLY A 1 411 ? 37.302 16.233 -91.750 1.00 84.88 411 GLY A C 1
ATOM 3272 O O . GLY A 1 411 ? 37.671 16.715 -92.828 1.00 84.88 411 GLY A O 1
ATOM 3273 N N . SER A 1 412 ? 37.334 14.920 -91.512 1.00 81.56 412 SER A N 1
ATOM 3274 C CA . SER A 1 412 ? 37.784 13.922 -92.487 1.00 81.56 412 SER A CA 1
ATOM 3275 C C . SER A 1 412 ? 36.932 13.950 -93.757 1.00 81.56 412 SER A C 1
ATOM 3277 O O . SER A 1 412 ? 37.478 14.016 -94.862 1.00 81.56 412 SER A O 1
ATOM 3279 N N . LEU A 1 413 ? 35.601 14.003 -93.628 1.00 83.50 413 LEU A N 1
ATOM 3280 C CA . LEU A 1 413 ? 34.689 14.115 -94.768 1.00 83.50 413 LEU A CA 1
ATOM 3281 C C . LEU A 1 413 ? 34.948 15.381 -95.595 1.00 83.50 413 LEU A C 1
ATOM 3283 O O . LEU A 1 413 ? 34.964 15.324 -96.826 1.00 83.50 413 LEU A O 1
ATOM 3287 N N . ALA A 1 414 ? 35.150 16.524 -94.935 1.00 84.38 414 ALA A N 1
ATOM 3288 C CA . ALA A 1 414 ? 35.440 17.786 -95.609 1.00 84.38 414 ALA A CA 1
ATOM 3289 C C . ALA A 1 414 ? 36.747 17.707 -96.415 1.00 84.38 414 ALA A C 1
ATOM 3291 O O . ALA A 1 414 ? 36.787 18.143 -97.569 1.00 84.38 414 ALA A O 1
ATOM 3292 N N . SER A 1 415 ? 37.790 17.091 -95.848 1.00 83.06 415 SER A N 1
ATOM 3293 C CA . SER A 1 415 ? 39.073 16.895 -96.534 1.00 83.06 415 SER A CA 1
ATOM 3294 C C . SER A 1 415 ? 38.958 15.980 -97.762 1.00 83.06 415 SER A C 1
ATOM 3296 O O . SER A 1 415 ? 39.505 16.303 -98.819 1.00 83.06 415 SER A O 1
ATOM 3298 N N . LEU A 1 416 ? 38.182 14.893 -97.666 1.00 81.75 416 LEU A N 1
ATOM 3299 C CA . LEU A 1 416 ? 37.937 13.962 -98.771 1.00 81.75 416 LEU A CA 1
ATOM 3300 C C . LEU A 1 416 ? 37.152 14.630 -99.903 1.00 81.75 416 LEU A C 1
ATOM 3302 O O . LEU A 1 416 ? 37.539 14.520 -101.066 1.00 81.75 416 LEU A O 1
ATOM 3306 N N . LYS A 1 417 ? 36.111 15.406 -99.574 1.00 83.19 417 LYS A N 1
ATOM 3307 C CA . LYS A 1 417 ? 35.360 16.204 -100.559 1.00 83.19 417 LYS A CA 1
ATOM 3308 C C . LYS A 1 417 ? 36.234 17.259 -101.236 1.00 83.19 417 LYS A C 1
ATOM 3310 O O . LYS A 1 417 ? 36.102 17.490 -102.435 1.00 83.19 417 LYS A O 1
ATOM 3315 N N . GLN A 1 418 ? 37.153 17.886 -100.499 1.00 84.81 418 GLN A N 1
ATOM 3316 C CA . GLN A 1 418 ? 38.102 18.837 -101.078 1.00 84.81 418 GLN A CA 1
ATOM 3317 C C . GLN A 1 418 ? 39.101 18.149 -102.020 1.00 84.81 418 GLN A C 1
ATOM 3319 O O . GLN A 1 418 ? 39.417 18.699 -103.076 1.00 84.81 418 GLN A O 1
ATOM 3324 N N . MET A 1 419 ? 39.593 16.955 -101.670 1.00 80.69 419 MET A N 1
ATOM 3325 C CA . MET A 1 419 ? 40.424 16.144 -102.568 1.00 80.69 419 MET A CA 1
ATOM 3326 C C . MET A 1 419 ? 39.664 15.752 -103.835 1.00 80.69 419 MET A C 1
ATOM 3328 O O . MET A 1 419 ? 40.209 15.908 -104.925 1.00 80.69 419 MET A O 1
ATOM 3332 N N . GLN A 1 420 ? 38.403 15.333 -103.707 1.00 80.06 420 GLN A N 1
ATOM 3333 C CA . GLN A 1 420 ? 37.537 15.016 -104.842 1.00 80.06 420 GLN A CA 1
ATOM 3334 C C . GLN A 1 420 ? 37.355 16.224 -105.771 1.00 80.06 420 GLN A C 1
ATOM 3336 O O . GLN A 1 420 ? 37.653 16.129 -106.957 1.00 80.06 420 GLN A O 1
ATOM 3341 N N . ALA A 1 421 ? 37.004 17.395 -105.230 1.00 80.38 421 ALA A N 1
ATOM 3342 C CA . ALA A 1 421 ? 36.846 18.618 -106.020 1.00 80.38 421 ALA A CA 1
ATOM 3343 C C . ALA A 1 421 ? 38.145 19.048 -106.732 1.00 80.38 421 ALA A C 1
ATOM 3345 O O . ALA A 1 421 ? 38.110 19.544 -107.858 1.00 80.38 421 ALA A O 1
ATOM 3346 N N . ARG A 1 422 ? 39.312 18.847 -106.098 1.00 80.88 422 ARG A N 1
ATOM 3347 C CA . ARG A 1 422 ? 40.621 19.098 -106.727 1.00 80.88 422 ARG A CA 1
ATOM 3348 C C . ARG A 1 422 ? 40.915 18.129 -107.869 1.00 80.88 422 ARG A C 1
ATOM 3350 O O . ARG A 1 422 ? 41.547 18.543 -108.835 1.00 80.88 422 ARG A O 1
ATOM 3357 N N . LEU A 1 423 ? 40.499 16.868 -107.758 1.00 75.00 423 LEU A N 1
ATOM 3358 C CA . LEU A 1 423 ? 40.627 15.887 -108.838 1.00 75.00 423 LEU A CA 1
ATOM 3359 C C . LEU A 1 423 ? 39.690 16.219 -110.002 1.00 75.00 423 LEU A C 1
ATOM 3361 O O . LEU A 1 423 ? 40.147 16.252 -111.141 1.00 75.00 423 LEU A O 1
ATOM 3365 N N . ASP A 1 424 ? 38.437 16.579 -109.715 1.00 73.06 424 ASP A N 1
ATOM 3366 C CA . ASP A 1 424 ? 37.451 16.974 -110.729 1.00 73.06 424 ASP A CA 1
ATOM 3367 C C . ASP A 1 424 ? 37.906 18.217 -111.519 1.00 73.06 424 ASP A C 1
ATOM 3369 O O . ASP A 1 424 ? 37.792 18.259 -112.744 1.00 73.06 424 ASP A O 1
ATOM 3373 N N . ALA A 1 425 ? 38.507 19.206 -110.847 1.00 72.25 425 ALA A N 1
ATOM 3374 C CA . ALA A 1 425 ? 39.082 20.386 -111.500 1.00 72.25 425 ALA A CA 1
ATOM 3375 C C . ALA A 1 425 ? 40.325 20.069 -112.357 1.00 72.25 425 ALA A C 1
ATOM 3377 O O . ALA A 1 425 ? 40.613 20.785 -113.315 1.00 72.25 425 ALA A O 1
ATOM 3378 N N . ARG A 1 426 ? 41.076 19.011 -112.021 1.00 68.75 426 ARG A N 1
ATOM 3379 C CA . ARG A 1 426 ? 42.295 18.602 -112.738 1.00 68.75 426 ARG A CA 1
ATOM 3380 C C . ARG A 1 426 ? 41.980 17.823 -114.017 1.00 68.75 426 ARG A C 1
ATOM 3382 O O . ARG A 1 426 ? 42.716 17.948 -114.987 1.00 68.75 426 ARG A O 1
ATOM 3389 N N . GLU A 1 427 ? 40.875 17.080 -114.040 1.00 62.06 427 GLU A N 1
ATOM 3390 C CA . GLU A 1 427 ? 40.376 16.393 -115.240 1.00 62.06 427 GLU A CA 1
ATOM 3391 C C . GLU A 1 427 ? 39.792 17.343 -116.294 1.00 62.06 427 GLU A C 1
ATOM 3393 O O . GLU A 1 427 ? 39.851 17.036 -117.481 1.00 62.06 427 GLU A O 1
ATOM 3398 N N . GLN A 1 428 ? 39.282 18.517 -115.903 1.00 57.53 428 GLN A N 1
ATOM 3399 C CA . GLN A 1 428 ? 38.771 19.518 -116.853 1.00 57.53 428 GLN A CA 1
ATOM 3400 C C . GLN A 1 428 ? 39.871 20.197 -117.693 1.00 57.53 428 GLN A C 1
ATOM 3402 O O . GLN A 1 428 ? 39.550 20.909 -118.642 1.00 57.53 428 GLN A O 1
ATOM 3407 N N . GLY A 1 429 ? 41.153 19.993 -117.363 1.00 58.22 429 GLY A N 1
ATOM 3408 C CA . GLY A 1 429 ? 42.287 20.644 -118.027 1.00 58.22 429 GLY A CA 1
ATOM 3409 C C . GLY A 1 429 ? 43.223 19.736 -118.833 1.00 58.22 429 GLY A C 1
ATOM 3410 O O . GLY A 1 429 ? 44.121 20.269 -119.478 1.00 58.22 429 GLY A O 1
ATOM 3411 N N . ASP A 1 430 ? 43.072 18.405 -118.796 1.00 55.16 430 ASP A N 1
ATOM 3412 C CA . ASP A 1 430 ? 44.076 17.480 -119.354 1.00 55.16 430 ASP A CA 1
ATOM 3413 C C . ASP A 1 430 ? 43.431 16.146 -119.813 1.00 55.16 430 ASP A C 1
ATOM 3415 O O . ASP A 1 430 ? 43.248 15.216 -119.026 1.00 55.16 430 ASP A O 1
ATOM 3419 N N . GLU A 1 431 ? 43.062 16.026 -121.100 1.00 51.41 431 GLU A N 1
ATOM 3420 C CA . GLU A 1 431 ? 42.349 14.854 -121.667 1.00 51.41 431 GLU A CA 1
ATOM 3421 C C . GLU A 1 431 ? 43.187 13.547 -121.713 1.00 51.41 431 GLU A C 1
ATOM 3423 O O . GLU A 1 431 ? 42.691 12.497 -122.126 1.00 51.41 431 GLU A O 1
ATOM 3428 N N . GLY A 1 432 ? 44.448 13.560 -121.257 1.00 54.66 432 GLY A N 1
ATOM 3429 C CA . GLY A 1 432 ? 45.406 12.457 -121.428 1.00 54.66 432 GLY A CA 1
ATOM 3430 C C . GLY A 1 432 ? 45.577 11.449 -120.274 1.00 54.66 432 GLY A C 1
ATOM 3431 O O . GLY A 1 432 ? 46.344 10.501 -120.440 1.00 54.66 432 GLY A O 1
ATOM 3432 N N . LYS A 1 433 ? 44.928 11.607 -119.105 1.00 55.66 433 LYS A N 1
ATOM 3433 C CA . LYS A 1 433 ? 45.180 10.770 -117.894 1.00 55.66 433 LYS A CA 1
ATOM 3434 C C . LYS A 1 433 ? 43.926 10.225 -117.187 1.00 55.66 433 LYS A C 1
ATOM 3436 O O . LYS A 1 433 ? 43.865 10.172 -115.961 1.00 55.66 433 LYS A O 1
ATOM 3441 N N . LYS A 1 434 ? 42.931 9.781 -117.952 1.00 60.22 434 LYS A N 1
ATOM 3442 C CA . LYS A 1 434 ? 41.624 9.342 -117.423 1.00 60.22 434 LYS A CA 1
ATOM 3443 C C . LYS A 1 434 ? 41.697 8.131 -116.473 1.00 60.22 434 LYS A C 1
ATOM 3445 O O . LYS A 1 434 ? 41.195 8.187 -115.359 1.00 60.22 434 LYS A O 1
ATOM 3450 N N . THR A 1 435 ? 42.431 7.079 -116.844 1.00 58.38 435 THR A N 1
ATOM 3451 C CA . THR A 1 435 ? 42.399 5.782 -116.137 1.00 58.38 435 THR A CA 1
ATOM 3452 C C . THR A 1 435 ? 42.940 5.825 -114.700 1.00 58.38 435 THR A C 1
ATOM 3454 O O . THR A 1 435 ? 42.399 5.171 -113.817 1.00 58.38 435 THR A O 1
ATOM 3457 N N . GLN A 1 436 ? 43.990 6.613 -114.439 1.00 62.50 436 GLN A N 1
ATOM 3458 C CA . GLN A 1 436 ? 44.605 6.715 -113.104 1.00 62.50 436 GLN A CA 1
ATOM 3459 C C . GLN A 1 436 ? 43.812 7.647 -112.166 1.00 62.50 436 GLN A C 1
ATOM 3461 O O . GLN A 1 436 ? 43.850 7.496 -110.945 1.00 62.50 436 GLN A O 1
ATOM 3466 N N . SER A 1 437 ? 43.080 8.605 -112.741 1.00 64.38 437 SER A N 1
ATOM 3467 C CA . SER A 1 437 ? 42.172 9.493 -112.012 1.00 64.38 437 SER A CA 1
ATOM 3468 C C . SER A 1 437 ? 40.874 8.770 -111.631 1.00 64.38 437 SER A C 1
ATOM 3470 O O . SER A 1 437 ? 40.389 8.937 -110.513 1.00 64.38 437 SER A O 1
ATOM 3472 N N . ASP A 1 438 ? 40.383 7.871 -112.493 1.00 70.06 438 ASP A N 1
ATOM 3473 C CA . ASP A 1 438 ? 39.217 7.025 -112.216 1.00 70.06 438 ASP A CA 1
ATOM 3474 C C . ASP A 1 438 ? 39.461 6.047 -111.048 1.00 70.06 438 ASP A C 1
ATOM 3476 O O . ASP A 1 438 ? 38.604 5.912 -110.172 1.00 70.06 438 ASP A O 1
ATOM 3480 N N . GLU A 1 439 ? 40.643 5.420 -110.968 1.00 73.06 439 GLU A N 1
ATOM 3481 C CA . GLU A 1 439 ? 41.023 4.568 -109.826 1.00 73.06 439 GLU A CA 1
ATOM 3482 C C . GLU A 1 439 ? 41.107 5.362 -108.513 1.00 73.06 439 GLU A C 1
ATOM 3484 O O . GLU A 1 439 ? 40.579 4.936 -107.483 1.00 73.06 439 GLU A O 1
ATOM 3489 N N . LEU A 1 440 ? 41.718 6.551 -108.536 1.00 74.44 440 LEU A N 1
ATOM 3490 C CA . LEU A 1 440 ? 41.838 7.400 -107.348 1.00 74.44 440 LEU A CA 1
ATOM 3491 C C . LEU A 1 440 ? 40.477 7.957 -106.896 1.00 74.44 440 LEU A C 1
ATOM 3493 O O . LEU A 1 440 ? 40.200 8.025 -105.697 1.00 74.44 440 LEU A O 1
ATOM 3497 N N . ARG A 1 441 ? 39.598 8.298 -107.844 1.00 77.31 441 ARG A N 1
ATOM 3498 C CA . ARG A 1 441 ? 38.209 8.700 -107.583 1.00 77.31 441 ARG A CA 1
ATOM 3499 C C . ARG A 1 441 ? 37.408 7.553 -106.969 1.00 77.31 441 ARG A C 1
ATOM 3501 O O . ARG A 1 441 ? 36.657 7.789 -106.026 1.00 77.31 441 ARG A O 1
ATOM 3508 N N . ALA A 1 442 ? 37.589 6.320 -107.445 1.00 78.06 442 ALA A N 1
ATOM 3509 C CA . ALA A 1 442 ? 36.950 5.143 -106.859 1.00 78.06 442 ALA A CA 1
ATOM 3510 C C . ALA A 1 442 ? 37.377 4.927 -105.395 1.00 78.06 442 ALA A C 1
ATOM 3512 O O . ALA A 1 442 ? 36.522 4.689 -104.543 1.00 78.06 442 ALA A O 1
ATOM 3513 N N . ILE A 1 443 ? 38.668 5.097 -105.082 1.00 80.56 443 ILE A N 1
ATOM 3514 C CA . ILE A 1 443 ? 39.193 5.000 -103.709 1.00 80.56 443 ILE A CA 1
ATOM 3515 C C . ILE A 1 443 ? 38.620 6.109 -102.812 1.00 80.56 443 ILE A C 1
ATOM 3517 O O . ILE A 1 443 ? 38.174 5.828 -101.699 1.00 80.56 443 ILE A O 1
ATOM 3521 N N . ILE A 1 444 ? 38.581 7.360 -103.284 1.00 78.94 444 ILE A N 1
ATOM 3522 C CA . ILE A 1 444 ? 38.023 8.485 -102.513 1.00 78.94 444 ILE A CA 1
ATOM 3523 C C . ILE A 1 444 ? 36.523 8.302 -102.276 1.00 78.94 444 ILE A C 1
ATOM 3525 O O . ILE A 1 444 ? 36.067 8.491 -101.151 1.00 78.94 444 ILE A O 1
ATOM 3529 N N . ASN A 1 445 ? 35.761 7.865 -103.282 1.00 79.50 445 ASN A N 1
ATOM 3530 C CA . ASN A 1 445 ? 34.338 7.560 -103.120 1.00 79.50 445 ASN A CA 1
ATOM 3531 C C . ASN A 1 445 ? 34.119 6.433 -102.101 1.00 79.50 445 ASN A C 1
ATOM 3533 O O . ASN A 1 445 ? 33.275 6.561 -101.220 1.00 79.50 445 ASN A O 1
ATOM 3537 N N . GLN A 1 446 ? 34.938 5.377 -102.139 1.00 81.50 446 GLN A N 1
ATOM 3538 C CA . GLN A 1 446 ? 34.877 4.292 -101.159 1.00 81.50 446 GLN A CA 1
ATOM 3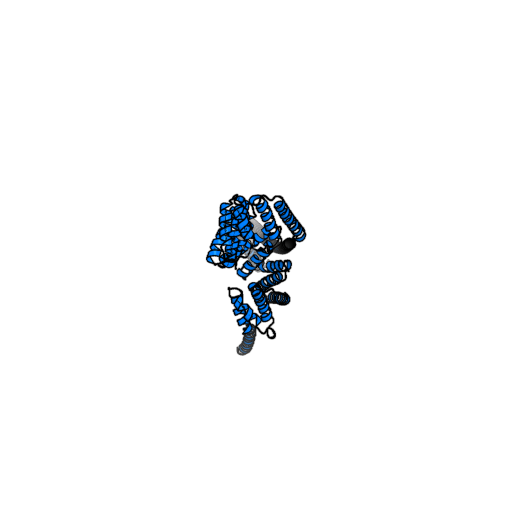539 C C . GLN A 1 446 ? 35.180 4.775 -99.727 1.00 81.50 446 GLN A C 1
ATOM 3541 O O . GLN A 1 446 ? 34.573 4.295 -98.765 1.00 81.50 446 GLN A O 1
ATOM 3546 N N . GLN A 1 447 ? 36.106 5.725 -99.562 1.00 78.75 447 GLN A N 1
ATOM 3547 C CA . GLN A 1 447 ? 36.402 6.346 -98.267 1.00 78.75 447 GLN A CA 1
ATOM 3548 C C . GLN A 1 447 ? 35.279 7.280 -97.801 1.00 78.75 447 GLN A C 1
ATOM 3550 O O . GLN A 1 447 ? 34.914 7.246 -96.627 1.00 78.75 447 GLN A O 1
ATOM 3555 N N . ILE A 1 448 ? 34.678 8.056 -98.704 1.00 79.56 448 ILE A N 1
ATOM 3556 C CA . ILE A 1 448 ? 33.509 8.900 -98.418 1.00 79.56 448 ILE A CA 1
ATOM 3557 C C . ILE A 1 448 ? 32.320 8.040 -97.974 1.00 79.56 448 ILE A C 1
ATOM 3559 O O . ILE A 1 448 ? 31.699 8.345 -96.957 1.00 79.56 448 ILE A O 1
ATOM 3563 N N . ASP A 1 449 ? 32.050 6.927 -98.656 1.00 81.06 449 ASP A N 1
ATOM 3564 C CA . ASP A 1 449 ? 30.993 5.984 -98.280 1.00 81.06 449 ASP A CA 1
ATOM 3565 C C . ASP A 1 449 ? 31.258 5.348 -96.911 1.00 81.06 449 ASP A C 1
ATOM 3567 O O . ASP A 1 449 ? 30.345 5.212 -96.094 1.00 81.06 449 ASP A O 1
ATOM 3571 N N . ALA A 1 450 ? 32.516 5.004 -96.615 1.00 78.38 450 ALA A N 1
ATOM 3572 C CA . ALA A 1 450 ? 32.905 4.502 -95.300 1.00 78.38 450 ALA A CA 1
ATOM 3573 C C . ALA A 1 450 ? 32.656 5.542 -94.193 1.00 78.38 450 ALA A C 1
ATOM 3575 O O . ALA A 1 450 ? 32.102 5.206 -93.146 1.00 78.38 450 ALA A O 1
ATOM 3576 N N . VAL A 1 451 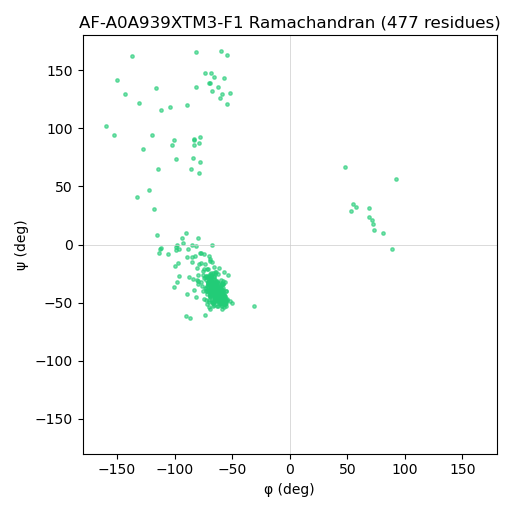? 33.000 6.808 -94.439 1.00 78.44 451 VAL A N 1
ATOM 3577 C CA . VAL A 1 451 ? 32.746 7.925 -93.518 1.00 78.44 451 VAL A CA 1
ATOM 3578 C C . VAL A 1 451 ? 31.241 8.182 -93.355 1.00 78.44 451 VAL A C 1
ATOM 3580 O O . VAL A 1 451 ? 30.771 8.373 -92.234 1.00 78.44 451 VAL A O 1
ATOM 3583 N N . HIS A 1 452 ? 30.446 8.100 -94.425 1.00 79.06 452 HIS A N 1
ATOM 3584 C CA . HIS A 1 452 ? 28.984 8.212 -94.359 1.00 79.06 452 HIS A CA 1
ATOM 3585 C C . HIS A 1 452 ? 28.327 7.071 -93.572 1.00 79.06 452 HIS A C 1
ATOM 3587 O O . HIS A 1 452 ? 27.393 7.315 -92.800 1.00 79.06 452 HIS A O 1
ATOM 3593 N N . GLN A 1 453 ? 28.813 5.837 -93.719 1.00 79.00 453 GLN A N 1
ATOM 3594 C CA . GLN A 1 453 ? 28.352 4.701 -92.917 1.00 79.00 453 GLN A CA 1
ATOM 3595 C C . GLN A 1 453 ? 28.654 4.911 -91.431 1.00 79.00 453 GLN A C 1
ATOM 3597 O O . GLN A 1 453 ? 27.770 4.716 -90.594 1.00 79.00 453 GLN A O 1
ATOM 3602 N N . LEU A 1 454 ? 29.861 5.383 -91.103 1.00 75.81 454 LEU A N 1
ATOM 3603 C CA . LEU A 1 454 ? 30.236 5.737 -89.734 1.00 75.81 454 LEU A CA 1
ATOM 3604 C C . LEU A 1 454 ? 29.363 6.873 -89.181 1.00 75.81 454 LEU A C 1
ATOM 3606 O O . LEU A 1 454 ? 28.874 6.762 -88.058 1.00 75.81 454 LEU A O 1
ATOM 3610 N N . MET A 1 455 ? 29.069 7.914 -89.967 1.00 72.38 455 MET A N 1
ATOM 3611 C CA . MET A 1 455 ? 28.152 8.983 -89.552 1.00 72.38 455 MET A CA 1
ATOM 3612 C C . MET A 1 455 ? 26.748 8.443 -89.283 1.00 72.38 455 MET A C 1
ATOM 3614 O O . MET A 1 455 ? 26.170 8.743 -88.241 1.00 72.38 455 MET A O 1
ATOM 3618 N N . THR A 1 456 ? 26.211 7.607 -90.171 1.00 76.06 456 THR A N 1
ATOM 3619 C CA . THR A 1 456 ? 24.877 7.005 -90.011 1.00 76.06 456 THR A CA 1
ATOM 3620 C C . THR A 1 456 ? 24.800 6.183 -88.725 1.00 76.06 456 THR A C 1
ATOM 3622 O O . THR A 1 456 ? 23.859 6.322 -87.944 1.00 76.06 456 THR A O 1
ATOM 3625 N N . TRP A 1 457 ? 25.832 5.392 -88.432 1.00 73.88 457 TRP A N 1
ATOM 3626 C CA . TRP A 1 457 ? 25.928 4.654 -87.174 1.00 73.88 457 TRP A CA 1
ATOM 3627 C C . TRP A 1 457 ? 26.076 5.562 -85.951 1.00 73.88 457 TRP A C 1
ATOM 3629 O O . TRP A 1 457 ? 25.531 5.232 -84.902 1.00 73.88 457 TRP A O 1
ATOM 3639 N N . SER A 1 458 ? 26.726 6.720 -86.079 1.00 68.31 458 SER A N 1
ATOM 3640 C CA . SER A 1 458 ? 26.824 7.718 -85.003 1.00 68.31 458 SER A CA 1
ATOM 3641 C C . SER A 1 458 ? 25.478 8.355 -84.615 1.00 68.31 458 SER A C 1
ATOM 3643 O O . SER A 1 458 ? 25.353 8.925 -83.526 1.00 68.31 458 SER A O 1
ATOM 3645 N N . TYR A 1 459 ? 24.479 8.273 -85.503 1.00 69.31 459 TYR A N 1
ATOM 3646 C CA . TYR A 1 459 ? 23.094 8.681 -85.248 1.00 69.31 459 TYR A CA 1
ATOM 3647 C C . TYR A 1 459 ? 22.203 7.507 -84.822 1.00 69.31 459 TYR A C 1
ATOM 3649 O O . TYR A 1 459 ? 21.228 7.711 -84.105 1.00 69.31 459 TYR A O 1
ATOM 3657 N N . GLN A 1 460 ? 22.533 6.283 -85.243 1.00 70.44 460 GLN A N 1
ATOM 3658 C CA . GLN A 1 460 ? 21.743 5.081 -84.969 1.00 70.44 460 GLN A CA 1
ATOM 3659 C C . GLN A 1 460 ? 22.098 4.390 -83.638 1.00 70.44 460 GLN A C 1
ATOM 3661 O O . GLN A 1 460 ? 21.247 3.722 -83.052 1.00 70.44 460 GLN A O 1
ATOM 3666 N N . TYR A 1 461 ? 23.337 4.520 -83.157 1.00 68.56 461 TYR A N 1
ATOM 3667 C CA . TYR A 1 461 ? 23.823 3.855 -81.946 1.00 68.56 461 TYR A CA 1
ATOM 3668 C C . TYR A 1 461 ? 24.196 4.863 -80.851 1.00 68.56 461 TYR A C 1
ATOM 3670 O O . TYR A 1 461 ? 24.908 5.832 -81.096 1.00 68.56 461 TYR A O 1
ATOM 3678 N N . GLU A 1 462 ? 23.765 4.596 -79.614 1.00 60.91 462 GLU A N 1
ATOM 3679 C CA . GLU A 1 462 ? 24.190 5.359 -78.434 1.00 60.91 462 GLU A CA 1
ATOM 3680 C C . GLU A 1 462 ? 25.677 5.118 -78.110 1.00 60.91 462 GLU A C 1
ATOM 3682 O O . GLU A 1 462 ? 26.198 4.020 -78.324 1.00 60.91 462 GLU A O 1
ATOM 3687 N N . GLY A 1 463 ? 26.340 6.154 -77.578 1.00 64.62 463 GLY A N 1
ATOM 3688 C CA . GLY A 1 463 ? 27.798 6.348 -77.512 1.00 64.62 463 GLY A CA 1
ATOM 3689 C C . GLY A 1 463 ? 28.690 5.106 -77.395 1.00 64.62 463 GLY A C 1
ATOM 3690 O O . GLY A 1 463 ? 29.579 4.931 -78.223 1.00 64.62 463 GLY A O 1
ATOM 3691 N N . ASP A 1 464 ? 28.447 4.213 -76.429 1.00 61.56 464 ASP A N 1
ATOM 3692 C CA . ASP A 1 464 ? 29.291 3.024 -76.212 1.00 61.56 464 ASP A CA 1
ATOM 3693 C C . ASP A 1 464 ? 29.243 2.036 -77.392 1.00 61.56 464 ASP A C 1
ATOM 3695 O O . ASP A 1 464 ? 30.264 1.464 -77.784 1.00 61.56 464 ASP A O 1
ATOM 3699 N N . LYS A 1 465 ? 28.062 1.847 -77.992 1.00 66.88 465 LYS A N 1
ATOM 3700 C CA . LYS A 1 465 ? 27.876 0.958 -79.149 1.00 66.88 465 LYS A CA 1
ATOM 3701 C C . LYS A 1 465 ? 28.499 1.559 -80.404 1.00 66.88 465 LYS A C 1
ATOM 3703 O O . LYS A 1 465 ? 29.078 0.822 -81.199 1.00 66.88 465 LYS A O 1
ATOM 3708 N N . PHE A 1 466 ? 28.430 2.883 -80.551 1.00 70.25 466 PHE A N 1
ATOM 3709 C CA . PHE A 1 466 ? 29.096 3.597 -81.636 1.00 70.25 466 PHE A CA 1
ATOM 3710 C C . PHE A 1 466 ? 30.626 3.526 -81.508 1.00 70.25 466 PHE A C 1
ATOM 3712 O O . PHE A 1 466 ? 31.288 3.114 -82.455 1.00 70.25 466 PHE A O 1
ATOM 3719 N N . ALA A 1 467 ? 31.193 3.825 -80.334 1.00 67.06 467 ALA A N 1
ATOM 3720 C CA . ALA A 1 467 ? 32.639 3.776 -80.103 1.00 67.06 467 ALA A CA 1
ATOM 3721 C C . ALA A 1 467 ? 33.223 2.354 -80.241 1.00 67.06 467 ALA A C 1
ATOM 3723 O O . ALA A 1 467 ? 34.347 2.178 -80.718 1.00 67.06 467 ALA A O 1
ATOM 3724 N N . ALA A 1 468 ? 32.473 1.315 -79.851 1.00 69.88 468 ALA A N 1
ATOM 3725 C CA . 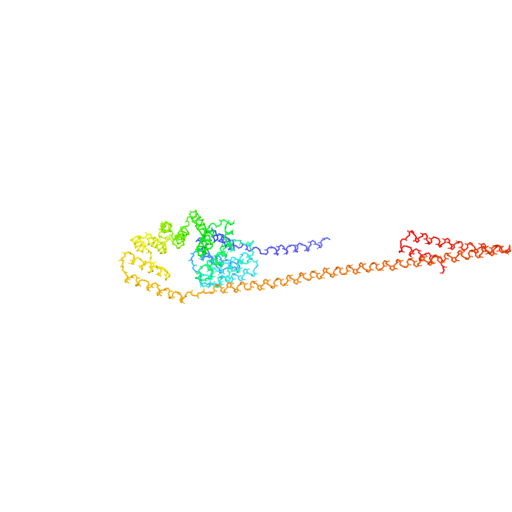ALA A 1 468 ? 32.856 -0.079 -80.088 1.00 69.88 468 ALA A CA 1
ATOM 3726 C C . ALA A 1 468 ? 32.875 -0.425 -81.590 1.00 69.88 468 ALA A C 1
ATOM 3728 O O . ALA A 1 468 ? 33.888 -0.916 -82.086 1.00 69.88 468 ALA A O 1
ATOM 3729 N N . LYS A 1 469 ? 31.804 -0.088 -82.324 1.00 69.31 469 LYS A N 1
ATOM 3730 C CA . LYS A 1 469 ? 31.697 -0.263 -83.786 1.00 69.31 469 LYS A CA 1
ATOM 3731 C C . LYS A 1 469 ? 32.761 0.519 -84.562 1.00 69.31 469 LYS A C 1
ATOM 3733 O O . LYS A 1 469 ? 33.297 0.013 -85.544 1.00 69.31 469 LYS A O 1
ATOM 3738 N N . PHE A 1 470 ? 33.076 1.738 -84.123 1.00 69.38 470 PHE A N 1
ATOM 3739 C CA . PHE A 1 470 ? 34.114 2.581 -84.715 1.00 69.38 470 PHE A CA 1
ATOM 3740 C C . PHE A 1 470 ? 35.492 1.911 -84.611 1.00 69.38 470 PHE A C 1
ATOM 3742 O O . PHE A 1 470 ? 36.186 1.767 -85.615 1.00 69.38 470 PHE A O 1
ATOM 3749 N N . ARG A 1 471 ? 35.856 1.405 -83.422 1.00 69.75 471 ARG A N 1
ATOM 3750 C CA . ARG A 1 471 ? 37.117 0.670 -83.210 1.00 69.75 471 ARG A CA 1
ATOM 3751 C C . ARG A 1 471 ? 37.198 -0.624 -84.018 1.00 69.75 471 ARG A C 1
ATOM 3753 O O . ARG A 1 471 ? 38.255 -0.923 -84.569 1.00 69.75 471 ARG A O 1
ATOM 3760 N N . GLU A 1 472 ? 36.099 -1.367 -84.114 1.00 70.75 472 GLU A N 1
ATOM 3761 C CA . GLU A 1 472 ? 36.005 -2.593 -84.917 1.00 70.75 472 GLU A CA 1
ATOM 3762 C C . GLU A 1 472 ? 36.240 -2.313 -86.414 1.00 70.75 472 GLU A C 1
ATOM 3764 O O . GLU A 1 472 ? 37.005 -3.011 -87.072 1.00 70.75 472 GLU A O 1
ATOM 3769 N N . MET A 1 473 ? 35.663 -1.240 -86.964 1.00 67.56 473 MET A N 1
ATOM 3770 C CA . MET A 1 473 ? 35.866 -0.898 -88.377 1.00 67.56 473 MET A CA 1
ATOM 3771 C C . MET A 1 473 ? 37.291 -0.392 -88.661 1.00 67.56 473 MET A C 1
ATOM 3773 O O . MET A 1 473 ? 37.870 -0.761 -89.684 1.00 67.56 473 MET A O 1
ATOM 3777 N N . MET A 1 474 ? 37.871 0.403 -87.753 1.00 64.06 474 MET A N 1
ATOM 3778 C CA . MET A 1 474 ? 39.258 0.877 -87.868 1.00 64.06 474 MET A CA 1
ATOM 3779 C C . MET A 1 474 ? 40.273 -0.276 -87.808 1.00 64.06 474 MET A C 1
ATOM 3781 O O . MET A 1 474 ? 41.295 -0.224 -88.482 1.00 64.06 474 MET A O 1
ATOM 3785 N N . THR A 1 475 ? 39.976 -1.347 -87.063 1.00 57.72 475 THR A N 1
ATOM 3786 C CA . THR A 1 475 ? 40.834 -2.545 -86.992 1.00 57.72 475 THR A CA 1
ATOM 3787 C C . THR A 1 475 ? 40.660 -3.491 -88.183 1.00 57.72 475 THR A C 1
ATOM 3789 O O . THR A 1 475 ? 41.640 -4.077 -88.631 1.00 57.72 475 THR A O 1
ATOM 3792 N N . ILE A 1 476 ? 39.453 -3.618 -88.747 1.00 52.25 476 ILE A N 1
ATOM 3793 C CA . ILE A 1 476 ? 39.186 -4.489 -89.911 1.00 52.25 476 ILE A CA 1
ATOM 3794 C C . ILE A 1 476 ? 39.730 -3.899 -91.224 1.00 52.25 476 ILE A C 1
ATOM 3796 O O . ILE A 1 476 ? 40.080 -4.653 -92.130 1.00 52.25 476 ILE A O 1
ATOM 3800 N N . LYS A 1 477 ? 39.814 -2.568 -91.352 1.00 48.97 477 LYS A N 1
ATOM 3801 C CA . LYS A 1 477 ? 40.245 -1.907 -92.597 1.00 48.97 477 LYS A CA 1
ATOM 3802 C C . LYS A 1 477 ? 41.742 -1.599 -92.703 1.00 48.97 477 LYS A C 1
ATOM 3804 O O . LYS A 1 477 ? 42.129 -1.083 -93.744 1.00 48.97 477 LYS A O 1
ATOM 3809 N N . GLY A 1 478 ? 42.557 -1.956 -91.705 1.00 40.72 478 GLY A N 1
ATOM 3810 C CA . GLY A 1 478 ? 44.022 -1.913 -91.792 1.00 40.72 478 GLY A CA 1
ATOM 3811 C C . GLY A 1 478 ? 44.570 -0.601 -92.360 1.00 40.72 478 GLY A C 1
ATOM 3812 O O . GLY A 1 478 ? 45.120 -0.598 -93.460 1.00 40.72 478 GLY A O 1
ATOM 3813 N N . VAL A 1 479 ? 44.391 0.491 -91.614 1.00 41.47 479 VAL A N 1
ATOM 3814 C CA . VAL A 1 479 ? 45.192 1.718 -91.760 1.00 41.47 479 VAL A CA 1
ATOM 3815 C C . VAL A 1 479 ? 46.222 1.752 -90.646 1.00 41.47 479 VAL A C 1
ATOM 3817 O O . VAL A 1 479 ? 45.825 1.450 -89.495 1.00 41.47 479 VAL A O 1
#

Sequence (479 aa):
MIHFRNIIIPLAAVVVFLMAGCHHDSATMQELSRIDSMVYHYHEQEALPLLQQMNTAQFSQEERAYHAVLLSMALYKNYILNTSDSAINEAVGYFKKSGDDLMYLKALVAQGCVNEDMGQLEQAVESYHHAEELPISIDSSMIAYAKLRLGVLYQSQVIGTNTIALQKYQEALPLFRALGDAHYELVCLTSIGGIYRNIDEKHDSAVVVMKDAIALAQKLGDEYHLFANRYLLSEYYLVREKDYQLSKKYGLQAISADPAIIDHPRAHYRLVSSYLGLGQPDSAAYYLHKAPAAQSALDSVAYYELMSEVEHQYSKDEGKSKHYMQLAHTIADSLTINGLNHRLLEVEKKYDHQLAELNKVENASRLKSALLLVALLVLGLLALAFLVWRYRNQLKMRQQEVEMLKADLDGSLASLKQMQARLDAREQGDEGKKTQSDELRAIINQQIDAVHQLMTWSYQYEGDKFAAKFREMMTIKGV

Secondary structure (DSSP, 8-state):
-HHHHHHHHHHHHHHHHHHSS-----HHHHHHHHHHHHHHTT-HHHHHHHHHHS-GGG--HHHHHHHHHHHHHHHHHTTPPP--SHHHHHHHHHHHHHT-HHHHHHHHHHHHHHHHHTT-HHHHHHHHHHHHTS-TTT-HHHHHHHHHHHHHHHHTSSSS-HHHHHHHHHHHHHHHHHHT-HHHHHHHHHHHHHHHTTSGGGHHHHHHHHHHHHHHHHHHT-HHHHHHHHHHHHHHIIIII--HHHHHHHHHHHHTS-TTT---HHHHHHHHHHHHHTT-HHHHHHHHHTSPPP-SHHHHHHHHHHHHHHIIIII--HHHHHHHHHHHHHHHHHHHHH----HHHHHHHHHHHHHHHHHHHHHHHHHHHHHHHHHHHHHHHHHHHHHHHHHHHHHHHHHHHHHHHHHHHHHHHHHHHHHHHHHHHHHTT-TT-HHHHHHHHHHHHHHHHHHHHHHHHHHHS-HHHHHHHHHHHHHHTT-

pLDDT: mean 85.01, std 13.51, range [40.72, 98.62]

Mean predicted aligned error: 14.15 Å

Solvent-accessible surface area (backbone atoms only — not comparable to full-atom values): 24977 Å² total; per-residue (Å²): 122,72,72,63,58,70,52,50,55,61,51,50,50,50,51,50,53,59,68,67,56,85,76,80,83,41,73,64,52,56,49,51,58,57,38,48,56,25,53,77,66,89,34,32,82,66,30,39,63,56,60,72,69,55,72,68,91,76,46,51,74,65,54,46,26,53,47,31,32,51,45,49,43,18,32,54,76,64,76,40,76,44,90,71,58,64,58,33,54,51,20,31,59,46,26,64,71,70,67,43,64,59,60,24,39,51,19,24,41,26,40,14,54,36,24,46,57,62,68,38,53,66,61,14,48,54,26,23,51,62,27,50,70,50,64,61,88,69,46,49,64,64,32,24,48,23,27,40,49,48,15,53,58,30,54,72,42,87,68,94,28,56,68,59,13,43,50,28,26,64,64,16,35,62,44,26,59,76,71,64,39,63,67,63,30,38,53,30,31,42,54,46,19,63,51,24,64,76,34,87,94,31,42,75,58,12,58,51,36,23,48,53,22,31,57,50,19,64,75,70,67,37,62,64,56,31,27,50,28,25,32,51,50,10,50,43,24,42,72,73,73,57,37,29,66,60,10,32,53,27,16,52,63,24,67,69,51,61,63,93,79,55,82,60,35,64,42,32,50,51,32,21,55,17,27,45,73,67,74,34,30,67,60,14,49,53,37,53,72,66,34,58,75,65,86,44,71,69,45,42,25,57,49,23,45,50,48,14,50,34,27,41,69,54,70,61,35,63,69,59,13,53,50,27,41,53,52,18,49,55,50,49,54,54,45,65,75,71,58,81,68,61,60,61,62,53,49,50,53,52,48,54,50,52,53,52,51,52,52,50,54,51,49,52,50,52,50,52,54,51,52,50,53,51,51,51,51,50,51,49,52,51,51,48,51,49,50,52,50,52,51,52,51,52,51,50,54,50,50,52,52,49,52,50,54,50,53,53,51,53,51,51,49,52,53,52,52,49,52,49,53,54,50,58,60,52,56,78,75,47,94,84,57,63,72,69,51,52,54,52,48,51,52,52,50,54,51,50,51,52,51,51,52,53,51,53,40,60,74,74,33,64,61,72,58,28,56,51,52,50,52,52,51,54,64,75,65,71,120